Protein AF-A0A256ZDZ0-F1 (afdb_monomer_lite)

pLDDT: mean 80.39, std 24.45, range [26.22, 98.88]

Foldseek 3Di:
DDDPDDDPPDDDDDDDDDDDDDDDDDDDDDPDDPDDDDDDDDDDDDDDDDDDDPDDDDDDDDDDDDDDDDDDDDDDDDDDDDDDDPVQFPDDPPPDTDGPPDPPPPQLADPQFDDKDKKKWFADQQAKDFQFKDKDKWAPVHDDLVLADQQNQFKFKAFPSNYHTFEKEWLDGHSPRRITIMITTDRIHHGRHMTMMMMTHRRPPGGRDPRHDLPNRFDQFWFKDKDKAWLDKDKAFDPDQFPWWFFKFKAFAADPDQADWDKDWADTTRTITIIHIAGAQVDDDTGPITMMIMITGHAAWWQFQNWIKHKDKDKAKLDKDKDFDPDQAPWQFAKGKFFRHPPFDDGHNDNRIDKTKDWADTISTITIIHIAGLDSDTGDITIMMMMTIHFDDWDWDWFADPDPVRIWIKIKGKDWGAGSVGKTKIKIWIHTDDKDWFACPPRHGPDKGKDFDPDFAPFQWRKGKFFHHDPWPFAWTKHWHPRDRTIIIIGITTRPVDHGIGTDTTIMMMTIHGDGGTTGHDGPPDMDMD

Structure (mmCIF, N/CA/C/O backbone):
data_AF-A0A256ZDZ0-F1
#
_entry.id   AF-A0A256ZDZ0-F1
#
loop_
_atom_site.group_PDB
_atom_site.id
_atom_site.type_symbol
_atom_site.label_atom_id
_atom_site.label_alt_id
_atom_site.label_comp_id
_atom_site.label_asym_id
_atom_site.label_entity_id
_atom_site.label_seq_id
_atom_site.pdbx_PDB_ins_code
_atom_site.Cartn_x
_atom_site.Cartn_y
_atom_site.Cartn_z
_atom_site.occupancy
_atom_site.B_iso_or_equiv
_atom_site.auth_seq_id
_atom_site.auth_comp_id
_atom_site.auth_asym_id
_atom_site.auth_atom_id
_atom_site.pdbx_PDB_model_num
ATOM 1 N N . MET A 1 1 ? -61.177 18.363 66.239 1.00 33.72 1 MET A N 1
ATOM 2 C CA . MET A 1 1 ? -60.486 17.594 67.295 1.00 33.72 1 MET A CA 1
ATOM 3 C C . MET A 1 1 ? -59.042 18.055 67.309 1.00 33.72 1 MET A C 1
ATOM 5 O O . MET A 1 1 ? -58.428 18.070 66.254 1.00 33.72 1 MET A O 1
ATOM 9 N N . TYR A 1 2 ? -58.565 18.539 68.456 1.00 27.80 2 TYR A N 1
ATOM 10 C CA . TYR A 1 2 ? -57.202 19.036 68.649 1.00 27.80 2 TYR A CA 1
ATOM 11 C C . TYR A 1 2 ? -56.217 17.861 68.649 1.00 27.80 2 TYR A C 1
ATOM 13 O O . TYR A 1 2 ? -56.387 16.920 69.418 1.00 27.80 2 TYR A O 1
ATOM 21 N N . THR A 1 3 ? -55.202 17.909 67.791 1.00 33.44 3 THR A N 1
ATOM 22 C CA . THR A 1 3 ? -54.088 16.957 67.783 1.00 33.44 3 THR A CA 1
ATOM 23 C C . THR A 1 3 ? -52.999 17.465 68.728 1.00 33.44 3 THR A C 1
ATOM 25 O O . THR A 1 3 ? -52.329 18.456 68.437 1.00 33.44 3 THR A O 1
ATOM 28 N N . GLU A 1 4 ? -52.840 16.807 69.877 1.00 31.06 4 GLU A N 1
ATOM 29 C CA . GLU A 1 4 ? -51.793 17.065 70.872 1.00 31.06 4 GLU A CA 1
ATOM 30 C C . GLU A 1 4 ? -50.386 16.784 70.315 1.00 31.06 4 GLU A C 1
ATOM 32 O O . GLU A 1 4 ? -49.821 15.721 70.552 1.00 31.06 4 GLU A O 1
ATOM 37 N N . GLY A 1 5 ? -49.806 17.733 69.578 1.00 36.50 5 GLY A N 1
ATOM 38 C CA . GLY A 1 5 ? -48.353 17.952 69.531 1.00 36.50 5 GLY A CA 1
ATOM 39 C C . GLY A 1 5 ? -47.443 16.765 69.179 1.00 36.50 5 GLY A C 1
ATOM 40 O O . GLY A 1 5 ? -46.275 16.781 69.561 1.00 36.50 5 GLY A O 1
ATOM 41 N N . ARG A 1 6 ? -47.917 15.742 68.462 1.00 34.47 6 ARG A N 1
ATOM 42 C CA . ARG A 1 6 ? -47.074 14.627 68.009 1.00 34.47 6 ARG A CA 1
ATOM 43 C C . ARG A 1 6 ? -46.714 14.814 66.541 1.00 34.47 6 ARG A C 1
ATOM 45 O O . ARG A 1 6 ? -47.455 14.408 65.656 1.00 34.47 6 ARG A O 1
ATOM 52 N N . ASN A 1 7 ? -45.557 15.430 66.312 1.00 34.12 7 ASN A N 1
ATOM 53 C CA . ASN A 1 7 ? -44.858 15.372 65.031 1.00 34.12 7 ASN A CA 1
ATOM 54 C C . ASN A 1 7 ? -44.160 14.003 64.900 1.00 34.12 7 ASN A C 1
ATOM 56 O O . ASN A 1 7 ? -43.660 13.491 65.908 1.00 34.12 7 ASN A O 1
ATOM 60 N N . PRO A 1 8 ? -44.101 13.400 63.702 1.00 33.66 8 PRO A N 1
ATOM 61 C CA . PRO A 1 8 ? -43.422 12.123 63.498 1.00 33.66 8 PRO A CA 1
ATOM 62 C C . PRO A 1 8 ? -41.937 12.218 63.888 1.00 33.66 8 PRO A C 1
ATOM 64 O O . PRO A 1 8 ? -41.239 13.156 63.512 1.00 33.66 8 PRO A O 1
ATOM 67 N N . VAL A 1 9 ? -41.461 11.242 64.669 1.00 35.44 9 VAL A N 1
ATOM 68 C CA . VAL A 1 9 ? -40.102 11.215 65.256 1.00 35.44 9 VAL A CA 1
ATOM 69 C C . VAL A 1 9 ? -39.070 10.596 64.295 1.00 35.44 9 VAL A C 1
ATOM 71 O O . VAL A 1 9 ? -37.866 10.718 64.504 1.00 35.44 9 VAL A O 1
ATOM 74 N N . SER A 1 10 ? -39.523 9.986 63.199 1.00 33.28 10 SER A N 1
ATOM 75 C CA . SER A 1 10 ? -38.678 9.569 62.080 1.00 33.28 10 SER A CA 1
ATOM 76 C C . SER A 1 10 ? -39.507 9.422 60.810 1.00 33.28 10 SER A C 1
ATOM 78 O O . SER A 1 10 ? -40.597 8.854 60.857 1.00 33.28 10 SER A O 1
ATOM 80 N N . ILE A 1 11 ? -38.966 9.854 59.676 1.00 33.53 11 ILE A N 1
ATOM 81 C CA . ILE A 1 11 ? -39.444 9.442 58.356 1.00 33.53 11 ILE A CA 1
ATOM 82 C C . ILE A 1 11 ? -38.337 8.576 57.758 1.00 33.53 11 ILE A C 1
ATOM 84 O O . ILE A 1 11 ? -37.171 8.970 57.759 1.00 33.53 11 ILE A O 1
ATOM 88 N N . SER A 1 12 ? -38.689 7.385 57.288 1.00 31.42 12 SER A N 1
ATOM 89 C CA . SER A 1 12 ? -37.774 6.471 56.607 1.00 31.42 12 SER A CA 1
ATOM 90 C C . SER A 1 12 ? -38.325 6.214 55.215 1.00 31.42 12 SER A C 1
ATOM 92 O O . SER A 1 12 ? -39.434 5.709 55.079 1.00 31.42 12 SER A O 1
ATOM 94 N N . PHE A 1 13 ? -37.563 6.551 54.183 1.00 34.09 13 PHE A N 1
ATOM 95 C CA . PHE A 1 13 ? -37.840 6.133 52.813 1.00 34.09 13 PHE A CA 1
ATOM 96 C C . PHE A 1 13 ? -36.597 5.438 52.265 1.00 34.09 13 PHE A C 1
ATOM 98 O O . PHE A 1 13 ? -35.474 5.894 52.470 1.00 34.09 13 PHE A O 1
ATOM 105 N N . SER A 1 14 ? -36.805 4.311 51.592 1.00 29.67 14 SER A N 1
ATOM 106 C CA . SER A 1 14 ? -35.770 3.565 50.883 1.00 29.67 14 SER A CA 1
ATOM 107 C C . SER A 1 14 ? -36.034 3.673 49.389 1.00 29.67 14 SER A C 1
ATOM 109 O O . SER A 1 14 ? -37.121 3.313 48.940 1.00 29.67 14 SER A O 1
ATOM 111 N N . THR A 1 15 ? -35.048 4.114 48.612 1.00 35.41 15 THR A N 1
ATOM 112 C CA . THR A 1 15 ? -35.054 3.927 47.156 1.00 35.41 15 THR A CA 1
ATOM 113 C C . THR A 1 15 ? -33.863 3.043 46.800 1.00 35.41 15 THR A C 1
ATOM 115 O O . THR A 1 15 ? -32.778 3.188 47.365 1.00 35.41 15 THR A O 1
ATOM 118 N N . SER A 1 16 ? -34.082 2.055 45.934 1.00 27.31 16 SER A N 1
ATOM 119 C CA . SER A 1 16 ? -33.050 1.102 45.529 1.00 27.31 16 SER A CA 1
ATOM 120 C C . SER A 1 16 ? -32.457 1.498 44.182 1.00 27.31 16 SER A C 1
ATOM 122 O O . SER A 1 16 ? -33.183 1.618 43.196 1.00 27.31 16 SER A O 1
ATOM 124 N N . SER A 1 17 ? -31.133 1.588 44.102 1.00 31.70 17 SER A N 1
ATOM 125 C CA . SER A 1 17 ? -30.411 1.322 42.857 1.00 31.70 17 SER A CA 1
ATOM 126 C C . SER A 1 17 ? -29.157 0.507 43.170 1.00 31.70 17 SER A C 1
ATOM 128 O O . SER A 1 17 ? -28.712 0.455 44.317 1.00 31.70 17 SER A O 1
ATOM 130 N N . ALA A 1 18 ? -28.650 -0.195 42.160 1.00 38.88 18 ALA A N 1
ATOM 131 C CA . ALA A 1 18 ? -27.854 -1.415 42.283 1.00 38.88 18 ALA A CA 1
ATOM 132 C C . ALA A 1 18 ? -26.511 -1.324 43.042 1.00 38.88 18 ALA A C 1
ATOM 134 O O . ALA A 1 18 ? -25.860 -2.355 43.184 1.00 38.88 18 ALA A O 1
ATOM 135 N N . THR A 1 19 ? -26.055 -0.160 43.516 1.00 34.31 19 THR A N 1
ATOM 136 C CA . THR A 1 19 ? -24.639 -0.011 43.908 1.00 34.31 19 THR A CA 1
ATOM 137 C C . THR A 1 19 ? -24.316 0.826 45.152 1.00 34.31 19 THR A C 1
ATOM 139 O O . THR A 1 19 ? -23.134 1.015 45.416 1.00 34.31 19 THR A O 1
ATOM 142 N N . ALA A 1 20 ? -25.272 1.272 45.979 1.00 30.80 20 ALA A N 1
ATOM 143 C CA . ALA A 1 20 ? -24.936 1.801 47.316 1.00 30.80 20 ALA A CA 1
ATOM 144 C C . ALA A 1 20 ? -26.130 1.848 48.286 1.00 30.80 20 ALA A C 1
ATOM 146 O O . ALA A 1 20 ? -27.239 2.206 47.898 1.00 30.80 20 ALA A O 1
ATOM 147 N N . ILE A 1 21 ? -25.872 1.581 49.573 1.00 31.20 21 ILE A N 1
ATOM 148 C CA . ILE A 1 21 ? -26.734 1.996 50.689 1.00 31.20 21 ILE A CA 1
ATOM 149 C C . ILE A 1 21 ? -26.080 3.232 51.305 1.00 31.20 21 ILE A C 1
ATOM 151 O O . ILE A 1 21 ? -24.980 3.141 51.843 1.00 31.20 21 ILE A O 1
ATOM 155 N N . ALA A 1 22 ? -26.751 4.378 51.254 1.00 29.31 22 ALA A N 1
ATOM 156 C CA . ALA A 1 22 ? -26.392 5.524 52.079 1.00 29.31 22 ALA A CA 1
ATOM 157 C C . ALA A 1 22 ? -27.412 5.635 53.216 1.00 29.31 22 ALA A C 1
ATOM 159 O O . ALA A 1 22 ? -28.580 5.930 52.980 1.00 29.31 22 ALA A O 1
ATOM 160 N N . SER A 1 23 ? -26.975 5.403 54.453 1.00 30.11 23 SER A N 1
ATOM 161 C CA . SER A 1 23 ? -27.713 5.833 55.640 1.00 30.11 23 SER A CA 1
ATOM 162 C C . SER A 1 23 ? -27.103 7.139 56.131 1.00 30.11 23 SER A C 1
ATOM 164 O O . SER A 1 23 ? -25.908 7.174 56.423 1.00 30.11 23 SER A O 1
ATOM 166 N N . SER A 1 24 ? -27.898 8.194 56.279 1.00 29.89 24 SER A N 1
ATOM 167 C CA . SER A 1 24 ? -27.521 9.311 57.140 1.00 29.89 24 SER A CA 1
ATOM 168 C C . SER A 1 24 ? -28.488 9.367 58.315 1.00 29.89 24 SER A C 1
ATOM 170 O O . SER A 1 24 ? -29.706 9.322 58.156 1.00 29.89 24 SER A O 1
ATOM 172 N N . SER A 1 25 ? -27.933 9.423 59.521 1.00 30.39 25 SER A N 1
ATOM 173 C CA . SER A 1 25 ? -28.662 9.823 60.714 1.00 30.39 25 SER A CA 1
ATOM 174 C C . SER A 1 25 ? -28.200 11.232 61.066 1.00 30.39 25 SER A C 1
ATOM 176 O O . SER A 1 25 ? -27.017 11.485 61.278 1.00 30.39 25 SER A O 1
ATOM 178 N N . ALA A 1 26 ? -29.132 12.177 61.105 1.00 32.78 26 ALA A N 1
ATOM 179 C CA . ALA A 1 26 ? -28.895 13.456 61.752 1.00 32.78 26 ALA A CA 1
ATOM 180 C C . ALA A 1 26 ? -29.574 13.404 63.120 1.00 32.78 26 ALA A C 1
ATOM 182 O O . ALA A 1 26 ? -30.790 13.541 63.233 1.00 32.78 26 ALA A O 1
ATOM 183 N N . THR A 1 27 ? -28.796 13.174 64.175 1.00 36.28 27 THR A N 1
ATOM 184 C CA . THR A 1 27 ? -29.239 13.475 65.539 1.00 36.28 27 THR A CA 1
ATOM 185 C C . THR A 1 27 ? -29.078 14.966 65.802 1.00 36.28 27 THR A C 1
ATOM 187 O O . THR A 1 27 ? -28.046 15.552 65.477 1.00 36.28 27 THR A O 1
ATOM 190 N N . GLN A 1 28 ? -30.074 15.585 66.432 1.00 32.41 28 GLN A N 1
ATOM 191 C CA . GLN A 1 28 ? -29.960 16.952 66.933 1.00 32.41 28 GLN A CA 1
ATOM 192 C C . GLN A 1 28 ? -28.811 17.051 67.954 1.00 32.41 28 GLN A C 1
ATOM 194 O O . GLN A 1 28 ? -28.726 16.244 68.881 1.00 32.41 28 GLN A O 1
ATOM 199 N N . TYR A 1 29 ? -27.956 18.066 67.814 1.00 31.50 29 TYR A N 1
ATOM 200 C CA . TYR A 1 29 ? -26.968 18.443 68.826 1.00 31.50 29 TYR A CA 1
ATOM 201 C C . TYR A 1 29 ? -27.668 18.765 70.158 1.00 31.50 29 TYR A C 1
ATOM 203 O O . TYR A 1 29 ? -28.502 19.670 70.222 1.00 31.50 29 TYR A O 1
ATOM 211 N N . ARG A 1 30 ? -27.323 18.036 71.226 1.00 38.53 30 ARG A N 1
ATOM 212 C CA . ARG A 1 30 ? -27.688 18.376 72.609 1.00 38.53 30 ARG A CA 1
ATOM 213 C C . ARG A 1 30 ? -26.424 18.831 73.346 1.00 38.53 30 ARG A C 1
ATOM 215 O O . ARG A 1 30 ? -25.487 18.037 73.421 1.00 38.53 30 ARG A O 1
ATOM 222 N N . PRO A 1 31 ? -26.366 20.050 73.911 1.00 31.75 31 PRO A N 1
ATOM 223 C CA . PRO A 1 31 ? -25.284 20.414 74.819 1.00 31.75 31 PRO A CA 1
ATOM 224 C C . PRO A 1 31 ? -25.281 19.464 76.025 1.00 31.75 31 PRO A C 1
ATOM 226 O O . PRO A 1 31 ? -26.338 19.174 76.588 1.00 31.75 31 PRO A O 1
ATOM 229 N N . LEU A 1 32 ? -24.101 18.985 76.423 1.00 36.91 32 LEU A N 1
ATOM 230 C CA . LEU A 1 32 ? -23.914 18.219 77.656 1.00 36.91 32 LEU A CA 1
ATOM 231 C C . LEU A 1 32 ? -24.311 19.083 78.861 1.00 36.91 32 LEU A C 1
ATOM 233 O O . LEU A 1 32 ? -23.647 20.072 79.165 1.00 36.91 32 LEU A O 1
ATOM 237 N N . LEU A 1 33 ? -25.373 18.693 79.569 1.00 41.62 33 LEU A N 1
ATOM 238 C CA . LEU A 1 33 ? -25.590 19.138 80.943 1.00 41.62 33 LEU A CA 1
ATOM 239 C C . LEU A 1 33 ? -24.634 18.346 81.839 1.00 41.62 33 LEU A C 1
ATOM 241 O O . LEU A 1 33 ? -24.576 17.117 81.761 1.00 41.62 33 LEU A O 1
ATOM 245 N N . ALA A 1 34 ? -23.861 19.054 82.661 1.00 42.28 34 ALA A N 1
ATOM 246 C CA . ALA A 1 34 ? -22.958 18.439 83.621 1.00 42.28 34 ALA A CA 1
ATOM 247 C C . ALA A 1 34 ? -23.735 17.475 84.538 1.00 42.28 34 ALA A C 1
ATOM 249 O O . ALA A 1 34 ? -24.763 17.846 85.103 1.00 42.28 34 ALA A O 1
ATOM 250 N N . ASN A 1 35 ? -23.189 16.266 84.702 1.00 50.88 35 ASN A N 1
ATOM 251 C CA . ASN A 1 35 ? -23.567 15.236 85.681 1.00 50.88 35 ASN A CA 1
ATOM 252 C C . ASN A 1 35 ? -24.710 14.270 85.329 1.00 50.88 35 ASN A C 1
ATOM 254 O O . ASN A 1 35 ? -25.590 14.041 86.156 1.00 50.88 35 ASN A O 1
ATOM 258 N N . VAL A 1 36 ? -24.639 13.579 84.185 1.00 42.41 36 VAL A N 1
ATOM 259 C CA . VAL A 1 36 ? -25.331 12.282 84.051 1.00 42.41 36 VAL A CA 1
ATOM 260 C C . VAL A 1 36 ? -24.427 11.247 83.380 1.00 42.41 36 VAL A C 1
ATOM 262 O O . VAL A 1 36 ? -24.003 11.408 82.237 1.00 42.41 36 VAL A O 1
ATOM 265 N N . THR A 1 37 ? -24.138 10.172 84.108 1.00 51.16 37 THR A N 1
ATOM 266 C CA . THR A 1 37 ? -23.417 8.981 83.647 1.00 51.16 37 THR A CA 1
ATOM 267 C C . THR A 1 37 ? -24.286 8.212 82.643 1.00 51.16 37 THR A C 1
ATOM 269 O O . THR A 1 37 ? -25.415 7.843 82.962 1.00 51.16 37 THR A O 1
ATOM 272 N N . GLN A 1 38 ? -23.790 7.981 81.424 1.00 43.00 38 GLN A N 1
ATOM 273 C CA . GLN A 1 38 ? -24.536 7.272 80.373 1.00 43.00 38 GLN A CA 1
ATOM 274 C C . GLN A 1 38 ? -24.521 5.740 80.563 1.00 43.00 38 GLN A C 1
ATOM 276 O O . GLN A 1 38 ? -23.462 5.193 80.876 1.00 43.00 38 GLN A O 1
ATOM 281 N N . PRO A 1 39 ? -25.627 5.017 80.291 1.00 36.16 39 PRO A N 1
ATOM 282 C CA . PRO A 1 39 ? -25.589 3.580 80.047 1.00 36.16 39 PRO A CA 1
ATOM 283 C C . PRO A 1 39 ? -25.279 3.282 78.570 1.00 36.16 39 PRO A C 1
ATOM 285 O O . PRO A 1 39 ? -25.898 3.828 77.658 1.00 36.16 39 PRO A O 1
ATOM 288 N N . VAL A 1 40 ? -24.325 2.380 78.341 1.00 35.75 40 VAL A N 1
ATOM 289 C CA . VAL A 1 40 ? -23.960 1.865 77.014 1.00 35.75 40 VAL A CA 1
ATOM 290 C C . VAL A 1 40 ? -25.001 0.831 76.582 1.00 35.75 40 VAL A C 1
ATOM 292 O O . VAL A 1 40 ? -25.130 -0.211 77.225 1.00 35.75 40 VAL A O 1
ATOM 295 N N . VAL A 1 41 ? -25.733 1.088 75.495 1.00 34.59 41 VAL A N 1
ATOM 296 C CA . VAL A 1 41 ? -26.645 0.102 74.889 1.00 34.59 41 VAL A CA 1
ATOM 297 C C . VAL A 1 41 ? -26.053 -0.364 73.560 1.00 34.59 41 VAL A C 1
ATOM 299 O O . VAL A 1 41 ? -25.856 0.429 72.643 1.00 34.59 41 VAL A O 1
ATOM 302 N N . ASN A 1 42 ? -25.732 -1.657 73.487 1.00 28.56 42 ASN A N 1
ATOM 303 C CA . ASN A 1 42 ? -25.192 -2.328 72.304 1.00 28.56 42 ASN A CA 1
ATOM 304 C C . ASN A 1 42 ? -26.332 -2.714 71.344 1.00 28.56 42 ASN A C 1
ATOM 306 O O . ASN A 1 42 ? -27.325 -3.283 71.794 1.00 28.56 42 ASN A O 1
ATOM 310 N N . TYR A 1 43 ? -26.162 -2.488 70.038 1.00 31.78 43 TYR A N 1
ATOM 311 C CA . TYR A 1 43 ? -27.073 -2.971 68.989 1.00 31.78 43 TYR A CA 1
ATOM 312 C C . TYR A 1 43 ? -26.420 -4.103 68.177 1.00 31.78 43 TYR A C 1
ATOM 314 O O . TYR A 1 43 ? -25.201 -4.121 67.999 1.00 31.78 43 TYR A O 1
ATOM 322 N N . GLU A 1 44 ? -27.230 -5.045 67.686 1.00 33.34 44 GLU A N 1
ATOM 323 C CA . GLU A 1 44 ? -26.829 -6.187 66.850 1.00 33.34 44 GLU A CA 1
ATOM 324 C C . GLU A 1 44 ? -27.289 -5.962 65.397 1.00 33.34 44 GLU A C 1
ATOM 326 O O . GLU A 1 44 ? -28.432 -5.572 65.167 1.00 33.34 44 GLU A O 1
ATOM 331 N N . VAL A 1 45 ? -26.417 -6.226 64.416 1.00 35.06 45 VAL A N 1
ATOM 332 C CA . VAL A 1 45 ? -26.748 -6.237 62.977 1.00 35.06 45 VAL A CA 1
ATOM 333 C C . VAL A 1 45 ? -26.634 -7.670 62.469 1.00 35.06 45 VAL A C 1
ATOM 335 O O . VAL A 1 45 ? -25.619 -8.328 62.697 1.00 35.06 45 VAL A O 1
ATOM 338 N N . LYS A 1 46 ? -27.665 -8.154 61.770 1.00 28.89 46 LYS A N 1
ATOM 339 C CA . LYS A 1 46 ? -27.749 -9.526 61.258 1.00 28.89 46 LYS A CA 1
ATOM 340 C C . LYS A 1 46 ? -27.867 -9.515 59.733 1.00 28.89 46 LYS A C 1
ATOM 342 O O . LYS A 1 46 ? -28.786 -8.902 59.201 1.00 28.89 46 LYS A O 1
ATOM 347 N N . TYR A 1 47 ? -26.966 -10.212 59.042 1.00 33.84 47 TYR A N 1
ATOM 348 C CA . TYR A 1 47 ? -27.066 -10.460 57.600 1.00 33.84 47 TYR A CA 1
ATOM 349 C C . TYR A 1 47 ? -27.809 -11.778 57.346 1.00 33.84 47 TYR A C 1
ATOM 351 O O . TYR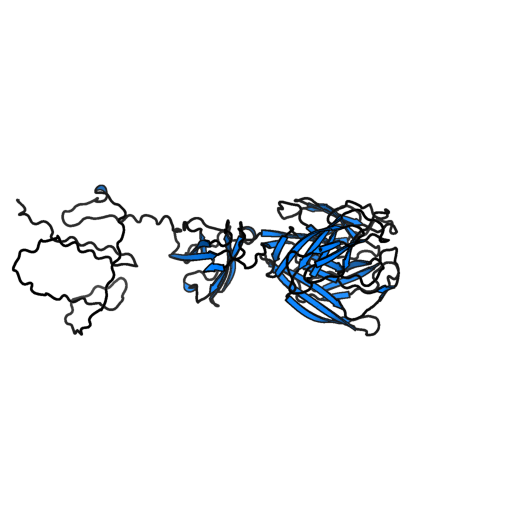 A 1 47 ? -27.580 -12.763 58.051 1.00 33.84 47 TYR A O 1
ATOM 359 N N . ILE A 1 48 ? -28.684 -11.799 56.341 1.00 30.33 48 ILE A N 1
ATOM 360 C CA . ILE A 1 48 ? -29.341 -13.017 55.842 1.00 30.33 48 ILE A CA 1
ATOM 361 C C . ILE A 1 48 ? -28.647 -13.417 54.529 1.00 30.33 48 ILE A C 1
ATOM 363 O O . ILE A 1 48 ? -28.357 -12.528 53.724 1.00 30.33 48 ILE A O 1
ATOM 367 N N . PRO A 1 49 ? -28.356 -14.714 54.305 1.00 33.38 49 PRO A N 1
ATOM 368 C CA . PRO A 1 49 ? -27.754 -15.177 53.066 1.00 33.38 49 PRO A CA 1
ATOM 369 C C . PRO A 1 49 ? -28.767 -15.152 51.912 1.00 33.38 49 PRO A C 1
ATOM 371 O O . PRO A 1 49 ? -29.959 -15.390 52.071 1.00 33.38 49 PRO A O 1
ATOM 374 N N . THR A 1 50 ? -28.209 -14.827 50.762 1.00 34.50 50 THR A N 1
ATOM 375 C CA . THR A 1 50 ? -28.715 -14.529 49.422 1.00 34.50 50 THR A CA 1
ATOM 376 C C . THR A 1 50 ? -29.954 -15.279 48.879 1.00 34.50 50 THR A C 1
ATOM 378 O O . THR A 1 50 ? -30.115 -16.478 49.079 1.00 34.50 50 THR A O 1
ATOM 381 N N . THR A 1 51 ? -30.690 -14.537 48.025 1.00 38.69 51 THR A N 1
ATOM 382 C CA . THR A 1 51 ? -31.479 -14.899 46.809 1.00 38.69 51 THR A CA 1
ATOM 383 C C . THR A 1 51 ? -32.641 -15.881 46.901 1.00 38.69 51 THR A C 1
ATOM 385 O O . THR A 1 51 ? -32.364 -17.055 47.079 1.00 38.69 51 THR A O 1
ATOM 388 N N . ILE A 1 52 ? -33.864 -15.438 46.537 1.00 32.25 52 ILE A N 1
ATOM 389 C CA . ILE A 1 52 ? -34.768 -16.093 45.549 1.00 32.25 52 ILE A CA 1
ATOM 390 C C . ILE A 1 52 ? -35.633 -15.002 44.846 1.00 32.25 52 ILE A C 1
ATOM 392 O O . ILE A 1 52 ? -35.977 -14.020 45.507 1.00 32.25 52 ILE A O 1
ATOM 396 N N . PRO A 1 53 ? -35.944 -15.121 43.531 1.00 41.28 53 PRO A N 1
ATOM 397 C CA . PRO A 1 53 ? -36.673 -14.130 42.732 1.00 41.28 53 PRO A CA 1
ATOM 398 C C . PRO A 1 53 ? -38.201 -14.206 42.926 1.00 41.28 53 PRO A C 1
ATOM 400 O O . PRO A 1 53 ? -38.703 -15.008 43.709 1.00 41.28 53 PRO A O 1
ATOM 403 N N . GLU A 1 54 ? -38.913 -13.325 42.218 1.00 35.69 54 GLU A N 1
ATOM 404 C CA . GLU A 1 54 ? -40.370 -13.125 42.203 1.00 35.69 54 GLU A CA 1
ATOM 405 C C . GLU A 1 54 ? -41.226 -14.375 42.487 1.00 35.69 54 GLU A C 1
ATOM 407 O O . GLU A 1 54 ? -41.127 -15.390 41.799 1.00 35.69 54 GLU A O 1
ATOM 412 N N . GLY A 1 55 ? -42.145 -14.246 43.459 1.00 44.31 55 GLY A N 1
ATOM 413 C CA . GLY A 1 55 ? -43.304 -15.139 43.599 1.00 44.31 55 GLY A CA 1
ATOM 414 C C . GLY A 1 55 ? -43.468 -15.939 44.900 1.00 44.31 55 GLY A C 1
ATOM 415 O O . GLY A 1 55 ? -44.276 -16.864 44.906 1.00 44.31 55 GLY A O 1
ATOM 416 N N . ALA A 1 56 ? -42.778 -15.632 46.005 1.00 27.27 56 ALA A N 1
ATOM 417 C CA . ALA A 1 56 ? -42.933 -16.387 47.259 1.00 27.27 56 ALA A CA 1
ATOM 418 C C . ALA A 1 56 ? -43.736 -15.634 48.343 1.00 27.27 56 ALA A C 1
ATOM 420 O O . ALA A 1 56 ? -43.350 -14.558 48.791 1.00 27.27 56 ALA A O 1
ATOM 421 N N . VAL A 1 57 ? -44.830 -16.246 48.810 1.00 39.38 57 VAL A N 1
ATOM 422 C CA . VAL A 1 57 ? -45.519 -15.919 50.073 1.00 39.38 57 VAL A CA 1
ATOM 423 C C . VAL A 1 57 ? -44.929 -16.813 51.167 1.00 39.38 57 VAL A C 1
ATOM 425 O O . VAL A 1 57 ? -44.876 -18.027 50.975 1.00 39.38 57 VAL A O 1
ATOM 428 N N . THR A 1 58 ? -44.509 -16.264 52.315 1.00 30.59 58 THR A N 1
ATOM 429 C CA . THR A 1 58 ? -43.999 -17.080 53.439 1.00 30.59 58 THR A CA 1
ATOM 430 C C . THR A 1 58 ? -44.495 -16.623 54.813 1.00 30.59 58 THR A C 1
ATOM 432 O O . THR A 1 58 ? -44.606 -15.431 55.093 1.00 30.59 58 THR A O 1
ATOM 435 N N . THR A 1 59 ? -44.753 -17.618 55.663 1.00 30.61 59 THR A N 1
ATOM 436 C CA . THR A 1 59 ? -45.326 -17.594 57.021 1.00 30.61 59 THR A CA 1
ATOM 437 C C . THR A 1 59 ? -44.248 -17.478 58.125 1.00 30.61 59 THR A C 1
ATOM 439 O O . THR A 1 59 ? -43.063 -17.663 57.860 1.00 30.61 59 THR A O 1
ATOM 442 N N . LEU A 1 60 ? -44.657 -17.197 59.374 1.00 30.91 60 LEU A N 1
ATOM 443 C CA . LEU A 1 60 ? -43.809 -17.034 60.577 1.00 30.91 60 LEU A CA 1
ATOM 444 C C . LEU A 1 60 ? -42.916 -18.249 60.932 1.00 30.91 60 LEU A C 1
ATOM 446 O O . LEU A 1 60 ? -43.395 -19.380 60.971 1.00 30.91 60 LEU A O 1
ATOM 450 N N . GLY A 1 61 ? -41.667 -17.986 61.351 1.00 27.19 61 GLY A N 1
ATOM 451 C CA . GLY A 1 61 ? -40.755 -18.951 61.991 1.00 27.19 61 GLY A CA 1
ATOM 452 C C . GLY A 1 61 ? -39.749 -18.286 62.956 1.00 27.19 61 GLY A C 1
ATOM 453 O O . GLY A 1 61 ? -39.336 -17.151 62.729 1.00 27.19 61 GLY A O 1
ATOM 454 N N . TYR A 1 62 ? -39.379 -18.979 64.047 1.00 28.94 62 TYR A N 1
ATOM 455 C CA . TYR A 1 62 ? -38.617 -18.477 65.214 1.00 28.94 62 TYR A CA 1
ATOM 456 C C . TYR A 1 62 ? -37.187 -19.066 65.369 1.00 28.94 62 TYR A C 1
ATOM 458 O O . TYR A 1 62 ? -36.952 -20.222 65.034 1.00 28.94 62 TYR A O 1
ATOM 466 N N . SER A 1 63 ? -36.331 -18.294 66.074 1.00 30.53 63 SER A N 1
ATOM 467 C CA . SER A 1 63 ? -35.116 -18.641 66.868 1.00 30.53 63 SER A CA 1
ATOM 468 C C . SER A 1 63 ? -33.726 -18.760 66.198 1.00 30.53 63 SER A C 1
ATOM 470 O O . SER A 1 63 ? -33.583 -19.130 65.039 1.00 30.53 63 SER A O 1
ATOM 472 N N . THR A 1 64 ? -32.686 -18.373 66.958 1.00 31.53 64 THR A N 1
ATOM 473 C CA . THR A 1 64 ? -31.336 -17.926 66.546 1.00 31.53 64 THR A CA 1
ATOM 474 C C . THR A 1 64 ? -30.184 -18.622 67.302 1.00 31.53 64 THR A C 1
ATOM 476 O O . THR A 1 64 ? -30.368 -19.124 68.406 1.00 31.53 64 THR A O 1
ATOM 479 N N . TYR A 1 65 ? -28.964 -18.568 66.739 1.00 27.94 65 TYR A N 1
ATOM 480 C CA . TYR A 1 65 ? -27.676 -18.755 67.440 1.00 27.94 65 TYR A CA 1
ATOM 481 C C . TYR A 1 65 ? -26.650 -17.720 66.909 1.00 27.94 65 TYR A C 1
ATOM 483 O O . TYR A 1 65 ? -26.709 -17.395 65.721 1.00 27.94 65 TYR A O 1
ATOM 491 N N . SER A 1 66 ? -25.745 -17.168 67.740 1.00 37.47 66 SER A N 1
ATOM 492 C CA . SER A 1 66 ? -24.790 -16.092 67.356 1.00 37.47 66 SER A CA 1
ATOM 493 C C . SER A 1 66 ? -23.359 -16.264 67.920 1.00 37.47 66 SER A C 1
ATOM 495 O O . SER A 1 66 ? -23.157 -16.933 68.934 1.00 37.47 66 SER A O 1
ATOM 497 N N . ARG A 1 67 ? -22.350 -15.650 67.260 1.00 28.78 67 ARG A N 1
ATOM 498 C CA . ARG A 1 67 ? -20.929 -15.534 67.690 1.00 28.78 67 ARG A CA 1
ATOM 499 C C . ARG A 1 67 ? -20.364 -14.140 67.318 1.00 28.78 67 ARG A C 1
ATOM 501 O O . ARG A 1 67 ? -20.710 -13.620 66.265 1.00 28.78 67 ARG A O 1
ATOM 508 N N . LYS A 1 68 ? -19.516 -13.536 68.172 1.00 32.16 68 LYS A N 1
ATOM 509 C CA . LYS A 1 68 ? -19.004 -12.136 68.090 1.00 32.16 68 LYS A CA 1
ATOM 510 C C . LYS A 1 68 ? -17.637 -11.977 67.386 1.00 32.16 68 LYS A C 1
ATOM 512 O O . LYS A 1 68 ? -16.772 -12.831 67.560 1.00 32.16 68 LYS A O 1
ATOM 517 N N . GLY A 1 69 ? -17.418 -10.822 66.734 1.00 32.59 69 GLY A N 1
ATOM 518 C CA . GLY A 1 69 ? -16.120 -10.273 66.283 1.00 32.59 69 GLY A CA 1
ATOM 519 C C . GLY A 1 69 ? -16.180 -8.740 66.073 1.00 32.59 69 GLY A C 1
ATOM 520 O O . GLY A 1 69 ? -17.267 -8.219 65.833 1.00 32.59 69 GLY A O 1
ATOM 521 N N . THR A 1 70 ? -15.052 -8.021 66.195 1.00 32.91 70 THR A N 1
ATOM 522 C CA . THR A 1 70 ? -14.973 -6.535 66.236 1.00 32.91 70 THR A CA 1
ATOM 523 C C . THR A 1 70 ? -14.165 -5.970 65.047 1.00 32.91 70 THR A C 1
ATOM 525 O O . THR A 1 70 ? -13.007 -6.362 64.904 1.00 32.91 70 THR A O 1
ATOM 528 N N . PRO A 1 71 ? -14.703 -5.060 64.206 1.00 39.12 71 PRO A N 1
ATOM 529 C CA . PRO A 1 71 ? -13.943 -4.393 63.133 1.00 39.12 71 PRO A CA 1
ATOM 530 C C . PRO A 1 71 ? -13.058 -3.239 63.643 1.00 39.12 71 PRO A C 1
ATOM 532 O O . PRO A 1 71 ? -13.388 -2.609 64.645 1.00 39.12 71 PRO A O 1
ATOM 535 N N . VAL A 1 72 ? -11.950 -2.955 62.940 1.00 34.28 72 VAL A N 1
ATOM 536 C CA . VAL A 1 72 ? -10.834 -2.113 63.433 1.00 34.28 72 VAL A CA 1
ATOM 537 C C . VAL A 1 72 ? -10.764 -0.704 62.795 1.00 34.28 72 VAL A C 1
ATOM 539 O O . VAL A 1 72 ? -10.090 0.151 63.355 1.00 34.28 72 VAL A O 1
ATOM 542 N N . THR A 1 73 ? -11.492 -0.390 61.709 1.00 29.03 73 THR A N 1
ATOM 543 C CA . THR A 1 73 ? -11.505 0.963 61.083 1.00 29.03 73 THR A CA 1
ATOM 544 C C . THR A 1 73 ? -12.772 1.250 60.249 1.00 29.03 73 THR A C 1
ATOM 546 O O . THR A 1 73 ? -13.359 0.331 59.681 1.00 29.03 73 THR A O 1
ATOM 549 N N . VAL A 1 74 ? -13.188 2.529 60.162 1.00 33.03 74 VAL A N 1
ATOM 550 C CA . VAL A 1 74 ? -14.273 3.050 59.290 1.00 33.03 74 VAL A CA 1
ATOM 551 C C . VAL A 1 74 ? -13.838 4.395 58.684 1.00 33.03 74 VAL A C 1
ATOM 553 O O . VAL A 1 74 ? -13.398 5.270 59.426 1.00 33.03 74 VAL A O 1
ATOM 556 N N . GLU A 1 75 ? -14.005 4.581 57.370 1.00 27.28 75 GLU A N 1
ATOM 557 C CA . GLU A 1 75 ? -13.799 5.854 56.650 1.00 27.28 75 GLU A CA 1
ATOM 558 C C . GLU A 1 75 ? -15.112 6.361 56.020 1.00 27.28 75 GLU A C 1
ATOM 560 O O . GLU A 1 75 ? -15.970 5.570 55.627 1.00 27.28 75 GLU A O 1
ATOM 565 N N . THR A 1 76 ? -15.281 7.685 55.919 1.00 26.70 76 THR A N 1
ATOM 566 C CA . THR A 1 76 ? -16.511 8.353 55.437 1.00 26.70 76 THR A CA 1
ATOM 567 C C . THR A 1 76 ? -16.258 9.269 54.239 1.00 26.70 76 THR A C 1
ATOM 569 O O . THR A 1 76 ? -15.355 10.102 54.292 1.00 26.70 76 THR A O 1
ATOM 572 N N . PHE A 1 77 ? -17.134 9.213 53.226 1.00 26.22 77 PHE A N 1
ATOM 573 C CA . PHE A 1 77 ? -17.153 10.125 52.069 1.00 26.22 77 PHE A CA 1
ATOM 574 C C . PHE A 1 77 ? -18.415 11.005 52.049 1.00 26.22 77 PHE A C 1
ATOM 576 O O . PHE A 1 77 ? -19.484 10.591 52.499 1.00 26.22 77 PHE A O 1
ATOM 583 N N . LYS A 1 78 ? -18.298 12.227 51.511 1.00 26.42 78 LYS A N 1
ATOM 584 C CA . LYS A 1 78 ? -19.361 13.248 51.464 1.00 26.42 78 LYS A CA 1
ATOM 585 C C . LYS A 1 78 ? -19.939 13.345 50.043 1.00 26.42 78 LYS A C 1
ATOM 587 O O . LYS A 1 78 ? -19.194 13.629 49.113 1.00 26.42 78 LYS A O 1
ATOM 592 N N . GLY A 1 79 ? -21.243 13.114 49.873 1.00 27.03 79 GLY A N 1
ATOM 593 C CA . GLY A 1 79 ? -21.948 13.278 48.590 1.00 27.03 79 GLY A CA 1
ATOM 594 C C . GLY A 1 79 ? -22.556 14.677 48.405 1.00 27.03 79 GLY A C 1
ATOM 595 O O . GLY A 1 79 ? -22.863 15.349 49.391 1.00 27.03 79 GLY A O 1
ATOM 596 N N . SER A 1 80 ? -22.753 15.095 47.148 1.00 26.98 80 SER A N 1
ATOM 597 C CA . SER A 1 80 ? -23.387 16.368 46.756 1.00 26.98 80 SER A CA 1
ATOM 598 C C . SER A 1 80 ? -24.853 16.167 46.338 1.00 26.98 80 SER A C 1
ATOM 600 O O . SER A 1 80 ? -25.173 15.222 45.623 1.00 26.98 80 SER A O 1
ATOM 602 N N . TYR A 1 81 ? -25.737 17.061 46.792 1.00 31.62 81 TYR A N 1
ATOM 603 C CA . TYR A 1 81 ? -27.191 17.047 46.570 1.00 31.62 81 TYR A CA 1
ATOM 604 C C . TYR A 1 81 ? -27.557 17.526 45.153 1.00 31.62 81 TYR A C 1
ATOM 606 O O . TYR A 1 81 ? -27.095 18.586 44.735 1.00 31.62 81 TYR A O 1
ATOM 614 N N . ILE A 1 82 ? -28.409 16.783 44.436 1.00 33.94 82 ILE A N 1
ATOM 615 C CA . ILE A 1 82 ? -28.918 17.153 43.103 1.00 33.94 82 ILE A CA 1
ATOM 616 C C . ILE A 1 82 ? -30.451 17.274 43.177 1.00 33.94 82 ILE A C 1
ATOM 618 O O . ILE A 1 82 ? -31.149 16.304 42.927 1.00 33.94 82 ILE A O 1
ATOM 622 N N . GLY A 1 83 ? -30.928 18.462 43.572 1.00 37.03 83 GLY A N 1
ATOM 623 C CA . GLY A 1 83 ? -32.208 19.098 43.194 1.00 37.03 83 GLY A CA 1
ATOM 624 C C . GLY A 1 83 ? -33.575 18.428 43.465 1.00 37.03 83 GLY A C 1
ATOM 625 O O . GLY A 1 83 ? -33.806 17.267 43.157 1.00 37.03 83 GLY A O 1
ATOM 626 N N . GLY A 1 84 ? -34.525 19.254 43.925 1.00 40.00 84 GLY A N 1
ATOM 627 C CA . GLY A 1 84 ? -35.982 19.049 43.960 1.00 40.00 84 GLY A CA 1
ATOM 628 C C . GLY A 1 84 ? -36.651 20.214 44.711 1.00 40.00 84 GLY A C 1
ATOM 629 O O . GLY A 1 84 ? -36.097 20.673 45.710 1.00 40.00 84 GLY A O 1
ATOM 630 N N . ASP A 1 85 ? -37.788 20.732 44.238 1.00 41.41 85 ASP A N 1
ATOM 631 C CA . ASP A 1 85 ? -38.604 21.732 44.946 1.00 41.41 85 ASP A CA 1
ATOM 632 C C . ASP A 1 85 ? -39.939 21.133 45.437 1.00 41.41 85 ASP A C 1
ATOM 634 O O . ASP A 1 85 ? -40.308 20.003 45.105 1.00 41.41 85 ASP A O 1
ATOM 638 N N . LEU A 1 86 ? -40.646 21.872 46.300 1.00 44.09 86 LEU A N 1
ATOM 639 C CA . LEU A 1 86 ? -41.884 21.437 46.972 1.00 44.09 86 LEU A CA 1
ATOM 640 C C . LEU A 1 86 ? -43.024 21.053 46.005 1.00 44.09 86 LEU A C 1
ATOM 642 O O . LEU A 1 86 ? -43.940 20.342 46.412 1.00 44.09 86 LEU A O 1
ATOM 646 N N . GLU A 1 87 ? -42.953 21.470 44.739 1.00 42.59 87 GLU A N 1
ATOM 647 C CA . GLU A 1 87 ? -43.929 21.163 43.681 1.00 42.59 87 GLU A CA 1
ATOM 648 C C . GLU A 1 87 ? -43.878 19.688 43.228 1.00 42.59 87 GLU A C 1
ATOM 650 O O . GLU A 1 87 ? -44.836 19.170 42.653 1.00 42.59 87 GLU A O 1
ATOM 655 N N . SER A 1 88 ? -42.788 18.968 43.521 1.00 40.97 88 SER A N 1
ATOM 656 C CA . SER A 1 88 ? -42.620 17.543 43.180 1.00 40.97 88 SER A CA 1
ATOM 657 C C . SER A 1 88 ? -43.458 16.573 44.039 1.00 40.97 88 SER A C 1
ATOM 659 O O . SER A 1 88 ? -43.516 15.373 43.760 1.00 40.97 88 SER A O 1
ATOM 661 N N . ILE A 1 89 ? -44.160 17.084 45.056 1.00 44.03 89 ILE A N 1
ATOM 662 C CA . ILE A 1 89 ? -45.032 16.322 45.957 1.00 44.03 89 ILE A CA 1
ATOM 663 C C . ILE A 1 89 ? -46.479 16.413 45.450 1.00 44.03 89 ILE A C 1
ATOM 665 O O . ILE A 1 89 ? -47.209 17.348 45.772 1.00 44.03 89 ILE A O 1
ATOM 669 N N . LYS A 1 90 ? -46.929 15.430 44.662 1.00 41.72 90 LYS A N 1
ATOM 670 C CA . LYS A 1 90 ? -48.272 15.473 44.042 1.00 41.72 90 LYS A CA 1
ATOM 671 C C . LYS A 1 90 ? -49.415 14.936 44.903 1.00 41.72 90 LYS A C 1
ATOM 673 O O . LYS A 1 90 ? -50.579 15.146 44.563 1.00 41.72 90 LYS A O 1
ATOM 678 N N . LYS A 1 91 ? -49.133 14.242 46.008 1.00 42.53 91 LYS A N 1
ATOM 679 C CA . LYS A 1 91 ? -50.182 13.740 46.903 1.00 42.53 91 LYS A CA 1
ATOM 680 C C . LYS A 1 91 ? -49.670 13.638 48.334 1.00 42.53 91 LYS A C 1
ATOM 682 O O . LYS A 1 91 ? -48.685 12.956 48.594 1.00 42.53 91 LYS A O 1
ATOM 687 N N . ASN A 1 92 ? -50.361 14.327 49.233 1.00 43.41 92 ASN A N 1
ATOM 688 C CA . ASN A 1 92 ? -50.193 14.234 50.675 1.00 43.41 92 ASN A CA 1
ATOM 689 C C . ASN A 1 92 ? -51.495 13.641 51.221 1.00 43.41 92 ASN A C 1
ATOM 691 O O . ASN A 1 92 ? -52.516 14.328 51.223 1.00 43.41 92 ASN A O 1
ATOM 695 N N . ASP A 1 93 ? -51.490 12.360 51.589 1.00 37.56 93 ASP A N 1
ATOM 696 C CA . ASP A 1 93 ? -52.645 11.706 52.220 1.00 37.56 93 ASP A CA 1
ATOM 697 C C . ASP A 1 93 ? -52.513 11.595 53.744 1.00 37.56 93 ASP A C 1
ATOM 699 O O . ASP A 1 93 ? -53.308 10.916 54.388 1.00 37.56 93 ASP A O 1
ATOM 703 N N . SER A 1 94 ? -51.609 12.379 54.337 1.00 41.75 94 SER A N 1
ATOM 704 C CA . SER A 1 94 ? -51.316 12.448 55.776 1.00 41.75 94 SER A CA 1
ATOM 705 C C . SER A 1 94 ? -50.470 11.301 56.339 1.00 41.75 94 SER A C 1
ATOM 707 O O . SER A 1 94 ? -49.983 11.461 57.457 1.00 41.75 94 SER A O 1
ATOM 709 N N . ASP A 1 95 ? -50.217 10.225 55.581 1.00 35.50 95 ASP A N 1
ATOM 710 C CA . ASP A 1 95 ? -49.386 9.099 56.039 1.00 35.50 95 ASP A CA 1
ATOM 711 C C . ASP A 1 95 ? -48.055 8.970 55.268 1.00 35.50 95 ASP A C 1
ATOM 713 O O . ASP A 1 95 ? -47.042 8.601 55.870 1.00 35.50 95 ASP A O 1
ATOM 717 N N . TYR A 1 96 ? -47.993 9.336 53.976 1.00 32.03 96 TYR A N 1
ATOM 718 C CA . TYR A 1 96 ? -46.751 9.273 53.180 1.00 32.03 96 TYR A CA 1
ATOM 719 C C . TYR A 1 96 ? -46.619 10.400 52.138 1.00 32.03 96 TYR A C 1
ATOM 721 O O . TYR A 1 96 ? -47.605 10.940 51.637 1.00 32.03 96 TYR A O 1
ATOM 729 N N . TYR A 1 97 ? -45.373 10.716 51.755 1.00 36.50 97 TYR A N 1
ATOM 730 C CA . TYR A 1 97 ? -45.062 11.495 50.551 1.00 36.50 97 TYR A CA 1
ATOM 731 C C . TYR A 1 97 ? -44.798 10.537 49.383 1.00 36.50 97 TYR A C 1
ATOM 733 O O . TYR A 1 97 ? -43.897 9.702 49.466 1.00 36.50 97 TYR A O 1
ATOM 741 N N . VAL A 1 98 ? -45.539 10.673 48.281 1.00 36.50 98 VAL A N 1
ATOM 742 C CA . VAL A 1 98 ? -45.184 10.024 47.009 1.00 36.50 98 VAL A CA 1
ATOM 743 C C . VAL A 1 98 ? -44.275 10.975 46.238 1.00 36.50 98 VAL A C 1
ATOM 745 O O . VAL A 1 98 ? -44.731 12.010 45.754 1.00 36.50 98 VAL A O 1
ATOM 748 N N . VAL A 1 99 ? -42.990 10.631 46.146 1.00 37.50 99 VAL A N 1
ATOM 749 C CA . VAL A 1 99 ? -42.029 11.318 45.276 1.00 37.50 99 VAL A CA 1
ATOM 750 C C . VAL A 1 99 ? -41.936 10.506 43.989 1.00 37.50 99 VAL A C 1
ATOM 752 O O . VAL A 1 99 ? -41.467 9.368 44.012 1.00 37.50 99 VAL A O 1
ATOM 755 N N . GLU A 1 100 ? -42.394 11.057 42.865 1.00 35.12 100 GLU A N 1
ATOM 756 C CA . GLU A 1 100 ? -42.076 10.466 41.564 1.00 35.12 100 GLU A CA 1
ATOM 757 C C . GLU A 1 100 ? -40.574 10.662 41.327 1.00 35.12 100 GLU A C 1
ATOM 759 O O . GLU A 1 100 ? -40.116 11.773 41.065 1.00 35.12 100 GLU A O 1
ATOM 764 N N . SER A 1 101 ? -39.781 9.592 41.432 1.00 36.62 101 SER A N 1
ATOM 765 C CA . SER A 1 101 ? -38.414 9.623 40.920 1.00 36.62 101 SER A CA 1
ATOM 766 C C . SER A 1 101 ? -38.503 9.685 39.398 1.00 36.62 101 SER A C 1
ATOM 768 O O . SER A 1 101 ? -38.678 8.659 38.733 1.00 36.62 101 SER A O 1
ATOM 770 N N . SER A 1 102 ? -38.419 10.883 38.828 1.00 38.81 102 SER A N 1
ATOM 771 C CA . SER A 1 102 ? -38.168 11.008 37.403 1.00 38.81 102 SER A CA 1
ATOM 772 C C . SER A 1 102 ? -36.767 10.454 37.148 1.00 38.81 102 SER A C 1
ATOM 774 O O . SER A 1 102 ? -35.777 10.874 37.749 1.00 38.81 102 SER A O 1
ATOM 776 N N . LYS A 1 103 ? -36.676 9.436 36.289 1.00 41.31 103 LYS A N 1
ATOM 777 C CA . LYS A 1 103 ? -35.394 8.973 35.765 1.00 41.31 103 LYS A CA 1
ATOM 778 C C . LYS A 1 103 ? -34.838 10.133 34.947 1.00 41.31 103 LYS A C 1
ATOM 780 O O . LYS A 1 103 ? -35.208 10.275 33.787 1.00 41.31 103 LYS A O 1
ATOM 785 N N . ILE A 1 104 ? -34.013 10.988 35.551 1.00 45.31 104 ILE A N 1
ATOM 786 C CA . ILE A 1 104 ? -33.260 11.978 34.784 1.00 45.31 104 ILE A CA 1
ATOM 787 C C . ILE A 1 104 ? -32.396 11.153 33.825 1.00 45.31 104 ILE A C 1
ATOM 789 O O . ILE A 1 104 ? -31.606 10.325 34.298 1.00 45.31 104 ILE A O 1
ATOM 793 N N . PRO A 1 105 ? -32.593 11.271 32.499 1.00 54.44 105 PRO A N 1
ATOM 794 C CA . PRO A 1 105 ? -31.768 10.552 31.549 1.00 54.44 105 PRO A CA 1
ATOM 795 C C . PRO A 1 105 ? -30.322 10.932 31.825 1.00 54.44 105 PRO A C 1
ATOM 797 O O . PRO A 1 105 ? -29.990 12.112 31.925 1.00 54.44 105 PRO A O 1
ATOM 800 N N . ARG A 1 106 ? -29.468 9.927 31.994 1.00 63.34 106 ARG A N 1
ATOM 801 C CA . ARG A 1 106 ? -28.039 10.156 32.121 1.00 63.34 106 ARG A CA 1
ATOM 802 C C . ARG A 1 106 ? -27.560 10.763 30.800 1.00 63.34 106 ARG A C 1
ATOM 804 O O . ARG A 1 106 ? -27.546 10.071 29.789 1.00 63.34 106 ARG A O 1
ATOM 811 N N . THR A 1 107 ? -27.242 12.055 30.799 1.00 74.69 107 THR A N 1
ATOM 812 C CA . THR A 1 107 ? -26.909 12.800 29.575 1.00 74.69 107 THR A CA 1
ATOM 813 C C . THR A 1 107 ? -25.517 12.475 29.039 1.00 74.69 107 THR A C 1
ATOM 815 O O . THR A 1 107 ? -25.244 12.785 27.891 1.00 74.69 107 THR A O 1
ATOM 818 N N . ASP A 1 108 ? -24.658 11.839 29.843 1.00 83.06 108 ASP A N 1
ATOM 819 C CA . ASP A 1 108 ? -23.325 11.352 29.463 1.00 83.06 108 ASP A CA 1
ATOM 820 C C . ASP A 1 108 ? -23.328 9.8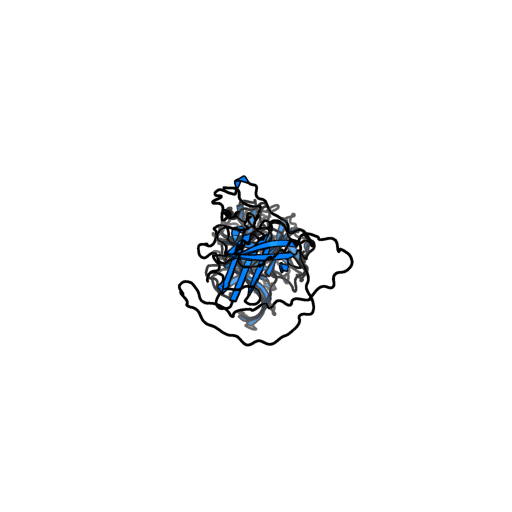54 29.106 1.00 83.06 108 ASP A C 1
ATOM 822 O O . ASP A 1 108 ? -22.323 9.179 29.309 1.00 83.06 108 ASP A O 1
ATOM 826 N N . TRP A 1 109 ? -24.460 9.276 28.680 1.00 85.94 109 TRP A N 1
ATOM 827 C CA . TRP A 1 109 ? -24.582 7.834 28.433 1.00 85.94 109 TRP A CA 1
ATOM 828 C C . TRP A 1 109 ? -25.433 7.504 27.208 1.00 85.94 109 TRP A C 1
ATOM 830 O O . TRP A 1 109 ? -26.566 7.969 27.081 1.00 85.94 109 TRP A O 1
ATOM 840 N N . LEU A 1 110 ? -24.927 6.622 26.341 1.00 88.00 110 LEU A N 1
ATOM 841 C CA . LEU A 1 110 ? -25.678 6.153 25.178 1.00 88.00 110 LEU A CA 1
ATOM 842 C C . LEU A 1 110 ? -26.915 5.345 25.596 1.00 88.00 110 LEU A C 1
ATOM 844 O O . LEU A 1 110 ? -26.838 4.332 26.296 1.00 88.00 110 LEU A O 1
ATOM 848 N N . THR A 1 111 ? -28.086 5.767 25.125 1.00 87.25 111 THR A N 1
ATOM 849 C CA . THR A 1 111 ? -29.357 5.106 25.452 1.00 87.25 111 THR A CA 1
ATOM 850 C C . THR A 1 111 ? -29.375 3.659 24.948 1.00 87.25 111 THR A C 1
ATOM 852 O O . THR A 1 111 ? -29.017 3.383 23.808 1.00 87.25 111 THR A O 1
ATOM 855 N N . GLY A 1 112 ? -29.809 2.724 25.799 1.00 85.75 112 GLY A N 1
ATOM 856 C CA . GLY A 1 112 ? -29.926 1.295 25.461 1.00 85.75 112 GLY A CA 1
ATOM 857 C C . GLY A 1 112 ? -28.670 0.455 25.716 1.00 85.75 112 GLY A C 1
ATOM 858 O O . GLY A 1 112 ? -28.719 -0.762 25.568 1.00 85.75 112 GLY A O 1
ATOM 859 N N . TRP A 1 113 ? -27.567 1.074 26.141 1.00 90.69 113 TRP A N 1
ATOM 860 C CA . TRP A 1 113 ? -26.312 0.380 26.427 1.00 90.69 113 TRP A CA 1
ATOM 861 C C . TRP A 1 113 ? -26.194 0.010 27.904 1.00 90.69 113 TRP A C 1
ATOM 863 O O . TRP A 1 113 ? -26.370 0.864 28.774 1.00 90.69 113 TRP A O 1
ATOM 873 N N . ASN A 1 114 ? -25.892 -1.258 28.191 1.00 87.12 114 ASN A N 1
ATOM 874 C CA . ASN A 1 114 ? -25.831 -1.773 29.562 1.00 87.12 114 ASN A CA 1
ATOM 875 C C . ASN A 1 114 ? -24.476 -1.531 30.231 1.00 87.12 114 ASN A C 1
ATOM 877 O O . ASN A 1 114 ? -24.410 -1.352 31.448 1.00 87.12 114 ASN A O 1
ATOM 881 N N . TYR A 1 115 ? -23.400 -1.511 29.445 1.00 89.69 115 TYR A N 1
ATOM 882 C CA . TYR A 1 115 ? -22.042 -1.415 29.958 1.00 89.69 115 TYR A CA 1
ATOM 883 C C . TYR A 1 115 ? -21.228 -0.390 29.174 1.00 89.69 115 TYR A C 1
ATOM 885 O O . TYR A 1 115 ? -21.427 -0.196 27.975 1.00 89.69 115 TYR A O 1
ATOM 893 N N . ARG A 1 116 ? -20.265 0.230 29.863 1.00 92.50 116 ARG A N 1
ATOM 894 C CA . ARG A 1 116 ? -19.171 0.974 29.242 1.00 92.50 116 ARG A CA 1
ATOM 895 C C . ARG A 1 116 ? -17.880 0.757 30.010 1.00 92.50 116 ARG A C 1
ATOM 897 O O . ARG A 1 116 ? -17.915 0.542 31.222 1.00 92.50 116 ARG A O 1
ATOM 904 N N . ARG A 1 117 ? -16.749 0.892 29.332 1.00 90.94 117 ARG A N 1
ATOM 905 C CA . ARG A 1 117 ? -15.425 0.981 29.957 1.00 90.94 117 ARG A CA 1
ATOM 906 C C . ARG A 1 117 ? -14.683 2.214 29.439 1.00 90.94 117 ARG A C 1
ATOM 908 O O . ARG A 1 117 ? -14.815 2.514 28.253 1.00 90.94 117 ARG A O 1
ATOM 915 N N . PRO A 1 118 ? -13.947 2.946 30.289 1.00 95.06 118 PRO A N 1
ATOM 916 C CA . PRO A 1 118 ? -13.008 3.943 29.800 1.00 95.06 118 PRO A CA 1
ATOM 917 C C . PRO A 1 118 ? -11.825 3.247 29.119 1.00 95.06 118 PRO A C 1
ATOM 919 O O . PRO A 1 118 ? -11.452 2.139 29.509 1.00 95.06 118 PRO A O 1
ATOM 922 N N . ILE A 1 119 ? -11.261 3.910 28.117 1.00 96.75 119 ILE A N 1
ATOM 923 C CA . ILE A 1 119 ? -9.978 3.574 27.503 1.00 96.75 119 ILE A CA 1
ATOM 924 C C . ILE A 1 119 ? -9.194 4.879 27.422 1.00 96.75 119 ILE A C 1
ATOM 926 O O . ILE A 1 119 ? -9.702 5.871 26.893 1.00 96.75 119 ILE A O 1
ATOM 930 N N . VAL A 1 120 ? -7.990 4.896 27.987 1.00 97.19 120 VAL A N 1
ATOM 931 C CA . VAL A 1 120 ? -7.109 6.068 27.944 1.00 97.19 120 VAL A CA 1
ATOM 932 C C . VAL A 1 120 ? -6.016 5.803 26.929 1.00 97.19 120 VAL A C 1
ATOM 934 O O . VAL A 1 120 ? -5.178 4.930 27.138 1.00 97.19 120 VAL A O 1
ATOM 937 N N . ILE A 1 121 ? -6.042 6.549 25.831 1.00 97.88 121 ILE A N 1
ATOM 938 C CA . ILE A 1 121 ? -5.066 6.479 24.749 1.00 97.88 121 ILE A CA 1
ATOM 939 C C . ILE A 1 121 ? -4.000 7.532 25.003 1.00 97.88 121 ILE A C 1
ATOM 941 O O . ILE A 1 121 ? -4.331 8.683 25.268 1.00 97.88 121 ILE A O 1
ATOM 945 N N . ARG A 1 122 ? -2.734 7.149 24.882 1.00 97.69 122 ARG A N 1
ATOM 946 C CA . ARG A 1 122 ? -1.577 8.010 25.085 1.00 97.69 122 ARG A CA 1
ATOM 947 C C . ARG A 1 122 ? -0.693 8.038 23.851 1.00 97.69 122 ARG A C 1
ATOM 949 O O . ARG A 1 122 ? -0.261 6.983 23.385 1.00 97.69 122 ARG A O 1
ATOM 956 N N . GLU A 1 123 ? -0.398 9.243 23.391 1.00 97.50 123 GLU A N 1
ATOM 957 C CA . GLU A 1 123 ? 0.615 9.532 22.378 1.00 97.50 123 GLU A CA 1
ATOM 958 C C . GLU A 1 123 ? 2.020 9.351 22.979 1.00 97.50 123 GLU A C 1
ATOM 960 O O . GLU A 1 123 ? 2.232 9.635 24.162 1.00 97.50 123 GLU A O 1
ATOM 965 N N . ARG A 1 124 ? 2.962 8.806 22.206 1.00 96.19 124 ARG A N 1
ATOM 966 C CA . ARG A 1 124 ? 4.297 8.416 22.684 1.00 96.19 124 ARG A CA 1
ATOM 967 C C . ARG A 1 124 ? 5.452 8.941 21.838 1.00 96.19 124 ARG A C 1
ATOM 969 O O . ARG A 1 124 ? 6.584 8.856 22.308 1.00 96.19 124 ARG A O 1
ATOM 976 N N . SER A 1 125 ? 5.201 9.427 20.627 1.00 94.62 125 SER A N 1
ATOM 977 C CA . SER A 1 125 ? 6.236 9.917 19.718 1.00 94.62 125 SER A CA 1
ATOM 978 C C . SER A 1 125 ? 6.553 11.402 19.917 1.00 94.62 125 SER A C 1
ATOM 980 O O . SER A 1 125 ? 7.498 11.904 19.316 1.00 94.62 125 SER A O 1
ATOM 982 N N . GLY A 1 126 ? 5.741 12.127 20.691 1.00 95.75 126 GLY A N 1
ATOM 983 C CA . GLY A 1 126 ? 5.815 13.579 20.856 1.00 95.75 126 GLY A CA 1
ATOM 984 C C . GLY A 1 126 ? 5.136 14.368 19.729 1.00 95.75 126 GLY A C 1
ATOM 985 O O . GLY A 1 126 ? 5.110 15.600 19.772 1.00 95.75 126 GLY A O 1
ATOM 986 N N . ASN A 1 127 ? 4.551 13.694 18.731 1.00 94.81 127 ASN A N 1
ATOM 987 C CA . ASN A 1 127 ? 3.892 14.340 17.595 1.00 94.81 127 ASN A CA 1
ATOM 988 C C . ASN A 1 127 ? 2.385 14.417 17.828 1.00 94.81 127 ASN A C 1
ATOM 990 O O . ASN A 1 127 ? 1.758 13.459 18.265 1.00 94.81 127 ASN A O 1
ATOM 994 N N . SER A 1 128 ? 1.777 15.559 17.503 1.00 96.62 128 SER A N 1
ATOM 995 C CA . SER A 1 128 ? 0.314 15.643 17.506 1.00 96.62 128 SER A CA 1
ATOM 996 C C . SER A 1 128 ? -0.241 14.926 16.283 1.00 96.62 128 SER A C 1
ATOM 998 O O . SER A 1 128 ? 0.113 15.277 15.162 1.00 96.62 128 SER A O 1
ATOM 1000 N N . LEU A 1 129 ? -1.125 13.958 16.509 1.00 96.69 129 LEU A N 1
ATOM 1001 C CA . LEU A 1 129 ? -1.739 13.151 15.459 1.00 96.69 129 LEU A CA 1
ATOM 1002 C C . LEU A 1 129 ? -3.186 13.591 15.236 1.00 96.69 129 LEU A C 1
ATOM 1004 O O . LEU A 1 129 ? -3.929 13.838 16.193 1.00 96.69 129 LEU A O 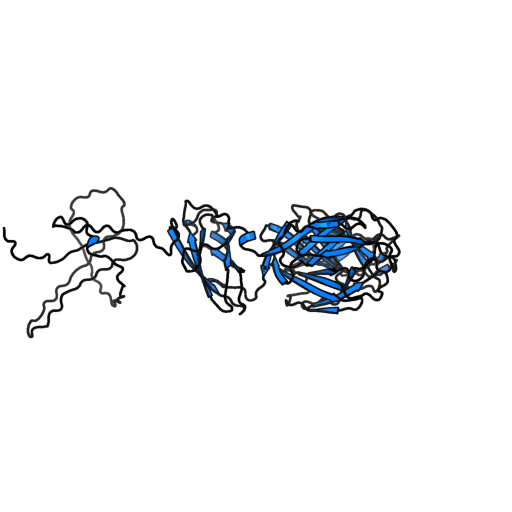1
ATOM 1008 N N . GLU A 1 130 ? -3.605 13.654 13.977 1.00 96.44 130 GLU A N 1
ATOM 1009 C CA . GLU A 1 130 ? -4.975 13.984 13.586 1.00 96.44 130 GLU A CA 1
ATOM 1010 C C . GLU A 1 130 ? -5.609 12.825 12.824 1.00 96.44 130 GLU A C 1
ATOM 1012 O O . GLU A 1 130 ? -4.962 12.178 12.006 1.00 96.44 130 GLU A O 1
ATOM 1017 N N . ASN A 1 131 ? -6.897 12.569 13.073 1.00 96.50 131 ASN A N 1
ATOM 1018 C CA . ASN A 1 131 ? -7.666 11.518 12.399 1.00 96.50 131 ASN A CA 1
ATOM 1019 C C . ASN A 1 131 ? -6.985 10.133 12.427 1.00 96.50 131 ASN A C 1
ATOM 1021 O O . ASN A 1 131 ? -7.119 9.355 11.481 1.00 96.50 131 ASN A O 1
ATOM 1025 N N . TYR A 1 132 ? -6.271 9.828 13.512 1.00 97.88 132 TYR A N 1
ATOM 1026 C CA . TYR A 1 132 ? -5.360 8.694 13.600 1.00 97.88 132 TYR A CA 1
ATOM 1027 C C . TYR A 1 132 ? -6.070 7.435 14.125 1.00 97.88 132 TYR A C 1
ATOM 1029 O O . TYR A 1 132 ? -6.724 7.496 15.174 1.00 97.88 132 TYR A O 1
ATOM 1037 N N . PRO A 1 133 ? -5.959 6.285 13.441 1.00 98.00 133 PRO A N 1
ATOM 1038 C CA . PRO A 1 133 ? -6.544 5.038 13.907 1.00 98.00 133 PRO A CA 1
ATOM 1039 C C . PRO A 1 133 ? -5.676 4.387 14.989 1.00 98.00 133 PRO A C 1
ATOM 1041 O O . PRO A 1 133 ? -4.491 4.122 14.803 1.00 98.00 133 PRO A O 1
ATOM 1044 N N . VAL A 1 134 ? -6.288 4.080 16.129 1.00 98.06 134 VAL A N 1
ATOM 1045 C CA . VAL A 1 134 ? -5.639 3.422 17.267 1.00 98.06 134 VAL A CA 1
ATOM 1046 C C . VAL A 1 134 ? -6.153 1.996 17.388 1.00 98.06 134 VAL A C 1
ATOM 1048 O O . VAL A 1 134 ? -7.361 1.758 17.420 1.00 98.06 134 VAL A O 1
ATOM 1051 N N . ARG A 1 135 ? -5.223 1.043 17.466 1.00 97.31 135 ARG A N 1
ATOM 1052 C CA . ARG A 1 135 ? -5.516 -0.383 17.603 1.00 97.31 135 ARG A CA 1
ATOM 1053 C C . ARG A 1 135 ? -5.811 -0.740 19.057 1.00 97.31 135 ARG A C 1
ATOM 1055 O O . ARG A 1 135 ? -4.976 -0.514 19.926 1.00 97.31 135 ARG A O 1
ATOM 1062 N N . ILE A 1 136 ? -6.967 -1.345 19.302 1.00 97.88 136 ILE A N 1
ATOM 1063 C CA . ILE A 1 136 ? -7.425 -1.819 20.608 1.00 97.88 136 ILE A CA 1
ATOM 1064 C C . ILE A 1 136 ? -7.594 -3.337 20.535 1.00 97.88 136 ILE A C 1
ATOM 1066 O O . ILE A 1 136 ? -8.469 -3.848 19.836 1.00 97.88 136 ILE A O 1
ATOM 1070 N N . GLU A 1 137 ? -6.764 -4.064 21.277 1.00 97.75 137 GLU A N 1
ATOM 1071 C CA . GLU A 1 137 ? -6.926 -5.501 21.485 1.00 97.75 137 GLU A CA 1
ATOM 1072 C C . GLU A 1 137 ? -7.761 -5.787 22.732 1.00 97.75 137 GLU A C 1
ATOM 1074 O O . GLU A 1 137 ? -7.451 -5.336 23.846 1.00 97.75 137 GLU A O 1
ATOM 1079 N N . LEU A 1 138 ? -8.791 -6.604 22.546 1.00 97.38 138 LEU A N 1
ATOM 1080 C CA . LEU A 1 138 ? -9.619 -7.131 23.617 1.00 97.38 138 LEU A CA 1
ATOM 1081 C C . LEU A 1 138 ? -9.315 -8.612 23.812 1.00 97.38 138 LEU A C 1
ATOM 1083 O O . LEU A 1 138 ? -9.185 -9.363 22.845 1.00 97.38 138 LEU A O 1
ATOM 1087 N N . ASN A 1 139 ? -9.221 -9.026 25.070 1.00 97.25 139 ASN A N 1
ATOM 1088 C CA . ASN A 1 139 ? -9.077 -10.425 25.444 1.00 97.25 139 ASN A CA 1
ATOM 1089 C C . ASN A 1 139 ? -9.719 -10.708 26.807 1.00 97.25 139 ASN A C 1
ATOM 1091 O O . ASN A 1 139 ? -10.128 -9.782 27.506 1.00 97.25 139 ASN A O 1
ATOM 1095 N N . SER A 1 140 ? -9.777 -11.975 27.207 1.00 95.69 140 SER A N 1
ATOM 1096 C CA . SER A 1 140 ? -10.414 -12.414 28.458 1.00 95.69 140 SER A CA 1
ATOM 1097 C C . SER A 1 140 ? -9.886 -11.744 29.736 1.00 95.69 140 SER A C 1
ATOM 1099 O O . SER A 1 140 ? -10.600 -11.669 30.735 1.00 95.69 140 SER A O 1
ATOM 1101 N N . SER A 1 141 ? -8.661 -11.202 29.723 1.00 94.94 141 SER A N 1
ATOM 1102 C CA . SER A 1 141 ? -8.108 -10.460 30.866 1.00 94.94 141 SER A CA 1
ATOM 1103 C C . SER A 1 141 ? -8.658 -9.039 30.993 1.00 94.94 141 SER A C 1
ATOM 1105 O O . SER A 1 141 ? -8.633 -8.466 32.083 1.00 94.94 141 SER A O 1
ATOM 1107 N N . ASN A 1 142 ? -9.144 -8.457 29.892 1.00 92.12 142 ASN A N 1
ATOM 1108 C CA . ASN A 1 142 ? -9.551 -7.059 29.842 1.00 92.12 142 ASN A CA 1
ATOM 1109 C C . ASN A 1 142 ? -11.009 -6.853 29.400 1.00 92.12 142 ASN A C 1
ATOM 1111 O O . ASN A 1 142 ? -11.532 -5.760 29.605 1.00 92.12 142 ASN A O 1
ATOM 1115 N N . PHE A 1 143 ? -11.676 -7.851 28.822 1.00 95.50 143 PHE A N 1
ATOM 1116 C CA . PHE A 1 143 ? -13.030 -7.746 28.288 1.00 95.50 143 PHE A CA 1
ATOM 1117 C C . PHE A 1 143 ? -13.826 -9.037 28.503 1.00 95.50 143 PHE A C 1
ATOM 1119 O O . PHE A 1 143 ? -13.335 -10.139 28.286 1.00 95.50 143 PHE A O 1
ATOM 1126 N N . ASP A 1 144 ? -15.084 -8.882 28.914 1.00 94.44 144 ASP A N 1
ATOM 1127 C CA . ASP A 1 144 ? -16.014 -9.986 29.145 1.00 94.44 144 ASP A CA 1
ATOM 1128 C C . ASP A 1 144 ? -16.877 -10.212 27.895 1.00 94.44 144 ASP A C 1
ATOM 1130 O O . ASP A 1 144 ? -17.904 -9.555 27.698 1.00 94.44 144 ASP A O 1
ATOM 1134 N N . PHE A 1 145 ? -16.464 -11.160 27.052 1.00 96.75 145 PHE A N 1
ATOM 1135 C CA . PHE A 1 145 ? -17.134 -11.482 25.789 1.00 96.75 145 PHE A CA 1
ATOM 1136 C C . PHE A 1 145 ? -18.548 -12.059 25.973 1.00 96.75 145 PHE A C 1
ATOM 1138 O O . PHE A 1 145 ? -19.335 -12.093 25.020 1.00 96.75 145 PHE A O 1
ATOM 1145 N N . SER A 1 146 ? -18.927 -12.477 27.188 1.00 95.31 146 SER A N 1
ATOM 1146 C CA . SER A 1 146 ? -20.302 -12.906 27.474 1.00 95.31 146 SER A CA 1
ATOM 1147 C C . SER A 1 146 ? -21.301 -11.744 27.416 1.00 95.31 146 SER A C 1
ATOM 1149 O O . SER A 1 146 ? -22.482 -11.967 27.149 1.00 95.31 146 SER A O 1
ATOM 1151 N N . LYS A 1 147 ? -20.819 -10.505 27.585 1.00 94.31 147 LYS A N 1
ATOM 1152 C CA . LYS A 1 147 ? -21.623 -9.274 27.601 1.00 94.31 147 LYS A CA 1
ATOM 1153 C C . LYS A 1 147 ? -21.790 -8.608 26.236 1.00 94.31 147 LYS A C 1
ATOM 1155 O O . LYS A 1 147 ? -22.381 -7.536 26.183 1.00 94.31 147 LYS A O 1
ATOM 1160 N N . ALA A 1 148 ? -21.283 -9.209 25.164 1.00 95.88 148 ALA A N 1
ATOM 1161 C CA . ALA A 1 148 ? -21.430 -8.721 23.796 1.00 95.88 148 ALA A CA 1
ATOM 1162 C C . ALA A 1 148 ? -21.924 -9.834 22.860 1.00 95.88 148 ALA A C 1
ATOM 1164 O O . ALA A 1 148 ? -21.858 -11.036 23.173 1.00 95.88 148 ALA A O 1
ATOM 1165 N N . LYS A 1 149 ? -22.435 -9.436 21.697 1.00 96.81 149 LYS A N 1
ATOM 1166 C CA . LYS A 1 149 ? -22.834 -10.340 20.619 1.00 96.81 149 LYS A CA 1
ATOM 1167 C C . LYS A 1 149 ? -21.640 -11.129 20.089 1.00 96.81 149 LYS A C 1
ATOM 1169 O O . LYS A 1 149 ? -20.477 -10.768 20.260 1.00 96.81 149 LYS A O 1
ATOM 1174 N N . SER A 1 150 ? -21.940 -12.260 19.455 1.00 96.25 150 SER A N 1
ATOM 1175 C CA . SER A 1 150 ? -20.924 -13.153 18.891 1.00 96.25 150 SER A CA 1
ATOM 1176 C C . SER A 1 150 ? -20.138 -12.547 17.734 1.00 96.25 150 SER A C 1
ATOM 1178 O O . SER A 1 150 ? -19.051 -13.033 17.464 1.00 96.25 150 SER A O 1
ATOM 1180 N N . ASP A 1 151 ? -20.673 -11.517 17.083 1.00 96.19 151 ASP A N 1
ATOM 1181 C CA . ASP A 1 151 ? -20.065 -10.779 15.972 1.00 96.19 151 ASP A CA 1
ATOM 1182 C C . ASP A 1 151 ? -19.528 -9.393 16.384 1.00 96.19 151 ASP A C 1
ATOM 1184 O O . ASP A 1 151 ? -19.015 -8.659 15.545 1.00 96.19 151 ASP A O 1
ATOM 1188 N N . GLY A 1 152 ? -19.678 -9.007 17.659 1.00 97.12 152 GLY A N 1
ATOM 1189 C CA . GLY A 1 152 ? -19.268 -7.695 18.162 1.00 97.12 152 GLY A CA 1
ATOM 1190 C C . GLY A 1 152 ? -20.091 -6.520 17.627 1.00 97.12 152 GLY A C 1
ATOM 1191 O O . GLY A 1 152 ? -19.718 -5.372 17.854 1.00 97.12 152 GLY A O 1
ATOM 1192 N N . SER A 1 153 ? -21.220 -6.757 16.943 1.00 97.88 153 SER A N 1
ATOM 1193 C CA . SER A 1 153 ? -22.006 -5.684 16.312 1.00 97.88 153 SER A CA 1
ATOM 1194 C C . SER A 1 153 ? -22.616 -4.699 17.323 1.00 97.88 153 SER A C 1
ATOM 1196 O O . SER A 1 153 ? -23.080 -3.616 16.958 1.00 97.88 153 SER A O 1
ATOM 1198 N N . ASP A 1 154 ? -22.656 -5.081 18.599 1.00 98.00 154 ASP A N 1
ATOM 1199 C CA . ASP A 1 154 ? -23.125 -4.287 19.726 1.00 98.00 154 ASP A CA 1
ATOM 1200 C C . ASP A 1 154 ? -21.968 -3.681 20.531 1.00 98.00 154 ASP A C 1
ATOM 1202 O O . ASP A 1 154 ? -21.982 -3.739 21.759 1.00 98.00 154 ASP A O 1
ATOM 1206 N N . ILE A 1 155 ? -20.995 -3.063 19.854 1.00 98.38 155 ILE A N 1
ATOM 1207 C CA . ILE A 1 155 ? -20.025 -2.142 20.470 1.00 98.38 155 ILE A CA 1
ATOM 1208 C C . ILE A 1 155 ? -20.169 -0.722 19.913 1.00 98.38 155 ILE A C 1
ATOM 1210 O O . ILE A 1 155 ? -20.571 -0.541 18.762 1.00 98.38 155 ILE A O 1
ATOM 1214 N N . ARG A 1 156 ? -19.838 0.294 20.715 1.00 98.38 156 ARG A N 1
ATOM 1215 C CA . ARG A 1 156 ? -19.670 1.693 20.269 1.00 98.38 156 ARG A CA 1
ATOM 1216 C C . ARG A 1 156 ? -18.489 2.329 20.961 1.00 98.38 156 ARG A C 1
ATOM 1218 O O . ARG A 1 156 ? -18.168 1.958 22.086 1.00 98.38 156 ARG A O 1
ATOM 1225 N N . PHE A 1 157 ? -17.912 3.334 20.322 1.00 98.56 157 PHE A N 1
ATOM 1226 C CA . PHE A 1 157 ? -16.901 4.181 20.931 1.00 98.56 157 PHE A CA 1
ATOM 1227 C C . PHE A 1 157 ? -17.405 5.612 20.967 1.00 98.56 157 PHE A C 1
ATOM 1229 O O . PHE A 1 157 ? -18.002 6.070 19.996 1.00 98.56 157 PHE A O 1
ATOM 1236 N N . THR A 1 158 ? -17.172 6.311 22.073 1.00 98.25 158 THR A N 1
ATOM 1237 C CA . THR A 1 158 ? -17.472 7.739 22.198 1.00 98.25 158 THR A CA 1
ATOM 1238 C C . THR A 1 158 ? -16.278 8.506 22.737 1.00 98.25 158 THR A C 1
ATOM 1240 O O . THR A 1 158 ? -15.416 7.935 23.406 1.00 98.25 158 THR A O 1
ATOM 1243 N N . LEU A 1 159 ? -16.283 9.821 22.538 1.00 96.56 159 LEU A N 1
ATOM 1244 C CA . LEU A 1 159 ? -15.419 10.744 23.273 1.00 96.56 159 LEU A CA 1
ATOM 1245 C C . LEU A 1 159 ? -15.737 10.741 24.785 1.00 96.56 159 LEU A C 1
ATOM 1247 O O . LEU A 1 159 ? -16.648 10.049 25.257 1.00 96.56 159 LEU A O 1
ATOM 1251 N N . ASP A 1 160 ? -14.974 11.525 25.552 1.00 94.25 160 ASP A N 1
ATOM 1252 C CA . ASP A 1 160 ? -15.084 11.616 27.016 1.00 94.25 160 ASP A CA 1
ATOM 1253 C C . ASP A 1 160 ? -16.438 12.162 27.512 1.00 94.25 160 ASP A C 1
ATOM 1255 O O . ASP A 1 160 ? -16.823 11.924 28.655 1.00 94.25 160 ASP A O 1
ATOM 1259 N N . ASP A 1 161 ? -17.205 12.833 26.645 1.00 91.81 161 ASP A N 1
ATOM 1260 C CA . ASP A 1 161 ? -18.581 13.250 26.945 1.00 91.81 161 ASP A CA 1
ATOM 1261 C C . ASP A 1 161 ? -19.563 12.069 27.083 1.00 91.81 161 ASP A C 1
ATOM 1263 O O . ASP A 1 161 ? -20.677 12.235 27.578 1.00 91.81 161 ASP A O 1
ATOM 1267 N N . GLY A 1 162 ? -19.147 10.866 26.670 1.00 91.75 162 GLY A N 1
ATOM 1268 C CA . GLY A 1 162 ? -19.915 9.634 26.778 1.00 91.75 162 GLY A CA 1
ATOM 1269 C C . GLY A 1 162 ? -21.039 9.479 25.752 1.00 91.75 162 GLY A C 1
ATOM 1270 O O . GLY A 1 162 ? -21.773 8.492 25.849 1.00 91.75 162 GLY A O 1
ATOM 1271 N N . VAL A 1 163 ? -21.195 10.406 24.802 1.00 94.38 163 VAL A N 1
ATOM 1272 C CA . VAL A 1 163 ? -22.311 10.414 23.836 1.00 94.38 163 VAL A CA 1
ATOM 1273 C C . VAL A 1 163 ? -21.904 10.742 22.402 1.00 94.38 163 VAL A C 1
ATOM 1275 O O . VAL A 1 163 ? -22.601 10.321 21.483 1.00 94.38 163 VAL A O 1
ATOM 1278 N N . SER A 1 164 ? -20.787 11.437 22.182 1.00 95.88 164 SER A N 1
ATOM 1279 C CA . SER A 1 164 ? -20.281 11.716 20.836 1.00 95.88 164 SER A CA 1
ATOM 1280 C C . SER A 1 164 ? -19.594 10.480 20.268 1.00 95.88 164 SER A C 1
ATOM 1282 O O . SER A 1 164 ? -18.440 10.205 20.601 1.00 95.88 164 SER A O 1
ATOM 1284 N N . GLU A 1 165 ? -20.317 9.720 19.443 1.00 97.62 165 GLU A N 1
ATOM 1285 C CA . GLU A 1 165 ? -19.818 8.511 18.778 1.00 97.62 165 GLU A CA 1
ATOM 1286 C C . GLU A 1 165 ? -18.652 8.818 17.821 1.00 97.62 165 GLU A C 1
ATOM 1288 O O . GLU A 1 165 ? -18.639 9.850 17.147 1.00 97.62 165 GLU A O 1
ATOM 1293 N N . ILE A 1 166 ? -17.670 7.913 17.758 1.00 98.19 166 ILE A N 1
ATOM 1294 C CA . ILE A 1 166 ? -16.494 8.016 16.880 1.00 98.19 166 ILE A CA 1
ATOM 1295 C C . ILE A 1 166 ? -16.344 6.771 15.991 1.00 98.19 166 ILE A C 1
ATOM 1297 O O . ILE A 1 166 ? -16.727 5.674 16.416 1.00 98.19 166 ILE A O 1
ATOM 1301 N N . PRO A 1 167 ? -15.786 6.906 14.768 1.00 98.56 167 PRO A N 1
ATOM 1302 C CA . PRO A 1 167 ? -15.621 5.779 13.857 1.00 98.56 167 PRO A CA 1
ATOM 1303 C C . PRO A 1 167 ? -14.723 4.676 14.413 1.00 98.56 167 PRO A C 1
ATOM 1305 O O . PRO A 1 167 ? -13.702 4.941 15.054 1.00 98.56 167 PRO A O 1
ATOM 1308 N N . PHE A 1 168 ? -15.080 3.430 14.111 1.00 98.75 168 PHE A N 1
ATOM 1309 C CA . PHE A 1 168 ? -14.301 2.251 14.472 1.00 98.75 168 PHE A CA 1
ATOM 1310 C C . PHE A 1 168 ? -14.405 1.164 13.400 1.00 98.75 168 PHE A C 1
ATOM 1312 O O . PHE A 1 168 ? -15.287 1.204 12.557 1.00 98.75 168 PHE A O 1
ATOM 1319 N N . TYR A 1 169 ? -13.506 0.190 13.413 1.00 98.50 169 TYR A N 1
ATOM 1320 C CA . TYR A 1 169 ? -13.518 -0.942 12.494 1.00 98.50 169 TYR A CA 1
ATOM 1321 C C . TYR A 1 169 ? -13.171 -2.209 13.263 1.00 98.50 169 TYR A C 1
ATOM 1323 O O . TYR A 1 169 ? -12.166 -2.257 13.974 1.00 98.50 169 TYR A O 1
ATOM 1331 N N . ILE A 1 170 ? -14.015 -3.229 13.134 1.00 98.19 170 ILE A N 1
ATOM 1332 C CA . ILE A 1 170 ? -13.766 -4.548 13.711 1.00 98.19 170 ILE A CA 1
ATOM 1333 C C . ILE A 1 170 ? -12.926 -5.324 12.698 1.00 98.19 170 ILE A C 1
ATOM 1335 O O . ILE A 1 170 ? -13.443 -5.800 11.693 1.00 98.19 170 ILE A O 1
ATOM 1339 N N . GLU A 1 171 ? -11.624 -5.425 12.953 1.00 97.06 171 GLU A N 1
ATOM 1340 C CA . GLU A 1 171 ? -10.711 -6.201 12.107 1.00 97.06 171 GLU A CA 1
ATOM 1341 C C . GLU A 1 171 ? -10.828 -7.699 12.399 1.00 97.06 171 GLU A C 1
ATOM 1343 O O . GLU A 1 171 ? -10.758 -8.522 11.487 1.00 97.06 171 GLU A O 1
ATOM 1348 N N . GLU A 1 172 ? -11.035 -8.045 13.669 1.00 96.94 172 GLU A N 1
ATOM 1349 C CA . GLU A 1 172 ? -11.207 -9.417 14.129 1.00 96.94 172 GLU A CA 1
ATOM 1350 C C . GLU A 1 172 ? -12.137 -9.444 15.343 1.00 96.94 172 GLU A C 1
ATOM 1352 O O . GLU A 1 172 ? -11.996 -8.629 16.258 1.00 96.94 172 GLU A O 1
ATOM 1357 N N . TRP A 1 173 ? -13.058 -10.406 15.380 1.00 98.06 173 TRP A N 1
ATOM 1358 C CA . TRP A 1 173 ? -13.867 -10.698 16.558 1.00 98.06 173 TRP A CA 1
ATOM 1359 C C . TRP A 1 173 ? -14.100 -12.202 16.679 1.00 98.06 173 TRP A C 1
ATOM 1361 O O . TRP A 1 173 ? -14.912 -12.781 15.959 1.00 98.06 173 TRP A O 1
ATOM 1371 N N . ASP A 1 174 ? -13.395 -12.835 17.610 1.00 97.75 174 ASP A N 1
ATOM 1372 C CA . ASP A 1 174 ? -13.551 -14.240 17.956 1.00 97.75 174 ASP A CA 1
ATOM 1373 C C . ASP A 1 174 ? -14.002 -14.361 19.415 1.00 97.75 174 ASP A C 1
ATOM 1375 O O . ASP A 1 174 ? -13.215 -14.318 20.365 1.00 97.75 174 ASP A O 1
ATOM 1379 N N . LYS A 1 175 ? -15.314 -14.540 19.592 1.00 96.25 175 LYS A N 1
ATOM 1380 C CA . LYS A 1 175 ? -15.922 -14.756 20.908 1.00 96.25 175 LYS A CA 1
ATOM 1381 C C . LYS A 1 175 ? -15.505 -16.085 21.549 1.00 96.25 175 LYS A C 1
ATOM 1383 O O . LYS A 1 175 ? -15.539 -16.182 22.770 1.00 96.25 175 LYS A O 1
ATOM 1388 N N . VAL A 1 176 ? -15.154 -17.105 20.763 1.00 96.62 176 VAL A N 1
ATOM 1389 C CA . VAL A 1 176 ? -14.798 -18.437 21.281 1.00 96.62 176 VAL A CA 1
ATOM 1390 C C . VAL A 1 176 ? -13.387 -18.421 21.848 1.00 96.62 176 VAL A C 1
ATOM 1392 O O . VAL A 1 176 ? -13.170 -18.905 22.956 1.00 96.62 176 VAL A O 1
ATOM 1395 N N . SER A 1 177 ? -12.448 -17.828 21.112 1.00 97.25 177 SER A N 1
ATOM 1396 C CA . SER A 1 177 ? -11.067 -17.641 21.570 1.00 97.25 177 SER A CA 1
ATOM 1397 C C . SER A 1 177 ? -10.906 -16.443 22.515 1.00 97.25 177 SER A C 1
ATOM 1399 O O . SER A 1 177 ? -9.796 -16.183 22.973 1.00 97.25 177 SER A O 1
ATOM 1401 N N . GLU A 1 178 ? -11.995 -15.713 22.788 1.00 97.69 178 GLU A N 1
ATOM 1402 C CA . GLU A 1 178 ? -12.030 -14.478 23.578 1.00 97.69 178 GLU A CA 1
ATOM 1403 C C . GLU A 1 178 ? -10.943 -13.490 23.134 1.00 97.69 178 GLU A C 1
ATOM 1405 O O . GLU A 1 178 ? -10.137 -13.023 23.940 1.00 97.69 178 GLU A O 1
ATOM 1410 N N . ARG A 1 179 ? -10.914 -13.192 21.829 1.00 97.94 179 ARG A N 1
ATOM 1411 C CA . ARG A 1 179 ? -9.963 -12.280 21.184 1.00 97.94 179 ARG A CA 1
ATOM 1412 C C . ARG A 1 179 ? -10.692 -11.367 20.205 1.00 97.94 179 ARG A C 1
ATOM 1414 O O . ARG A 1 179 ? -11.495 -11.824 19.400 1.00 97.94 179 ARG A O 1
ATOM 1421 N N . ALA A 1 180 ? -10.383 -10.076 20.235 1.00 98.25 180 ALA A N 1
ATOM 1422 C CA . ALA A 1 180 ? -10.826 -9.145 19.204 1.00 98.25 180 ALA A CA 1
ATOM 1423 C C . ALA A 1 180 ? -9.785 -8.056 18.943 1.00 98.25 180 ALA A C 1
ATOM 1425 O O . ALA A 1 180 ? -9.064 -7.640 19.853 1.00 98.25 180 ALA A O 1
ATOM 1426 N N . ILE A 1 181 ? -9.747 -7.579 17.701 1.00 97.94 181 ILE A N 1
ATOM 1427 C CA . ILE A 1 181 ? -8.963 -6.423 17.275 1.00 97.94 181 ILE A CA 1
ATOM 1428 C C . ILE A 1 181 ? -9.936 -5.395 16.716 1.00 97.94 181 ILE A C 1
ATOM 1430 O O . ILE A 1 181 ? -10.612 -5.632 15.712 1.00 97.94 181 ILE A O 1
ATOM 1434 N N . VAL A 1 182 ? -9.990 -4.240 17.371 1.00 98.44 182 VAL A N 1
ATOM 1435 C CA . VAL A 1 182 ? -10.834 -3.120 16.966 1.00 98.44 182 VAL A CA 1
ATOM 1436 C C . VAL A 1 182 ? -9.962 -1.893 16.772 1.00 98.44 182 VAL A C 1
ATOM 1438 O O . VAL A 1 182 ? -9.148 -1.556 17.625 1.00 98.44 182 VAL A O 1
ATOM 1441 N N . TRP A 1 183 ? -10.134 -1.209 15.653 1.00 98.50 183 TRP A N 1
ATOM 1442 C CA . TRP A 1 183 ? -9.463 0.051 15.361 1.00 98.50 183 TRP A CA 1
ATOM 1443 C C . TRP A 1 183 ? -10.422 1.200 15.610 1.00 98.50 183 TRP A C 1
ATOM 1445 O O . TRP A 1 183 ? -11.571 1.122 15.194 1.00 98.50 183 TRP A O 1
ATOM 1455 N N . VAL A 1 184 ? -9.972 2.259 16.275 1.00 98.56 184 VAL A N 1
ATOM 1456 C CA . VAL A 1 184 ? -10.808 3.421 16.606 1.00 98.56 184 VAL A CA 1
ATOM 1457 C C . VAL A 1 184 ? -10.133 4.685 16.107 1.00 98.56 184 VAL A C 1
ATOM 1459 O O . VAL A 1 184 ? -8.965 4.919 16.407 1.00 98.56 184 VAL A O 1
ATOM 1462 N N . LYS A 1 185 ? -10.858 5.507 15.349 1.00 98.50 185 LYS A N 1
ATOM 1463 C CA . LYS A 1 185 ? -10.320 6.753 14.803 1.00 98.50 185 LYS A CA 1
ATOM 1464 C C . LYS A 1 185 ? -10.395 7.873 15.829 1.00 98.50 185 LYS A C 1
ATOM 1466 O O . LYS A 1 185 ? -11.477 8.246 16.281 1.00 98.50 185 LYS A O 1
ATOM 1471 N N . ILE A 1 186 ? -9.238 8.431 16.165 1.00 97.88 186 ILE A N 1
ATOM 1472 C CA . ILE A 1 186 ? -9.101 9.540 17.103 1.00 97.88 186 ILE A CA 1
ATOM 1473 C C . ILE A 1 186 ? -8.848 10.822 16.314 1.00 97.88 186 ILE A C 1
ATOM 1475 O O . ILE A 1 186 ? -7.808 10.982 15.684 1.00 97.88 186 ILE A O 1
ATOM 1479 N N . ASN A 1 187 ? -9.803 11.755 16.358 1.00 95.88 187 ASN A N 1
ATOM 1480 C CA . ASN A 1 187 ? -9.729 12.996 15.578 1.00 95.88 187 ASN A CA 1
ATOM 1481 C C . ASN A 1 187 ? -8.497 13.838 15.915 1.00 95.88 187 ASN A C 1
ATOM 1483 O O . ASN A 1 187 ? -7.917 14.443 15.021 1.00 95.88 187 ASN A O 1
ATOM 1487 N N . LYS A 1 188 ? -8.112 13.891 17.193 1.00 96.50 188 LYS A N 1
ATOM 1488 C CA . LYS A 1 188 ? -6.926 14.609 17.650 1.00 96.50 188 LYS A CA 1
ATOM 1489 C C . LYS A 1 188 ? -6.333 13.927 18.870 1.00 96.50 188 LYS A C 1
ATOM 1491 O O . LYS A 1 188 ? -7.013 13.804 19.886 1.00 96.50 188 LYS A O 1
ATOM 1496 N N . LEU A 1 189 ? -5.068 13.544 18.775 1.00 96.62 189 LEU A N 1
ATOM 1497 C CA . LEU A 1 189 ? -4.266 13.002 19.860 1.00 96.62 189 LEU A CA 1
ATOM 1498 C C . LEU A 1 189 ? -3.035 13.910 20.033 1.00 96.62 189 LEU A C 1
ATOM 1500 O O . LEU A 1 189 ? -2.142 13.883 19.190 1.00 96.62 189 LEU A O 1
ATOM 1504 N N . PRO A 1 190 ? -3.009 14.786 21.056 1.00 97.06 190 PRO A N 1
ATOM 1505 C CA . PRO A 1 190 ? -1.891 15.706 21.264 1.00 97.06 190 PRO A CA 1
ATOM 1506 C C . PRO A 1 190 ? -0.582 14.956 21.533 1.00 97.06 190 PRO A C 1
ATOM 1508 O O . PRO A 1 190 ? -0.606 13.952 22.241 1.00 97.06 190 PRO A O 1
ATOM 1511 N N . GLY A 1 191 ? 0.539 15.483 21.031 1.00 96.50 191 GLY A N 1
ATOM 1512 C CA . GLY A 1 191 ? 1.873 14.918 21.268 1.00 96.50 191 GLY A CA 1
ATOM 1513 C C . GLY A 1 191 ? 2.189 14.793 22.759 1.00 96.50 191 GLY A C 1
ATOM 1514 O O . GLY A 1 191 ? 1.908 15.722 23.521 1.00 96.50 191 GLY A O 1
ATOM 1515 N N . ASP A 1 192 ? 2.693 13.628 23.177 1.00 94.94 192 ASP A N 1
ATOM 1516 C CA . ASP A 1 192 ? 2.878 13.219 24.585 1.00 94.94 192 ASP A CA 1
ATOM 1517 C C . ASP A 1 192 ? 1.617 13.308 25.480 1.00 94.94 192 ASP A C 1
ATOM 1519 O O . ASP A 1 19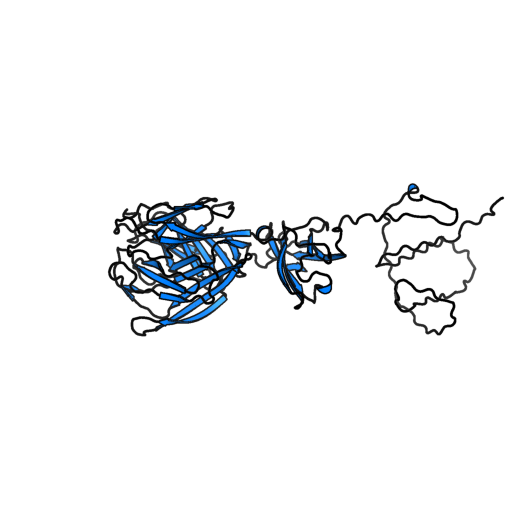2 ? 1.683 13.149 26.706 1.00 94.94 192 ASP A O 1
ATOM 1523 N N . GLY A 1 193 ? 0.454 13.569 24.881 1.00 95.44 193 GLY A N 1
ATOM 1524 C CA . GLY A 1 193 ? -0.822 13.768 25.546 1.00 95.44 193 GLY A CA 1
ATOM 1525 C C . GLY A 1 193 ? -1.651 12.494 25.650 1.00 95.44 193 GLY A C 1
ATOM 1526 O O . GLY A 1 193 ? -1.289 11.421 25.163 1.00 95.44 193 GLY A O 1
ATOM 1527 N N . GLU A 1 194 ? -2.810 12.628 26.292 1.00 96.62 194 GLU A N 1
ATOM 1528 C CA . GLU A 1 194 ? -3.758 11.535 26.480 1.00 96.62 194 GLU A CA 1
ATOM 1529 C C . GLU A 1 194 ? -5.168 11.952 26.049 1.00 96.62 194 GLU A C 1
ATOM 1531 O O . GLU A 1 194 ? -5.587 13.095 26.240 1.00 96.62 194 GLU A O 1
ATOM 1536 N N . VAL A 1 195 ? -5.912 11.005 25.482 1.00 96.88 195 VAL A N 1
ATOM 1537 C CA . VAL A 1 195 ? -7.328 11.135 25.137 1.00 96.88 195 VAL A CA 1
ATOM 1538 C C . VAL A 1 195 ? -8.084 9.997 25.799 1.00 96.88 195 VAL A C 1
ATOM 1540 O O . VAL A 1 195 ? -7.738 8.826 25.649 1.00 96.88 195 VAL A O 1
ATOM 1543 N N . LYS A 1 196 ? -9.149 10.341 26.519 1.00 96.56 196 LYS A N 1
ATOM 1544 C CA . LYS A 1 196 ? -10.064 9.365 27.099 1.00 96.56 196 LYS A CA 1
ATOM 1545 C C . LYS A 1 196 ? -11.264 9.164 26.184 1.00 96.56 196 LYS A C 1
ATOM 1547 O O . LYS A 1 196 ? -11.925 10.123 25.790 1.00 96.56 196 LYS A O 1
ATOM 1552 N N . ILE A 1 197 ? -11.546 7.904 25.884 1.00 98.12 197 ILE A N 1
ATOM 1553 C CA . ILE A 1 197 ? -12.742 7.467 25.166 1.00 98.12 197 ILE A CA 1
ATOM 1554 C C . ILE A 1 197 ? -13.515 6.465 26.023 1.00 98.12 197 ILE A C 1
ATOM 1556 O O . ILE A 1 197 ? -12.991 5.908 26.994 1.00 98.12 197 ILE A O 1
ATOM 1560 N N . TYR A 1 198 ? -14.764 6.208 25.656 1.00 97.31 198 TYR A N 1
ATOM 1561 C CA . TYR A 1 198 ? -15.559 5.131 26.236 1.00 97.31 198 TYR A CA 1
ATOM 1562 C C . TYR A 1 198 ? -15.893 4.086 25.185 1.00 97.31 198 TYR A C 1
ATOM 1564 O O . TYR A 1 198 ? -16.384 4.428 24.118 1.00 97.31 198 TYR A O 1
ATOM 1572 N N . MET A 1 199 ? -15.695 2.812 25.521 1.00 98.06 199 MET A N 1
ATOM 1573 C CA . MET A 1 199 ? -16.234 1.689 24.758 1.00 98.06 199 MET A CA 1
ATOM 1574 C C . MET A 1 199 ? -17.514 1.196 25.429 1.00 98.06 199 MET A C 1
ATOM 1576 O O . MET A 1 199 ? -17.472 0.712 26.563 1.00 98.06 199 MET A O 1
ATOM 1580 N N . TYR A 1 200 ? -18.640 1.307 24.736 1.00 97.94 200 TYR A N 1
ATOM 1581 C CA . TYR A 1 200 ? -19.936 0.769 25.133 1.00 97.94 200 TYR A CA 1
ATOM 1582 C C . TYR A 1 200 ? -20.145 -0.631 24.559 1.00 97.94 200 TYR A C 1
ATOM 1584 O O . TYR A 1 200 ? -19.680 -0.920 23.459 1.00 97.94 200 TYR A O 1
ATOM 1592 N N . TYR A 1 201 ? -20.846 -1.488 25.304 1.00 97.44 201 TYR A N 1
ATOM 1593 C CA . TYR A 1 201 ? -21.196 -2.851 24.891 1.00 97.44 201 TYR A CA 1
ATOM 1594 C C . TYR A 1 201 ? -22.456 -3.373 25.600 1.00 97.44 201 TYR A C 1
ATOM 1596 O O . TYR A 1 201 ? -22.949 -2.774 26.567 1.00 97.44 201 TYR A O 1
ATOM 1604 N N . GLY A 1 202 ? -22.992 -4.493 25.109 1.00 94.44 202 GLY A N 1
ATOM 1605 C CA . GLY A 1 202 ? -24.132 -5.182 25.708 1.00 94.44 202 GLY A CA 1
ATOM 1606 C C . GLY A 1 202 ? -25.464 -4.524 25.403 1.00 94.44 202 GLY A C 1
ATOM 1607 O O . GLY A 1 202 ? -26.303 -4.406 26.294 1.00 94.44 202 GLY A O 1
ATOM 1608 N N . ASN A 1 203 ? -25.658 -4.094 24.157 1.00 95.19 203 ASN A N 1
ATOM 1609 C CA . ASN A 1 203 ? -26.954 -3.674 23.635 1.00 95.19 203 ASN A CA 1
ATOM 1610 C C . ASN A 1 203 ? -27.463 -4.732 22.635 1.00 95.19 203 ASN A C 1
ATOM 1612 O O . ASN A 1 203 ? -27.137 -4.669 21.449 1.00 95.19 203 ASN A O 1
ATOM 1616 N N . PRO A 1 204 ? -28.303 -5.694 23.064 1.00 92.50 204 PRO A N 1
ATOM 1617 C CA . PRO A 1 204 ? -28.772 -6.774 22.193 1.00 92.50 204 PRO A CA 1
ATOM 1618 C C . PRO A 1 204 ? -29.550 -6.298 20.958 1.00 92.50 204 PRO A C 1
ATOM 1620 O O . PRO A 1 204 ? -29.627 -7.025 19.967 1.00 92.50 204 PRO A O 1
ATOM 1623 N N . ALA A 1 205 ? -30.108 -5.085 20.987 1.00 94.75 205 ALA A N 1
ATOM 1624 C CA . ALA A 1 205 ? -30.832 -4.501 19.862 1.00 94.75 205 ALA A CA 1
ATOM 1625 C C . ALA A 1 205 ? -29.917 -3.785 18.848 1.00 94.75 205 ALA A C 1
ATOM 1627 O O . ALA A 1 205 ? -30.371 -3.475 17.751 1.00 94.75 205 ALA A O 1
ATOM 1628 N N . ALA A 1 206 ? -28.644 -3.528 19.175 1.00 96.44 206 ALA A N 1
ATOM 1629 C CA . ALA A 1 206 ? -27.733 -2.784 18.304 1.00 96.44 206 ALA A CA 1
ATOM 1630 C C . ALA A 1 206 ? -27.224 -3.629 17.125 1.00 96.44 206 ALA A C 1
ATOM 1632 O O . ALA A 1 206 ? -26.772 -4.760 17.307 1.00 96.44 206 ALA A O 1
ATOM 1633 N N . SER A 1 207 ? -27.252 -3.068 15.919 1.00 96.81 207 SER A N 1
ATOM 1634 C CA . SER A 1 207 ? -26.494 -3.553 14.759 1.00 96.81 207 SER A CA 1
ATOM 1635 C C . SER A 1 207 ? -25.158 -2.817 14.648 1.00 96.81 207 SER A C 1
ATOM 1637 O O . SER A 1 207 ? -24.954 -1.791 15.306 1.00 96.81 207 SER A O 1
ATOM 1639 N N . LEU A 1 208 ? -24.259 -3.309 13.795 1.00 97.25 208 LEU A N 1
ATOM 1640 C CA . LEU A 1 208 ? -23.068 -2.552 13.418 1.00 97.25 208 LEU A CA 1
ATOM 1641 C C . LEU A 1 208 ? -23.517 -1.256 12.706 1.00 97.25 208 LEU A C 1
ATOM 1643 O O . LEU A 1 208 ? -24.439 -1.325 11.890 1.00 97.25 208 LEU A O 1
ATOM 1647 N N . PRO A 1 209 ? -22.970 -0.078 13.053 1.00 96.94 209 PRO A N 1
ATOM 1648 C CA . PRO A 1 209 ? -23.372 1.178 12.432 1.00 96.94 209 PRO A CA 1
ATOM 1649 C C . PRO A 1 209 ? -22.661 1.384 11.086 1.00 96.94 209 PRO A C 1
ATOM 1651 O O . PRO A 1 209 ? -21.526 0.949 10.916 1.00 96.94 209 PRO A O 1
ATOM 1654 N N . ASP A 1 210 ? -23.285 2.121 10.163 1.00 97.50 210 ASP A N 1
ATOM 1655 C CA . ASP A 1 210 ? -22.770 2.331 8.795 1.00 97.50 210 ASP A CA 1
ATOM 1656 C C . ASP A 1 210 ? -21.438 3.096 8.734 1.00 97.50 210 ASP A C 1
ATOM 1658 O O . ASP A 1 210 ? -20.738 3.049 7.728 1.00 97.50 210 ASP A O 1
ATOM 1662 N N . TYR A 1 211 ? -21.069 3.808 9.803 1.00 97.12 211 TYR A N 1
ATOM 1663 C CA . TYR A 1 211 ? -19.781 4.496 9.895 1.00 97.12 211 TYR A CA 1
ATOM 1664 C C . TYR A 1 211 ? -18.644 3.573 10.373 1.00 97.12 211 TYR A C 1
ATOM 1666 O O . TYR A 1 211 ? -17.490 4.004 10.423 1.00 97.12 211 TYR A O 1
ATOM 1674 N N . ALA A 1 212 ? -18.943 2.327 10.767 1.00 97.94 212 ALA A N 1
ATOM 1675 C CA . ALA A 1 212 ? -17.950 1.388 11.276 1.00 97.94 212 ALA A CA 1
ATOM 1676 C C . ALA A 1 212 ? -17.236 0.624 10.147 1.00 97.94 212 ALA A C 1
ATOM 1678 O O . ALA A 1 212 ? -17.345 -0.599 10.030 1.00 97.94 212 ALA A O 1
ATOM 1679 N N . THR A 1 213 ? -16.542 1.362 9.279 1.00 97.75 213 THR A N 1
ATOM 1680 C CA . THR A 1 213 ? -15.944 0.838 8.042 1.00 97.75 213 THR A CA 1
ATOM 1681 C C . THR A 1 213 ? -14.466 1.197 7.915 1.00 97.75 213 THR A C 1
ATOM 1683 O O . THR A 1 213 ? -13.965 2.093 8.599 1.00 97.75 213 THR A O 1
ATOM 1686 N N . VAL A 1 214 ? -13.759 0.507 7.014 1.00 97.62 214 VAL A N 1
ATOM 1687 C CA . VAL A 1 214 ? -12.336 0.762 6.743 1.00 97.62 214 VAL A CA 1
ATOM 1688 C C . VAL A 1 214 ? -12.122 2.204 6.282 1.00 97.62 214 VAL A C 1
ATOM 1690 O O . VAL A 1 214 ? -11.224 2.877 6.777 1.00 97.62 214 VAL A O 1
ATOM 1693 N N . GLU A 1 215 ? -12.979 2.703 5.396 1.00 96.94 215 GLU A N 1
ATOM 1694 C CA . GLU A 1 215 ? -12.862 4.020 4.761 1.00 96.94 215 GLU A CA 1
ATOM 1695 C C . GLU A 1 215 ? -13.052 5.166 5.756 1.00 96.94 215 GLU A C 1
ATOM 1697 O O . GLU A 1 215 ? -12.465 6.237 5.607 1.00 96.94 215 GLU A O 1
ATOM 1702 N N . ASN A 1 216 ? -13.862 4.943 6.792 1.00 97.50 216 ASN A N 1
ATOM 1703 C CA . ASN A 1 216 ? -14.089 5.937 7.832 1.00 97.50 216 ASN A CA 1
ATOM 1704 C C . ASN A 1 216 ? -12.972 5.956 8.878 1.00 97.50 216 ASN A C 1
ATOM 1706 O O . ASN A 1 216 ? -12.774 6.994 9.514 1.00 97.50 216 ASN A O 1
ATOM 1710 N N . VAL A 1 217 ? -12.235 4.852 9.048 1.00 98.44 217 VAL A N 1
ATOM 1711 C CA . VAL A 1 217 ? -11.201 4.690 10.084 1.00 98.44 217 VAL A CA 1
ATOM 1712 C C . VAL A 1 217 ? -9.791 4.945 9.561 1.00 98.44 217 VAL A C 1
ATOM 1714 O O . VAL A 1 217 ? -9.020 5.640 10.219 1.00 98.44 217 VAL A O 1
ATOM 1717 N N . PHE A 1 218 ? -9.459 4.414 8.389 1.00 98.31 218 PHE A N 1
ATOM 1718 C CA . PHE A 1 218 ? -8.114 4.434 7.820 1.00 98.31 218 PHE A CA 1
ATOM 1719 C C . PHE A 1 218 ? -7.964 5.495 6.733 1.00 98.31 218 PHE A C 1
ATOM 1721 O O . PHE A 1 218 ? -8.937 5.962 6.140 1.00 98.31 218 PHE A O 1
ATOM 1728 N N . ALA A 1 219 ? -6.720 5.881 6.461 1.00 97.25 219 ALA A N 1
ATOM 1729 C CA . ALA A 1 219 ? -6.406 6.780 5.366 1.00 97.25 219 ALA A CA 1
ATOM 1730 C C . ALA A 1 219 ? -6.451 6.016 4.039 1.00 97.25 219 ALA A C 1
ATOM 1732 O O . ALA A 1 219 ? -5.903 4.918 3.928 1.00 97.25 219 ALA A O 1
ATOM 1733 N N . LEU A 1 220 ? -7.062 6.624 3.020 1.00 98.06 220 LEU A N 1
ATOM 1734 C CA . LEU A 1 220 ? -6.821 6.235 1.635 1.00 98.06 220 LEU A CA 1
ATOM 1735 C C . LEU A 1 220 ? -5.384 6.639 1.282 1.00 98.06 220 LEU A C 1
ATOM 1737 O O . LEU A 1 220 ? -5.079 7.833 1.204 1.00 98.06 220 LEU A O 1
ATOM 1741 N N . VAL A 1 221 ? -4.514 5.646 1.114 1.00 98.25 221 VAL A N 1
ATOM 1742 C CA . VAL A 1 221 ? -3.086 5.839 0.828 1.00 98.25 221 VAL A CA 1
ATOM 1743 C C . VAL A 1 221 ? -2.807 5.778 -0.667 1.00 98.25 221 VAL A C 1
ATOM 1745 O O . VAL A 1 221 ? -1.899 6.450 -1.141 1.00 98.25 221 VAL A O 1
ATOM 1748 N N . GLY A 1 222 ? -3.591 5.022 -1.426 1.00 98.50 222 GLY A N 1
ATOM 1749 C CA . GLY A 1 222 ? -3.381 4.897 -2.859 1.00 98.50 222 GLY A CA 1
ATOM 1750 C C . GLY A 1 222 ? -4.381 3.982 -3.531 1.00 98.50 222 GLY A C 1
ATOM 1751 O O . GLY A 1 222 ? -5.404 3.635 -2.944 1.00 98.50 222 GLY A O 1
ATOM 1752 N N . GLU A 1 223 ? -4.067 3.557 -4.745 1.00 98.75 223 GLU A N 1
ATOM 1753 C CA . GLU A 1 223 ? -4.842 2.575 -5.494 1.00 98.75 223 GLU A CA 1
ATOM 1754 C C . GLU A 1 223 ? -3.969 1.858 -6.530 1.00 98.75 223 GLU A C 1
ATOM 1756 O O . GLU A 1 223 ? -2.928 2.371 -6.944 1.00 98.75 223 GLU A O 1
ATOM 1761 N N . ALA A 1 224 ? -4.385 0.662 -6.936 1.00 98.75 224 ALA A N 1
ATOM 1762 C CA . ALA A 1 224 ? -3.715 -0.124 -7.964 1.00 98.75 224 ALA A CA 1
ATOM 1763 C C . ALA A 1 224 ? -4.717 -0.601 -9.014 1.00 98.75 224 ALA A C 1
ATOM 1765 O O . ALA A 1 224 ? -5.819 -1.039 -8.673 1.00 98.75 224 ALA A O 1
ATOM 1766 N N . ASN A 1 225 ? -4.341 -0.541 -10.290 1.00 98.62 225 ASN A N 1
ATOM 1767 C CA . ASN A 1 225 ? -5.138 -1.107 -11.375 1.00 98.62 225 ASN A CA 1
ATOM 1768 C C . ASN A 1 225 ? -4.290 -1.339 -12.635 1.00 98.62 225 ASN A C 1
ATOM 1770 O O . ASN A 1 225 ? -3.065 -1.230 -12.622 1.00 98.62 225 ASN A O 1
ATOM 1774 N N . THR A 1 226 ? -4.957 -1.669 -13.736 1.00 98.56 226 THR A N 1
ATOM 1775 C CA . THR A 1 226 ? -4.350 -1.824 -15.055 1.00 98.56 226 THR A CA 1
ATOM 1776 C C . THR A 1 226 ? -4.966 -0.866 -16.063 1.00 98.56 226 THR A C 1
ATOM 1778 O O . THR A 1 226 ? -6.133 -0.494 -15.939 1.00 98.56 226 THR A O 1
ATOM 1781 N N . VAL A 1 227 ? -4.213 -0.522 -17.100 1.00 98.56 227 VAL A N 1
ATOM 1782 C CA . VAL A 1 227 ? -4.707 0.185 -18.284 1.00 98.56 227 VAL A CA 1
ATOM 1783 C C . VAL A 1 227 ? -4.085 -0.432 -19.530 1.00 98.56 227 VAL A C 1
ATOM 1785 O O . VAL A 1 227 ? -2.931 -0.844 -19.499 1.00 98.56 227 VAL A O 1
ATOM 1788 N N . ASN A 1 228 ? -4.847 -0.518 -20.616 1.00 98.25 228 ASN A N 1
ATOM 1789 C CA . ASN A 1 228 ? -4.308 -0.921 -21.910 1.00 98.25 228 ASN A CA 1
ATOM 1790 C C . ASN A 1 228 ? -3.922 0.327 -22.694 1.00 98.25 228 ASN A C 1
ATOM 1792 O O . ASN A 1 228 ? -4.739 1.244 -22.801 1.00 98.25 228 ASN A O 1
ATOM 1796 N N . THR A 1 229 ? -2.707 0.357 -23.226 1.00 97.12 229 THR A N 1
ATOM 1797 C CA . THR A 1 229 ? -2.219 1.477 -24.031 1.00 97.12 229 THR A CA 1
ATOM 1798 C C . THR A 1 229 ? -1.119 1.021 -24.980 1.00 97.12 229 THR A C 1
ATOM 1800 O O . THR A 1 229 ? -0.535 -0.044 -24.796 1.00 97.12 229 THR A O 1
ATOM 1803 N N . ASP A 1 230 ? -0.875 1.830 -25.995 1.00 94.50 230 ASP A N 1
ATOM 1804 C CA . ASP A 1 230 ? 0.200 1.719 -26.976 1.00 94.50 230 ASP A CA 1
ATOM 1805 C C . ASP A 1 230 ? 0.977 3.053 -26.990 1.00 94.50 230 ASP A C 1
ATOM 1807 O O . ASP A 1 230 ? 1.084 3.713 -25.948 1.00 94.50 230 ASP A O 1
ATOM 1811 N N . GLU A 1 231 ? 1.510 3.481 -28.137 1.00 90.75 231 GLU A N 1
ATOM 1812 C CA . GLU A 1 231 ? 2.158 4.785 -28.294 1.00 90.75 231 GLU A CA 1
ATOM 1813 C C . GLU A 1 231 ? 1.223 5.983 -28.054 1.00 90.75 231 GLU A C 1
ATOM 1815 O O . GLU A 1 231 ? 1.695 7.109 -27.861 1.00 90.75 231 GLU A O 1
ATOM 1820 N N . ASN A 1 232 ? -0.094 5.767 -28.063 1.00 92.56 232 ASN A N 1
ATOM 1821 C CA . ASN A 1 232 ? -1.085 6.787 -27.762 1.00 92.56 232 ASN A CA 1
ATOM 1822 C C . ASN A 1 232 ? -1.239 6.983 -26.249 1.00 92.56 232 ASN A C 1
ATOM 1824 O O . ASN A 1 232 ? -0.973 6.102 -25.434 1.00 92.56 232 ASN A O 1
ATOM 1828 N N . ILE A 1 233 ? -1.711 8.168 -25.861 1.00 94.38 233 ILE A N 1
ATOM 1829 C CA . ILE A 1 233 ? -1.951 8.499 -24.456 1.00 94.38 233 ILE A CA 1
ATOM 1830 C C . ILE A 1 233 ? -3.234 7.822 -23.964 1.00 94.38 233 ILE A C 1
ATOM 1832 O O . ILE A 1 233 ? -4.327 8.086 -24.473 1.00 94.38 233 ILE A O 1
ATOM 1836 N N . ALA A 1 234 ? -3.113 7.038 -22.896 1.00 97.81 234 ALA A N 1
ATOM 1837 C CA . ALA A 1 234 ? -4.231 6.577 -22.091 1.00 97.81 234 ALA A CA 1
ATOM 1838 C C . ALA A 1 234 ? -4.399 7.449 -20.840 1.00 97.81 234 ALA A C 1
ATOM 1840 O O . ALA A 1 234 ? -3.510 7.557 -19.994 1.00 97.81 234 ALA A O 1
ATOM 1841 N N . LYS A 1 235 ? -5.590 8.039 -20.694 1.00 98.44 235 LYS A N 1
ATOM 1842 C CA . LYS A 1 235 ? -5.992 8.781 -19.494 1.00 98.44 235 LYS A CA 1
ATOM 1843 C C . LYS A 1 235 ? -6.636 7.843 -18.478 1.00 98.44 235 LYS A C 1
ATOM 1845 O O . LYS A 1 235 ? -7.665 7.229 -18.764 1.00 98.44 235 LYS A O 1
ATOM 1850 N N . VAL A 1 236 ? -6.074 7.784 -17.276 1.00 98.62 236 VAL A N 1
ATOM 1851 C CA . VAL A 1 236 ? -6.548 6.943 -16.174 1.00 98.62 236 VAL A CA 1
ATOM 1852 C C . VAL A 1 236 ? -7.118 7.819 -15.069 1.00 98.62 236 VAL A C 1
ATOM 1854 O O . VAL A 1 236 ? -6.398 8.596 -14.446 1.00 98.62 236 VAL A O 1
ATOM 1857 N N . LEU A 1 237 ? -8.422 7.693 -14.822 1.00 98.62 237 LEU A N 1
ATOM 1858 C CA . LEU A 1 237 ? -9.091 8.382 -13.720 1.00 98.62 237 LEU A CA 1
ATOM 1859 C C . LEU A 1 237 ? -8.867 7.622 -12.414 1.00 98.62 237 LEU A C 1
ATOM 1861 O O . LEU A 1 237 ? -9.075 6.409 -12.359 1.00 98.62 237 LEU A O 1
ATOM 1865 N N . PHE A 1 238 ? -8.506 8.350 -11.364 1.00 98.56 238 PHE A N 1
ATOM 1866 C CA . PHE A 1 238 ? -8.438 7.799 -10.021 1.00 98.56 238 PHE A CA 1
ATOM 1867 C C . PHE A 1 238 ? -9.839 7.498 -9.483 1.00 98.56 238 PHE A C 1
ATOM 1869 O O . PHE A 1 238 ? -10.769 8.293 -9.638 1.00 98.56 238 PHE A O 1
ATOM 1876 N N . GLN A 1 239 ? -9.987 6.345 -8.834 1.00 98.12 239 GLN A N 1
ATOM 1877 C CA . GLN A 1 239 ? -11.175 6.010 -8.049 1.00 98.12 239 GLN A CA 1
ATOM 1878 C C . GLN A 1 239 ? -11.128 6.692 -6.677 1.00 98.12 239 GLN A C 1
ATOM 1880 O O . GLN A 1 239 ? -12.167 6.987 -6.083 1.00 98.12 239 GLN A O 1
ATOM 1885 N N . GLY A 1 240 ? -9.914 6.918 -6.171 1.00 96.69 240 GLY A N 1
ATOM 1886 C CA . GLY A 1 240 ? -9.647 7.609 -4.926 1.00 96.69 240 GLY A CA 1
ATOM 1887 C C . GLY A 1 240 ? -9.805 9.127 -5.020 1.00 96.69 240 GLY A C 1
ATOM 1888 O O . GLY A 1 240 ? -9.590 9.734 -6.064 1.00 96.69 240 GLY A O 1
ATOM 1889 N N . ASN A 1 241 ? -10.121 9.760 -3.887 1.00 96.38 241 ASN A N 1
ATOM 1890 C CA . ASN A 1 241 ? -10.077 11.216 -3.758 1.00 96.38 241 ASN A CA 1
ATOM 1891 C C . ASN A 1 241 ? -8.747 11.632 -3.127 1.00 96.38 241 ASN A C 1
ATOM 1893 O O . ASN A 1 241 ? -8.533 11.412 -1.930 1.00 96.38 241 ASN A O 1
ATOM 1897 N N . TYR A 1 242 ? -7.875 12.268 -3.908 1.00 97.12 242 TYR A N 1
ATOM 1898 C CA . TYR A 1 242 ? -6.588 12.760 -3.424 1.00 97.12 242 TYR A CA 1
ATOM 1899 C C . TYR A 1 242 ? -6.585 14.282 -3.276 1.00 97.12 242 TYR A C 1
ATOM 1901 O O . TYR A 1 242 ? -7.142 15.018 -4.088 1.00 97.12 242 TYR A O 1
ATOM 1909 N N . SER A 1 243 ? -5.947 14.766 -2.210 1.00 95.12 243 SER A N 1
ATOM 1910 C CA . SER A 1 243 ? -5.722 16.201 -1.995 1.00 95.12 243 SER A CA 1
ATOM 1911 C C . SER A 1 243 ? -4.604 16.740 -2.883 1.00 95.12 243 SER A C 1
ATOM 1913 O O . SER A 1 243 ? -4.677 17.874 -3.330 1.00 95.12 243 SER A O 1
ATOM 1915 N N . GLU A 1 244 ? -3.612 15.898 -3.161 1.00 96.00 244 GLU A N 1
ATOM 1916 C CA . GLU A 1 244 ? -2.462 16.175 -4.012 1.00 96.00 244 GLU A CA 1
ATOM 1917 C C . GLU A 1 244 ? -2.300 15.028 -5.009 1.00 96.00 244 GLU A C 1
ATOM 1919 O O . GLU A 1 244 ? -2.736 13.910 -4.714 1.00 96.00 244 GLU A O 1
ATOM 1924 N N . PRO A 1 245 ? -1.667 15.258 -6.164 1.00 97.44 245 PRO A N 1
ATOM 1925 C CA . PRO A 1 245 ? -1.354 14.183 -7.090 1.00 97.44 245 PRO A CA 1
ATOM 1926 C C . PRO A 1 245 ? -0.597 13.025 -6.379 1.00 97.44 245 PRO A C 1
ATOM 1928 O O . PRO A 1 245 ? 0.426 13.291 -5.733 1.00 97.44 245 PRO A O 1
ATOM 1931 N N . PRO A 1 246 ? -1.008 11.744 -6.514 1.00 98.25 246 PRO A N 1
ATOM 1932 C CA . PRO A 1 246 ? -0.295 10.576 -5.963 1.00 98.25 246 PRO A CA 1
ATOM 1933 C C . PRO A 1 246 ? 0.851 10.103 -6.874 1.00 98.25 246 PRO A C 1
ATOM 1935 O O . PRO A 1 246 ? 0.743 10.215 -8.089 1.00 98.25 246 PRO A O 1
ATOM 1938 N N . ILE A 1 247 ? 1.948 9.589 -6.321 1.00 98.56 247 ILE A N 1
ATOM 1939 C CA . ILE A 1 247 ? 3.120 9.089 -7.063 1.00 98.56 247 ILE A CA 1
ATOM 1940 C C . ILE A 1 247 ? 2.777 7.773 -7.754 1.00 98.56 247 ILE A C 1
ATOM 1942 O O . ILE A 1 247 ? 2.309 6.846 -7.100 1.00 98.56 247 ILE A O 1
ATOM 1946 N N . VAL A 1 248 ? 3.012 7.696 -9.060 1.00 98.69 248 VAL A N 1
ATOM 1947 C CA . VAL A 1 248 ? 2.697 6.543 -9.904 1.00 98.69 248 VAL A CA 1
ATOM 1948 C C . VAL A 1 248 ? 3.945 5.690 -10.110 1.00 98.69 248 VAL A C 1
ATOM 1950 O O . VAL A 1 248 ? 5.025 6.198 -10.411 1.00 98.69 248 VAL A O 1
ATOM 1953 N N . PHE A 1 249 ? 3.770 4.381 -9.989 1.00 98.69 249 PHE A N 1
ATOM 1954 C CA . PHE A 1 249 ? 4.735 3.355 -10.359 1.00 98.69 249 PHE A CA 1
ATOM 1955 C C . PHE A 1 249 ? 4.062 2.427 -11.360 1.00 98.69 249 PHE A C 1
ATOM 1957 O O . PHE A 1 249 ? 2.956 1.956 -11.088 1.00 98.69 249 PHE A O 1
ATOM 1964 N N . ALA A 1 250 ? 4.696 2.164 -12.499 1.00 98.19 250 ALA A N 1
ATOM 1965 C CA . ALA A 1 250 ? 4.095 1.340 -13.538 1.00 98.19 250 ALA A CA 1
ATOM 1966 C C . ALA A 1 250 ? 5.088 0.354 -14.155 1.00 98.19 250 ALA A C 1
ATOM 1968 O O . ALA A 1 250 ? 6.298 0.578 -14.173 1.00 98.19 250 ALA A O 1
ATOM 1969 N N . SER A 1 251 ? 4.554 -0.752 -14.662 1.00 97.81 251 SER A N 1
ATOM 1970 C CA . SER A 1 251 ? 5.281 -1.691 -15.511 1.00 97.81 251 SER A CA 1
ATOM 1971 C C . SER A 1 251 ? 4.351 -2.253 -16.578 1.00 97.81 251 SER A C 1
ATOM 1973 O O . SER A 1 251 ? 3.167 -2.498 -16.339 1.00 97.81 251 SER A O 1
ATOM 1975 N N . ILE A 1 252 ? 4.906 -2.496 -17.758 1.00 97.62 252 ILE A N 1
ATOM 1976 C CA . ILE A 1 252 ? 4.222 -3.190 -18.846 1.00 97.62 252 ILE A CA 1
ATOM 1977 C C . ILE A 1 252 ? 4.167 -4.676 -18.469 1.00 97.62 252 ILE A C 1
ATOM 1979 O O . ILE A 1 252 ? 5.209 -5.309 -18.323 1.00 97.62 252 ILE A O 1
ATOM 1983 N N . MET A 1 253 ? 2.968 -5.211 -18.228 1.00 97.81 253 MET A N 1
ATOM 1984 C CA . MET A 1 253 ? 2.734 -6.570 -17.711 1.00 97.81 253 MET A CA 1
ATOM 1985 C C . MET A 1 253 ? 2.597 -7.635 -18.806 1.00 97.81 253 MET A C 1
ATOM 1987 O O . MET A 1 253 ? 2.548 -8.836 -18.510 1.00 97.81 253 MET A O 1
ATOM 1991 N N . THR A 1 254 ? 2.499 -7.203 -20.057 1.00 96.75 254 THR A N 1
ATOM 1992 C CA . THR A 1 254 ? 2.392 -8.061 -21.234 1.00 96.75 254 THR A CA 1
ATOM 1993 C C . THR A 1 254 ? 3.565 -7.824 -22.186 1.00 96.75 254 THR A C 1
ATOM 1995 O O . THR A 1 254 ? 4.343 -6.884 -22.034 1.00 96.75 254 THR A O 1
ATOM 1998 N N . PHE A 1 255 ? 3.722 -8.765 -23.112 1.00 93.00 255 PHE A N 1
ATOM 1999 C CA . PHE A 1 255 ? 4.723 -8.735 -24.169 1.00 93.00 255 PHE A CA 1
ATOM 2000 C C . PHE A 1 255 ? 4.022 -9.235 -25.428 1.00 93.00 255 PHE A C 1
ATOM 2002 O O . PHE A 1 255 ? 3.998 -10.437 -25.712 1.00 93.00 255 PHE A O 1
ATOM 2009 N N . ASN A 1 256 ? 3.321 -8.322 -26.080 1.00 92.94 256 ASN A N 1
ATOM 2010 C CA . ASN A 1 256 ? 2.519 -8.564 -27.266 1.00 92.94 256 ASN A CA 1
ATOM 2011 C C . ASN A 1 256 ? 3.343 -8.370 -28.543 1.00 92.94 256 ASN A C 1
ATOM 2013 O O . ASN A 1 256 ? 3.006 -8.982 -29.557 1.00 92.94 256 ASN A O 1
ATOM 2017 N N . GLU A 1 257 ? 4.453 -7.626 -28.473 1.00 86.19 257 GLU A N 1
ATOM 2018 C CA . GLU A 1 257 ? 5.471 -7.582 -29.523 1.00 86.19 257 GLU A CA 1
ATOM 2019 C C . GLU A 1 257 ? 6.902 -7.353 -29.006 1.00 86.19 257 GLU A C 1
ATOM 2021 O O . GLU A 1 257 ? 7.136 -7.075 -27.826 1.00 86.19 257 GLU A O 1
ATOM 2026 N N . GLY A 1 258 ? 7.864 -7.537 -29.916 1.00 80.81 258 GLY A N 1
ATOM 2027 C CA . GLY A 1 258 ? 9.294 -7.587 -29.615 1.00 80.81 258 GLY A CA 1
ATOM 2028 C C . GLY A 1 258 ? 9.986 -6.234 -29.468 1.00 80.81 258 GLY A C 1
ATOM 2029 O O . GLY A 1 258 ? 11.070 -6.186 -28.879 1.00 80.81 258 GLY A O 1
ATOM 2030 N N . ASP A 1 259 ? 9.378 -5.153 -29.966 1.00 83.38 259 ASP A N 1
ATOM 2031 C CA . ASP A 1 259 ? 9.992 -3.829 -29.951 1.00 83.38 259 ASP A CA 1
ATOM 2032 C C . ASP A 1 259 ? 10.259 -3.343 -28.516 1.00 83.38 259 ASP A C 1
ATOM 2034 O O . ASP A 1 259 ? 9.546 -3.665 -27.554 1.00 83.38 259 ASP A O 1
ATOM 2038 N N . THR A 1 260 ? 11.381 -2.645 -28.338 1.00 83.25 260 THR A N 1
ATOM 2039 C CA . THR A 1 260 ? 11.810 -2.139 -27.029 1.00 83.25 260 THR A CA 1
ATOM 2040 C C . THR A 1 260 ? 10.961 -0.942 -26.650 1.00 83.25 260 THR A C 1
ATOM 2042 O O . THR A 1 260 ? 10.879 0.019 -27.415 1.00 83.25 260 THR A O 1
ATOM 2045 N N . VAL A 1 261 ? 10.387 -0.968 -25.451 1.00 90.12 261 VAL A N 1
ATOM 2046 C CA . VAL A 1 261 ? 9.412 0.038 -25.054 1.00 90.12 261 VAL A CA 1
ATOM 2047 C C . VAL A 1 261 ? 9.434 0.267 -23.548 1.00 90.12 261 VAL A C 1
ATOM 2049 O O . VAL A 1 261 ? 9.618 -0.665 -22.762 1.00 90.12 261 VAL A O 1
ATOM 2052 N N . VAL A 1 262 ? 9.216 1.511 -23.136 1.00 92.44 262 VAL A N 1
ATOM 2053 C CA . VAL A 1 262 ? 9.042 1.893 -21.732 1.00 92.44 262 VAL A CA 1
ATOM 2054 C C . VAL A 1 262 ? 7.685 2.555 -21.535 1.00 92.44 262 VAL A C 1
ATOM 2056 O O . VAL A 1 262 ? 7.165 3.226 -22.423 1.00 92.44 262 VAL A O 1
ATOM 2059 N N . SER A 1 263 ? 7.091 2.384 -20.356 1.00 94.50 263 SER A N 1
ATOM 2060 C CA . SER A 1 263 ? 5.921 3.174 -19.976 1.00 94.50 263 SER A CA 1
ATOM 2061 C C . SER A 1 263 ? 6.369 4.538 -19.452 1.00 94.50 263 SER A C 1
ATOM 2063 O O . SER A 1 263 ? 7.334 4.626 -18.691 1.00 94.50 263 SER A O 1
ATOM 2065 N N . ARG A 1 264 ? 5.647 5.604 -19.806 1.00 94.38 264 ARG A N 1
ATOM 2066 C CA . ARG A 1 264 ? 5.932 6.973 -19.347 1.00 94.38 264 ARG A CA 1
ATOM 2067 C C . ARG A 1 264 ? 4.673 7.647 -18.842 1.00 94.38 264 ARG A C 1
ATOM 2069 O O . ARG A 1 264 ? 3.645 7.628 -19.516 1.00 94.38 264 ARG A O 1
ATOM 2076 N N . VAL A 1 265 ? 4.755 8.230 -17.646 1.00 95.31 265 VAL A N 1
ATOM 2077 C CA . VAL A 1 265 ? 3.710 9.120 -17.127 1.00 95.31 265 VAL A CA 1
ATOM 2078 C C . VAL A 1 265 ? 3.928 10.497 -17.742 1.00 95.31 265 VAL A C 1
ATOM 2080 O O . VAL A 1 265 ? 4.982 11.095 -17.554 1.00 95.31 265 VAL A O 1
ATOM 2083 N N . VAL A 1 266 ? 2.935 10.970 -18.490 1.00 93.44 266 VAL A N 1
ATOM 2084 C CA . VAL A 1 266 ? 2.992 12.232 -19.245 1.00 93.44 266 VAL A CA 1
ATOM 2085 C C . VAL A 1 266 ? 2.426 13.381 -18.418 1.00 93.44 266 VAL A C 1
ATOM 2087 O O . VAL A 1 266 ? 3.002 14.463 -18.349 1.00 93.44 266 VAL A O 1
ATOM 2090 N N . GLU A 1 267 ? 1.302 13.136 -17.748 1.00 95.38 267 GLU A N 1
ATOM 2091 C CA . GLU A 1 267 ? 0.637 14.112 -16.892 1.00 95.38 267 GLU A CA 1
ATOM 2092 C C . GLU A 1 267 ? 0.106 13.430 -15.635 1.00 95.38 267 GLU A C 1
ATOM 2094 O O . GLU A 1 267 ? -0.262 12.253 -15.642 1.00 95.38 267 GLU A O 1
ATOM 2099 N N . ARG A 1 268 ? 0.043 14.180 -14.536 1.00 96.06 268 ARG A N 1
ATOM 2100 C CA . ARG A 1 268 ? -0.457 13.695 -13.256 1.00 96.06 268 ARG A CA 1
ATOM 2101 C C . ARG A 1 268 ? -1.136 14.825 -12.497 1.00 96.06 268 ARG A C 1
ATOM 2103 O O . ARG A 1 268 ? -0.547 15.874 -12.253 1.00 96.06 268 ARG A O 1
ATOM 2110 N N . THR A 1 269 ? -2.373 14.588 -12.092 1.00 97.69 269 THR A N 1
ATOM 2111 C CA . THR A 1 269 ? -3.170 15.490 -11.256 1.00 97.69 269 THR A CA 1
ATOM 2112 C C . THR A 1 269 ? -3.645 14.742 -10.012 1.00 97.69 269 THR A C 1
ATOM 2114 O O . THR A 1 269 ? -3.264 13.600 -9.774 1.00 97.69 269 THR A O 1
ATOM 2117 N N . ASN A 1 270 ? -4.479 15.368 -9.187 1.00 97.56 270 ASN A N 1
ATOM 2118 C CA . ASN A 1 270 ? -5.111 14.708 -8.044 1.00 97.56 270 ASN A CA 1
ATOM 2119 C C . ASN A 1 270 ? -6.342 13.859 -8.422 1.00 97.56 270 ASN A C 1
ATOM 2121 O O . ASN A 1 270 ? -6.907 13.198 -7.555 1.00 97.56 270 ASN A O 1
ATOM 2125 N N . THR A 1 271 ? -6.763 13.868 -9.694 1.00 98.31 271 THR A N 1
ATOM 2126 C CA . THR A 1 271 ? -7.951 13.134 -10.182 1.00 98.31 271 THR A CA 1
ATOM 2127 C C . THR A 1 271 ? -7.652 12.155 -11.315 1.00 98.31 271 THR A C 1
ATOM 2129 O O . THR A 1 271 ? -8.452 11.257 -11.568 1.00 98.31 271 THR A O 1
ATOM 2132 N N . TYR A 1 272 ? -6.514 12.296 -11.993 1.00 98.56 272 TYR A N 1
ATOM 2133 C CA . TYR A 1 272 ? -6.086 11.384 -13.049 1.00 98.56 272 TYR A CA 1
ATOM 2134 C C . TYR A 1 272 ? -4.573 11.409 -13.246 1.00 98.56 272 TYR A C 1
ATOM 2136 O O . TYR A 1 272 ? -3.896 12.347 -12.823 1.00 98.56 272 TYR A O 1
ATOM 2144 N N . PHE A 1 273 ? -4.072 10.426 -13.982 1.00 98.62 273 PHE A N 1
ATOM 2145 C CA . PHE A 1 273 ? -2.781 10.500 -14.655 1.00 98.62 273 PHE A CA 1
ATOM 2146 C C . PHE A 1 273 ? -2.918 10.052 -16.112 1.00 98.62 273 PHE A C 1
ATOM 2148 O O . PHE A 1 273 ? -3.910 9.433 -16.500 1.00 98.62 273 PHE A O 1
ATOM 2155 N N . GLU A 1 274 ? -1.937 10.405 -16.925 1.00 98.25 274 GLU A N 1
ATOM 2156 C CA . GLU A 1 274 ? -1.838 10.018 -18.326 1.00 98.25 274 GLU A CA 1
ATOM 2157 C C . GLU A 1 274 ? -0.566 9.203 -18.523 1.00 98.25 274 GLU A C 1
ATOM 2159 O O . GLU A 1 274 ? 0.500 9.577 -18.033 1.00 98.25 274 GLU A O 1
ATOM 2164 N N . VAL A 1 275 ? -0.691 8.066 -19.203 1.00 96.88 275 VAL A N 1
ATOM 2165 C CA . VAL A 1 275 ? 0.409 7.138 -19.472 1.00 96.88 275 VAL A CA 1
ATOM 2166 C C . VAL A 1 275 ? 0.385 6.721 -20.933 1.00 96.88 275 VAL A C 1
ATOM 2168 O O . VAL A 1 275 ? -0.682 6.591 -21.528 1.00 96.88 275 VAL A O 1
ATOM 2171 N N . ARG A 1 276 ? 1.562 6.505 -21.506 1.00 93.94 276 ARG A N 1
ATOM 2172 C CA . ARG A 1 276 ? 1.743 5.952 -22.850 1.00 93.94 276 ARG A CA 1
ATOM 2173 C C . ARG A 1 276 ? 2.933 5.008 -22.871 1.00 93.94 276 ARG A C 1
ATOM 2175 O O . ARG A 1 276 ? 3.726 4.984 -21.924 1.00 93.94 276 ARG A O 1
ATOM 2182 N N . LEU A 1 277 ? 3.060 4.282 -23.967 1.00 94.00 277 LEU A N 1
ATOM 2183 C CA . LEU A 1 277 ? 4.267 3.558 -24.309 1.00 94.00 277 LEU A CA 1
ATOM 2184 C C . LEU A 1 277 ? 5.174 4.427 -25.191 1.00 94.00 277 LEU A C 1
ATOM 2186 O O . LEU A 1 277 ? 4.697 5.202 -26.025 1.00 94.00 277 LEU A O 1
ATOM 2190 N N . GLU A 1 278 ? 6.479 4.329 -24.970 1.00 90.69 278 GLU A N 1
ATOM 2191 C CA . GLU A 1 278 ? 7.500 5.017 -25.757 1.00 90.69 278 GLU A CA 1
ATOM 2192 C C . GLU A 1 278 ? 8.589 4.050 -26.176 1.00 90.69 278 GLU A C 1
ATOM 2194 O O . GLU A 1 278 ? 9.246 3.430 -25.336 1.00 90.69 278 GLU A O 1
ATOM 2199 N N . GLU A 1 279 ? 8.779 3.953 -27.484 1.00 87.44 279 GLU A N 1
ATOM 2200 C CA . GLU A 1 279 ? 9.918 3.262 -28.066 1.00 87.44 279 GLU A CA 1
ATOM 2201 C C . GLU A 1 279 ? 11.117 4.210 -28.145 1.00 87.44 279 GLU A C 1
ATOM 2203 O O . GLU A 1 279 ? 10.962 5.421 -28.333 1.00 87.44 279 GLU A O 1
ATOM 2208 N N . TYR A 1 280 ? 12.318 3.655 -28.015 1.00 83.38 280 TYR A N 1
ATOM 2209 C CA . TYR A 1 280 ? 13.565 4.408 -28.141 1.00 83.38 280 TYR A CA 1
ATOM 2210 C C . TYR A 1 280 ? 13.784 4.937 -29.575 1.00 83.38 280 TYR A C 1
ATOM 2212 O O . TYR A 1 280 ? 13.227 4.375 -30.516 1.00 83.38 280 TYR A O 1
ATOM 2220 N N . PRO A 1 281 ? 14.620 5.977 -29.777 1.00 78.31 281 PRO A N 1
ATOM 2221 C CA . PRO A 1 281 ? 14.847 6.618 -31.076 1.00 78.31 281 PRO A CA 1
ATOM 2222 C C . PRO A 1 281 ? 15.146 5.681 -32.260 1.00 78.31 281 PRO A C 1
ATOM 2224 O O . PRO A 1 281 ? 14.834 6.019 -33.402 1.00 78.31 281 PRO A O 1
ATOM 2227 N N . ARG A 1 282 ? 15.781 4.523 -32.025 1.00 73.00 282 ARG A N 1
ATOM 2228 C CA . ARG A 1 282 ? 16.101 3.531 -33.073 1.00 73.00 282 ARG A CA 1
ATOM 2229 C C . ARG A 1 282 ? 14.954 2.589 -33.455 1.00 73.00 282 ARG A C 1
ATOM 2231 O O . ARG A 1 282 ? 15.123 1.823 -34.403 1.00 73.00 282 ARG A O 1
ATOM 2238 N N . ASN A 1 283 ? 13.825 2.652 -32.760 1.00 71.06 283 ASN A N 1
ATOM 2239 C CA . ASN A 1 283 ? 12.599 1.935 -33.085 1.00 71.06 283 ASN A CA 1
ATOM 2240 C C . ASN A 1 283 ? 11.584 2.966 -33.602 1.00 71.06 283 ASN A C 1
ATOM 2242 O O . ASN A 1 283 ? 11.241 3.919 -32.902 1.00 71.06 283 ASN A O 1
ATOM 2246 N N . ASP A 1 284 ? 11.171 2.830 -34.864 1.00 65.00 284 ASP A N 1
ATOM 2247 C CA . ASP A 1 284 ? 10.215 3.728 -35.506 1.00 65.00 284 ASP A CA 1
ATOM 2248 C C . ASP A 1 284 ? 8.920 2.990 -35.866 1.00 65.00 284 ASP A C 1
ATOM 2250 O O . ASP A 1 284 ? 8.758 2.461 -36.965 1.00 65.00 284 ASP A O 1
ATOM 2254 N N . GLY A 1 285 ? 7.943 2.981 -34.957 1.00 70.12 285 GLY A N 1
ATOM 2255 C CA . GLY A 1 285 ? 6.662 2.372 -35.287 1.00 70.12 285 GLY A CA 1
ATOM 2256 C C . GLY A 1 285 ? 5.484 2.709 -34.375 1.00 70.12 285 GLY A C 1
ATOM 2257 O O . GLY A 1 285 ? 5.629 3.339 -33.328 1.00 70.12 285 GLY A O 1
ATOM 2258 N N . PRO A 1 286 ? 4.270 2.326 -34.810 1.00 80.06 286 PRO A N 1
ATOM 2259 C CA . PRO A 1 286 ? 3.177 2.003 -33.901 1.00 80.06 286 PRO A CA 1
ATOM 2260 C C . PRO A 1 286 ? 3.581 0.808 -33.037 1.00 80.06 286 PRO A C 1
ATOM 2262 O O . PRO A 1 286 ? 4.100 -0.162 -33.590 1.00 80.06 286 PRO A O 1
ATOM 2265 N N . HIS A 1 287 ? 3.276 0.857 -31.742 1.00 88.94 287 HIS A N 1
ATOM 2266 C CA . HIS A 1 287 ? 3.524 -0.251 -30.830 1.00 88.94 287 HIS A CA 1
ATOM 2267 C C . HIS A 1 287 ? 2.241 -1.070 -30.635 1.00 88.94 287 HIS A C 1
ATOM 2269 O O . HIS A 1 287 ? 1.125 -0.541 -30.657 1.00 88.94 287 HIS A O 1
ATOM 2275 N N . ALA A 1 288 ? 2.350 -2.375 -30.415 1.00 92.81 288 ALA A N 1
ATOM 2276 C CA . ALA A 1 288 ? 1.189 -3.175 -30.039 1.00 92.81 288 ALA A CA 1
ATOM 2277 C C . ALA A 1 288 ? 0.608 -2.690 -28.700 1.00 92.81 288 ALA A C 1
ATOM 2279 O O . ALA A 1 288 ? 1.328 -2.362 -27.763 1.00 92.81 288 ALA A O 1
ATOM 2280 N N . VAL A 1 289 ? -0.722 -2.704 -28.565 1.00 96.31 289 VAL A N 1
ATOM 2281 C CA . VAL A 1 289 ? -1.363 -2.420 -27.272 1.00 96.31 289 VAL A CA 1
ATOM 2282 C C . VAL A 1 289 ? -0.872 -3.418 -26.229 1.00 96.31 289 VAL A C 1
ATOM 2284 O O . VAL A 1 289 ? -1.055 -4.623 -26.397 1.00 96.31 289 VAL A O 1
ATOM 2287 N N . GLU A 1 290 ? -0.338 -2.918 -25.119 1.00 97.62 290 GLU A N 1
ATOM 2288 C CA . GLU A 1 290 ? 0.068 -3.702 -23.954 1.00 97.62 290 GLU A CA 1
ATOM 2289 C C . GLU A 1 290 ? -0.811 -3.362 -22.741 1.00 97.62 290 GLU A C 1
ATOM 2291 O O . GLU A 1 290 ? -1.403 -2.285 -22.640 1.00 97.62 290 GLU A O 1
ATOM 2296 N N . THR A 1 291 ? -0.881 -4.277 -21.776 1.00 98.25 291 THR A N 1
ATOM 2297 C CA . THR A 1 291 ? -1.462 -4.018 -20.459 1.00 98.25 291 THR A CA 1
ATOM 2298 C C . THR A 1 291 ? -0.389 -3.471 -19.526 1.00 98.25 291 THR A C 1
ATOM 2300 O O . THR A 1 291 ? 0.539 -4.177 -19.137 1.00 98.25 291 THR A O 1
ATOM 2303 N N . VAL A 1 292 ? -0.551 -2.225 -19.096 1.00 98.62 292 VAL A N 1
ATOM 2304 C CA . VAL A 1 292 ? 0.277 -1.573 -18.079 1.00 98.62 292 VAL A CA 1
ATOM 2305 C C . VAL A 1 292 ? -0.372 -1.759 -16.712 1.00 98.62 292 VAL A C 1
ATOM 2307 O O . VAL A 1 292 ? -1.509 -1.340 -16.488 1.00 98.62 292 VAL A O 1
ATOM 2310 N N . GLY A 1 293 ? 0.352 -2.385 -15.789 1.00 98.62 293 GLY A N 1
ATOM 2311 C CA . GLY A 1 293 ? 0.001 -2.423 -14.375 1.00 98.62 293 GLY A CA 1
ATOM 2312 C C . GLY A 1 293 ? 0.554 -1.193 -13.665 1.00 98.62 293 GLY A C 1
ATOM 2313 O O . GLY A 1 293 ? 1.709 -0.832 -13.884 1.00 98.62 293 GLY A O 1
ATOM 2314 N N . TRP A 1 294 ? -0.251 -0.550 -12.822 1.00 98.81 294 TRP A N 1
ATOM 2315 C CA . TRP A 1 294 ? 0.152 0.659 -12.112 1.00 98.81 294 TRP A CA 1
ATOM 2316 C C . TRP A 1 294 ? -0.320 0.679 -10.657 1.00 98.81 294 TRP A C 1
ATOM 2318 O O . TRP A 1 294 ? -1.395 0.184 -10.313 1.00 98.81 294 TRP A O 1
ATOM 2328 N N . VAL A 1 295 ? 0.497 1.293 -9.804 1.00 98.88 295 VAL A N 1
ATOM 2329 C CA . VAL A 1 295 ? 0.206 1.576 -8.396 1.00 98.88 295 VAL A CA 1
ATOM 2330 C C . VAL A 1 295 ? 0.438 3.066 -8.166 1.00 98.88 295 VAL A C 1
ATOM 2332 O O . VAL A 1 295 ? 1.524 3.568 -8.447 1.00 98.88 295 VAL A O 1
ATOM 2335 N N . ALA A 1 296 ? -0.570 3.774 -7.665 1.00 98.81 296 ALA A N 1
ATOM 2336 C CA . ALA A 1 296 ? -0.486 5.186 -7.313 1.00 98.81 296 ALA A CA 1
ATOM 2337 C C . ALA A 1 296 ? -0.561 5.347 -5.790 1.00 98.81 296 ALA A C 1
ATOM 2339 O O . ALA A 1 296 ? -1.483 4.825 -5.169 1.00 98.81 296 ALA A O 1
ATOM 2340 N N . LEU A 1 297 ? 0.392 6.053 -5.179 1.00 98.75 297 LEU A N 1
ATOM 2341 C CA . LEU A 1 297 ? 0.516 6.180 -3.723 1.00 98.75 297 LEU A CA 1
ATOM 2342 C C . LEU A 1 297 ? 0.749 7.629 -3.296 1.00 98.75 297 LEU A C 1
ATOM 2344 O O . LEU A 1 297 ? 1.516 8.369 -3.909 1.00 98.75 297 LEU A O 1
ATOM 2348 N N . LYS A 1 298 ? 0.129 8.042 -2.194 1.00 98.12 298 LYS A N 1
ATOM 2349 C CA . LYS A 1 298 ? 0.411 9.328 -1.553 1.00 98.12 298 LYS A CA 1
ATOM 2350 C C . LYS A 1 298 ? 1.833 9.313 -0.971 1.00 98.12 298 LY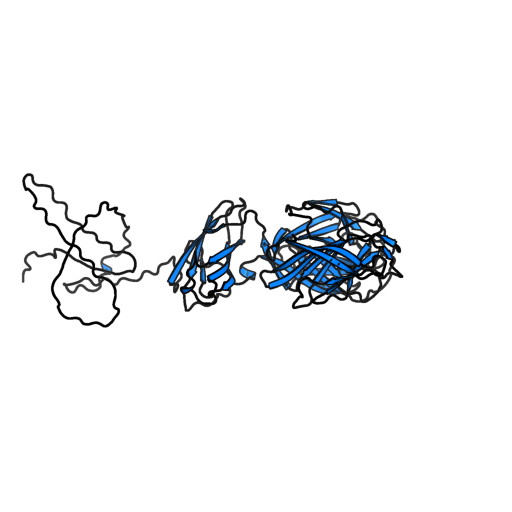S A C 1
ATOM 2352 O O . LYS A 1 298 ? 2.181 8.337 -0.302 1.00 98.12 298 LYS A O 1
ATOM 2357 N N . PRO A 1 299 ? 2.624 10.387 -1.152 1.00 97.81 299 PRO A N 1
ATOM 2358 C CA . PRO A 1 299 ? 3.882 10.549 -0.431 1.00 97.81 299 PRO A CA 1
ATOM 2359 C C . PRO A 1 299 ? 3.688 10.430 1.085 1.00 97.81 299 PRO A C 1
ATOM 2361 O O . PRO A 1 299 ? 2.646 10.834 1.609 1.00 97.81 299 PRO A O 1
ATOM 2364 N N . GLY A 1 300 ? 4.686 9.889 1.778 1.00 97.44 300 GLY A N 1
ATOM 2365 C CA . GLY A 1 300 ? 4.694 9.724 3.230 1.00 97.44 300 GLY A CA 1
ATOM 2366 C C . GLY A 1 300 ? 5.144 8.336 3.681 1.00 97.44 300 GLY A C 1
ATOM 2367 O O . GLY A 1 300 ? 5.435 7.456 2.868 1.00 97.44 300 GLY A O 1
ATOM 2368 N N . MET A 1 301 ? 5.180 8.147 5.001 1.00 97.38 301 MET A N 1
ATOM 2369 C CA . MET A 1 301 ? 5.436 6.856 5.635 1.00 97.38 301 MET A CA 1
ATOM 2370 C C . MET A 1 301 ? 4.123 6.249 6.118 1.00 97.38 301 MET A C 1
ATOM 2372 O O . MET A 1 301 ? 3.423 6.817 6.959 1.00 97.38 301 MET A O 1
ATOM 2376 N N . TRP A 1 302 ? 3.807 5.068 5.609 1.00 97.94 302 TRP A N 1
ATOM 2377 C CA . TRP A 1 302 ? 2.534 4.403 5.836 1.00 97.94 302 TRP A CA 1
ATOM 2378 C C . TRP A 1 302 ? 2.747 2.999 6.384 1.00 97.94 302 TRP A C 1
ATOM 2380 O O . TRP A 1 302 ? 3.672 2.293 5.989 1.00 97.94 302 TRP A O 1
ATOM 2390 N N . VAL A 1 303 ? 1.843 2.560 7.253 1.00 97.81 303 VAL A N 1
ATOM 2391 C CA . VAL A 1 303 ? 1.695 1.154 7.614 1.00 97.81 303 VAL A CA 1
ATOM 2392 C C . VAL A 1 303 ? 0.580 0.547 6.770 1.00 97.81 303 VAL A C 1
ATOM 2394 O O . VAL A 1 303 ? -0.592 0.920 6.889 1.00 97.81 303 VAL A O 1
ATOM 2397 N N . ILE A 1 304 ? 0.952 -0.402 5.912 1.00 98.06 304 ILE A N 1
ATOM 2398 C CA . ILE A 1 304 ? 0.059 -1.104 4.985 1.00 98.06 304 ILE A CA 1
ATOM 2399 C C . ILE A 1 304 ? 0.326 -2.602 5.123 1.00 98.06 304 ILE A C 1
ATOM 2401 O O . ILE A 1 304 ? 1.450 -3.058 4.932 1.00 98.06 304 ILE A O 1
ATOM 2405 N N . GLY A 1 305 ? -0.703 -3.367 5.497 1.00 95.25 305 GLY A N 1
ATOM 2406 C CA . GLY A 1 305 ? -0.573 -4.796 5.811 1.00 95.25 305 GLY A CA 1
ATOM 2407 C C . GLY A 1 305 ? 0.496 -5.098 6.852 1.00 95.25 305 GLY A C 1
ATOM 2408 O O . GLY A 1 305 ? 1.317 -5.991 6.657 1.00 95.25 305 GLY A O 1
ATOM 2409 N N . ASP A 1 306 ? 0.491 -4.307 7.927 1.00 93.12 306 ASP A N 1
ATOM 2410 C CA . ASP A 1 306 ? 1.390 -4.421 9.077 1.00 93.12 306 ASP A CA 1
ATOM 2411 C C . ASP A 1 306 ? 2.891 -4.338 8.719 1.00 93.12 306 ASP A C 1
ATOM 2413 O O . ASP A 1 306 ? 3.748 -4.800 9.472 1.00 93.12 306 ASP A O 1
ATOM 2417 N N . THR A 1 307 ? 3.224 -3.722 7.578 1.00 96.06 307 THR A N 1
ATOM 2418 C CA . THR A 1 307 ? 4.597 -3.377 7.191 1.00 96.06 307 THR A CA 1
ATOM 2419 C C . THR A 1 307 ? 4.708 -1.911 6.767 1.00 96.06 307 THR A C 1
ATOM 2421 O O . THR A 1 307 ? 3.711 -1.276 6.422 1.00 96.06 307 THR A O 1
ATOM 2424 N N . ILE A 1 308 ? 5.927 -1.374 6.814 1.00 97.25 308 ILE A N 1
ATOM 2425 C CA . ILE A 1 308 ? 6.237 0.033 6.539 1.00 97.25 308 ILE A CA 1
ATOM 2426 C C . ILE A 1 308 ? 6.495 0.221 5.046 1.00 97.25 308 ILE A C 1
ATOM 2428 O O . ILE A 1 308 ? 7.299 -0.504 4.451 1.00 97.25 308 ILE A O 1
ATOM 2432 N N . TRP A 1 309 ? 5.792 1.191 4.469 1.00 98.44 309 TRP A N 1
ATOM 2433 C CA . TRP A 1 309 ? 5.934 1.663 3.099 1.00 98.44 309 TRP A CA 1
ATOM 2434 C C . TRP A 1 309 ? 6.314 3.139 3.156 1.00 98.44 309 TRP A C 1
ATOM 2436 O O . TRP A 1 309 ? 5.543 3.958 3.654 1.00 98.44 309 TRP A O 1
ATOM 2446 N N . GLU A 1 310 ? 7.489 3.476 2.649 1.00 98.69 310 GLU A N 1
ATOM 2447 C CA . GLU A 1 310 ? 7.928 4.859 2.486 1.00 98.69 310 GLU A CA 1
ATOM 2448 C C . GLU A 1 310 ? 7.810 5.248 1.015 1.00 98.69 310 GLU A C 1
ATOM 2450 O O . GLU A 1 310 ? 8.337 4.558 0.140 1.00 98.69 310 GLU A O 1
ATOM 2455 N N . VAL A 1 311 ? 7.088 6.334 0.745 1.00 98.75 311 VAL A N 1
ATOM 2456 C CA . VAL A 1 311 ? 6.850 6.857 -0.601 1.00 98.75 311 VAL A CA 1
ATOM 2457 C C . VAL A 1 311 ? 7.365 8.283 -0.663 1.00 98.75 311 VAL A C 1
ATOM 2459 O O . VAL A 1 311 ? 6.896 9.145 0.083 1.00 98.75 311 VAL A O 1
ATOM 2462 N N . GLY A 1 312 ? 8.282 8.552 -1.584 1.00 98.31 312 GLY A N 1
ATOM 2463 C CA . GLY A 1 312 ? 8.862 9.879 -1.743 1.00 98.31 312 GLY A CA 1
ATOM 2464 C C . GLY A 1 312 ? 9.212 10.209 -3.185 1.00 98.31 312 GLY A C 1
ATOM 2465 O O . GLY A 1 312 ? 8.943 9.442 -4.110 1.00 98.31 312 GLY A O 1
ATOM 2466 N N . VAL A 1 313 ? 9.791 11.394 -3.366 1.00 97.88 313 VAL A N 1
ATOM 2467 C CA . VAL A 1 313 ? 10.223 11.923 -4.662 1.00 97.88 313 VAL A CA 1
ATOM 2468 C C . VAL A 1 313 ? 11.605 12.542 -4.509 1.00 97.88 313 VAL A C 1
ATOM 2470 O O . VAL A 1 313 ? 11.891 13.193 -3.505 1.00 97.88 313 VAL A O 1
ATOM 2473 N N . VAL A 1 314 ? 12.451 12.361 -5.518 1.00 98.00 314 VAL A N 1
ATOM 2474 C CA . VAL A 1 314 ? 13.735 13.051 -5.666 1.00 98.00 314 VAL A CA 1
ATOM 2475 C C . VAL A 1 314 ? 13.839 13.620 -7.076 1.00 98.00 314 VAL A C 1
ATOM 2477 O O . VAL A 1 314 ? 13.348 13.006 -8.017 1.00 98.00 314 VAL A O 1
ATOM 2480 N N . GLN A 1 315 ? 14.493 14.767 -7.242 1.00 97.19 315 GLN A N 1
ATOM 2481 C CA . GLN A 1 315 ? 14.819 15.274 -8.574 1.00 97.19 315 GLN A CA 1
ATOM 2482 C C . GLN A 1 315 ? 16.159 14.712 -9.032 1.00 97.19 315 GLN A C 1
ATOM 2484 O O . GLN A 1 315 ? 17.144 14.805 -8.298 1.00 97.19 315 GLN A O 1
ATOM 2489 N N . ALA A 1 316 ? 16.210 14.155 -10.237 1.00 95.94 316 ALA A N 1
ATOM 2490 C CA . ALA A 1 316 ? 17.436 13.615 -10.809 1.00 95.94 316 ALA A CA 1
ATOM 2491 C C . ALA A 1 316 ? 17.523 13.886 -12.315 1.00 95.94 316 ALA A C 1
ATOM 2493 O O . ALA A 1 316 ? 16.532 14.186 -12.969 1.00 95.94 316 ALA A O 1
ATOM 2494 N N . THR A 1 317 ? 18.737 13.777 -12.841 1.00 94.44 317 THR A N 1
ATOM 2495 C CA . THR A 1 317 ? 19.068 13.857 -14.272 1.00 94.44 317 THR A CA 1
ATOM 2496 C C . THR A 1 317 ? 19.741 12.539 -14.678 1.00 94.44 317 THR A C 1
ATOM 2498 O O . THR A 1 317 ? 19.629 11.548 -13.954 1.00 94.44 317 THR A O 1
ATOM 2501 N N . HIS A 1 318 ? 20.538 12.540 -15.748 1.00 92.19 318 HIS A N 1
ATOM 2502 C CA . HIS A 1 318 ? 21.520 11.493 -16.068 1.00 92.19 318 HIS A CA 1
ATOM 2503 C C . HIS A 1 318 ? 22.628 11.306 -15.005 1.00 92.19 318 HIS A C 1
ATOM 2505 O O . HIS A 1 318 ? 23.418 10.366 -15.063 1.00 92.19 318 HIS A O 1
ATOM 2511 N N . VAL A 1 319 ? 22.720 12.192 -14.007 1.00 94.06 319 VAL A N 1
ATOM 2512 C CA . VAL A 1 319 ? 23.687 12.085 -12.907 1.00 94.06 319 VAL A CA 1
ATOM 2513 C C . VAL A 1 319 ? 23.053 11.421 -11.685 1.00 94.06 319 VAL A C 1
ATOM 2515 O O . VAL A 1 319 ? 22.009 11.856 -11.194 1.00 94.06 319 VAL A O 1
ATOM 2518 N N . TYR A 1 320 ? 23.742 10.412 -11.140 1.00 95.88 320 TYR A N 1
ATOM 2519 C CA . TYR A 1 320 ? 23.341 9.739 -9.903 1.00 95.88 320 TYR A CA 1
ATOM 2520 C C . TYR A 1 320 ? 23.125 10.721 -8.753 1.00 95.88 320 TYR A C 1
ATOM 2522 O O . TYR A 1 320 ? 24.035 11.437 -8.334 1.00 95.88 320 TYR A O 1
ATOM 2530 N N . THR A 1 321 ? 21.918 10.677 -8.204 1.00 97.75 321 THR A N 1
ATOM 2531 C CA . THR A 1 321 ? 21.478 11.458 -7.055 1.00 97.75 321 THR A CA 1
ATOM 2532 C C . THR A 1 321 ? 21.185 10.519 -5.892 1.00 97.75 321 THR A C 1
ATOM 2534 O O . THR A 1 321 ? 20.571 9.467 -6.066 1.00 97.75 321 THR A O 1
ATOM 2537 N N . THR A 1 322 ? 21.648 10.880 -4.696 1.00 98.25 322 THR A N 1
ATOM 2538 C CA . THR A 1 322 ? 21.405 10.099 -3.478 1.00 98.25 322 THR A CA 1
ATOM 2539 C C . THR A 1 322 ? 20.004 10.371 -2.937 1.00 98.25 322 THR A C 1
ATOM 2541 O O . THR A 1 322 ? 19.645 11.521 -2.694 1.00 98.25 322 THR A O 1
ATOM 2544 N N . VAL A 1 323 ? 19.258 9.302 -2.674 1.00 98.50 323 VAL A N 1
ATOM 2545 C CA . VAL A 1 323 ? 18.025 9.300 -1.885 1.00 98.50 323 VAL A CA 1
ATOM 2546 C C . VAL A 1 323 ? 18.360 8.810 -0.484 1.00 98.50 323 VAL A C 1
ATOM 2548 O O . VAL A 1 323 ? 18.951 7.741 -0.332 1.00 98.50 323 VAL A O 1
ATOM 2551 N N . ASN A 1 324 ? 17.979 9.584 0.529 1.00 98.19 324 ASN A N 1
ATOM 2552 C CA . ASN A 1 324 ? 18.025 9.151 1.923 1.00 98.19 324 ASN A CA 1
ATOM 2553 C C . ASN A 1 324 ? 16.606 8.801 2.354 1.00 98.19 324 ASN A C 1
ATOM 2555 O O . ASN A 1 324 ? 15.695 9.581 2.084 1.00 98.19 324 ASN A O 1
ATOM 2559 N N . PHE A 1 325 ? 16.444 7.652 3.002 1.00 98.19 325 PHE A N 1
ATOM 2560 C CA . PHE A 1 325 ? 15.166 7.274 3.583 1.00 98.19 325 PHE A CA 1
ATOM 2561 C C . PHE A 1 325 ? 14.909 8.057 4.868 1.00 98.19 325 PHE A C 1
ATOM 2563 O O . PHE A 1 325 ? 15.829 8.258 5.668 1.00 98.19 325 PHE A O 1
ATOM 2570 N N . ASP A 1 326 ? 13.656 8.444 5.081 1.00 95.94 326 ASP A N 1
ATOM 2571 C CA . ASP A 1 326 ? 13.205 9.009 6.354 1.00 95.94 326 ASP A CA 1
ATOM 2572 C C . ASP A 1 326 ? 13.124 7.913 7.431 1.00 95.94 326 ASP A C 1
ATOM 2574 O O . ASP A 1 326 ? 13.403 8.155 8.611 1.00 95.94 326 ASP A O 1
ATOM 2578 N N . HIS A 1 327 ? 12.807 6.678 7.027 1.00 94.19 327 HIS A N 1
ATOM 2579 C CA . HIS A 1 327 ? 12.814 5.511 7.893 1.00 94.19 327 HIS A CA 1
ATOM 2580 C C . HIS A 1 327 ? 14.170 4.786 7.890 1.00 94.19 327 HIS A C 1
ATOM 2582 O O . HIS A 1 327 ? 14.764 4.476 6.857 1.00 94.19 327 HIS A O 1
ATOM 2588 N N . SER A 1 328 ? 14.645 4.418 9.083 1.00 91.19 328 SER A N 1
ATOM 2589 C CA . SER A 1 328 ? 15.801 3.529 9.237 1.00 91.19 328 SER A CA 1
ATOM 2590 C C . SER A 1 328 ? 15.368 2.066 9.157 1.00 91.19 328 SER A C 1
ATOM 2592 O O . SER A 1 328 ? 15.049 1.448 10.174 1.00 91.19 328 SER A O 1
ATOM 2594 N N . PHE A 1 329 ? 15.385 1.497 7.952 1.00 96.06 329 PHE A N 1
ATOM 2595 C CA . PHE A 1 329 ? 14.996 0.105 7.733 1.00 96.06 329 PHE A CA 1
ATOM 2596 C C . PHE A 1 329 ? 15.946 -0.877 8.443 1.00 96.06 329 PHE A C 1
ATOM 2598 O O . PHE A 1 329 ? 17.145 -0.638 8.622 1.00 96.06 329 PHE A O 1
ATOM 2605 N N . SER A 1 330 ? 15.420 -2.048 8.810 1.00 93.94 330 SER A N 1
ATOM 2606 C CA . SER A 1 330 ? 16.206 -3.118 9.457 1.00 93.94 330 SER A CA 1
ATOM 2607 C C . SER A 1 330 ? 17.161 -3.854 8.503 1.00 93.94 330 SER A C 1
ATOM 2609 O O . SER A 1 330 ? 18.061 -4.572 8.936 1.00 93.94 330 SER A O 1
ATOM 2611 N N . GLY A 1 331 ? 16.984 -3.660 7.197 1.00 95.06 331 GLY A N 1
ATOM 2612 C CA . GLY A 1 331 ? 17.813 -4.180 6.116 1.00 95.06 331 GLY A CA 1
ATOM 2613 C C . GLY A 1 331 ? 17.538 -3.388 4.839 1.00 95.06 331 GLY A C 1
ATOM 2614 O O . GLY A 1 331 ? 16.741 -2.457 4.858 1.00 95.06 331 GLY A O 1
ATOM 2615 N N . ILE A 1 332 ? 18.183 -3.743 3.727 1.00 95.81 332 ILE A N 1
ATOM 2616 C CA . ILE A 1 332 ? 17.932 -3.067 2.444 1.00 95.81 332 ILE A CA 1
ATOM 2617 C C . ILE A 1 332 ? 16.465 -3.315 2.044 1.00 95.81 332 ILE A C 1
ATOM 2619 O O . ILE A 1 332 ? 16.105 -4.487 1.872 1.00 95.81 332 ILE A O 1
ATOM 2623 N N . PRO A 1 333 ? 15.617 -2.278 1.912 1.00 97.56 333 PRO A N 1
ATOM 2624 C CA . PRO A 1 333 ? 14.213 -2.461 1.573 1.00 97.56 333 PRO A CA 1
ATOM 2625 C C . PRO A 1 333 ? 14.038 -2.884 0.109 1.00 97.56 333 PRO A C 1
ATOM 2627 O O . PRO A 1 333 ? 14.964 -2.856 -0.712 1.00 97.56 333 PRO A O 1
ATOM 2630 N N . ILE A 1 334 ? 12.821 -3.293 -0.229 1.00 98.12 334 ILE A N 1
ATOM 2631 C CA . ILE A 1 334 ? 12.391 -3.450 -1.622 1.00 98.12 334 ILE A CA 1
ATOM 2632 C C . ILE A 1 334 ? 12.194 -2.040 -2.176 1.00 98.12 334 ILE A C 1
ATOM 2634 O O . ILE A 1 334 ? 11.443 -1.286 -1.573 1.00 98.12 334 ILE A O 1
ATOM 2638 N N . ILE A 1 335 ? 12.872 -1.681 -3.271 1.00 98.31 335 ILE A N 1
ATOM 2639 C CA . ILE A 1 335 ? 12.892 -0.311 -3.809 1.00 98.31 335 ILE A CA 1
ATOM 2640 C C . ILE A 1 335 ? 12.334 -0.305 -5.232 1.00 98.31 335 ILE A C 1
ATOM 2642 O O . ILE A 1 335 ? 12.918 -0.921 -6.122 1.00 98.31 335 ILE A O 1
ATOM 2646 N N . ILE A 1 336 ? 11.232 0.398 -5.460 1.00 98.44 336 ILE A N 1
ATOM 2647 C CA . ILE A 1 336 ? 10.683 0.644 -6.797 1.00 98.44 336 ILE A CA 1
ATOM 2648 C C . ILE A 1 336 ? 10.878 2.122 -7.111 1.00 98.44 336 ILE A C 1
ATOM 2650 O O . ILE A 1 336 ? 10.572 2.967 -6.275 1.00 98.44 336 ILE A O 1
ATOM 2654 N N . THR A 1 337 ? 11.398 2.434 -8.294 1.00 98.31 337 THR A N 1
ATOM 2655 C CA . THR A 1 337 ? 11.595 3.808 -8.767 1.00 98.31 337 THR A CA 1
ATOM 2656 C C . THR A 1 337 ? 10.859 4.019 -10.077 1.00 98.31 337 THR A C 1
ATOM 2658 O O . THR A 1 337 ? 10.724 3.082 -10.859 1.00 98.31 337 THR A O 1
ATOM 2661 N N . TYR A 1 338 ? 10.354 5.227 -10.316 1.00 97.88 338 TYR A N 1
ATOM 2662 C CA . TYR A 1 338 ? 9.632 5.528 -11.549 1.00 97.88 338 TYR A CA 1
ATOM 2663 C C . TYR A 1 338 ? 9.617 7.033 -11.847 1.00 97.88 338 TYR A C 1
ATOM 2665 O O . TYR A 1 338 ? 9.434 7.847 -10.938 1.00 97.88 338 TYR A O 1
ATOM 2673 N N . ILE A 1 339 ? 9.788 7.411 -13.115 1.00 97.06 339 ILE A N 1
ATOM 2674 C CA . ILE A 1 339 ? 9.758 8.812 -13.566 1.00 97.06 339 ILE A CA 1
ATOM 2675 C C . ILE A 1 339 ? 8.306 9.322 -13.527 1.00 97.06 339 ILE A C 1
ATOM 2677 O O . ILE A 1 339 ? 7.420 8.719 -14.128 1.00 97.06 339 ILE A O 1
ATOM 2681 N N . ASN A 1 340 ? 8.045 10.400 -12.785 1.00 96.81 340 ASN A N 1
ATOM 2682 C CA . ASN A 1 340 ? 6.697 10.872 -12.427 1.00 96.81 340 ASN A CA 1
ATOM 2683 C C . ASN A 1 340 ? 6.278 12.199 -13.085 1.00 96.81 340 ASN A C 1
ATOM 2685 O O . ASN A 1 340 ? 5.222 12.750 -12.754 1.00 96.81 340 ASN A O 1
ATOM 2689 N N . ASN A 1 341 ? 7.089 12.701 -14.006 1.00 91.12 341 ASN A N 1
ATOM 2690 C CA . ASN A 1 341 ? 6.844 13.866 -14.846 1.00 91.12 341 ASN A CA 1
ATOM 2691 C C . ASN A 1 341 ? 7.545 13.686 -16.205 1.00 91.12 341 ASN A C 1
ATOM 2693 O O . ASN A 1 341 ? 8.171 12.660 -16.474 1.00 91.12 341 ASN A O 1
ATOM 2697 N N . TYR A 1 342 ? 7.330 14.656 -17.088 1.00 89.50 342 TYR A N 1
ATOM 2698 C CA . TYR A 1 342 ? 7.690 14.575 -18.497 1.00 89.50 342 TYR A CA 1
ATOM 2699 C C . TYR A 1 342 ? 8.339 15.890 -18.941 1.00 89.50 342 TYR A C 1
ATOM 2701 O O . TYR A 1 342 ? 7.827 16.595 -19.813 1.00 89.50 342 TYR A O 1
ATOM 2709 N N . ASN A 1 343 ? 9.407 16.291 -18.247 1.00 86.94 343 ASN A N 1
ATOM 2710 C CA . ASN A 1 343 ? 10.115 17.536 -18.543 1.00 86.94 343 ASN A CA 1
ATOM 2711 C C . ASN A 1 343 ? 10.998 17.403 -19.788 1.00 86.94 343 ASN A C 1
ATOM 2713 O O . ASN A 1 343 ? 11.178 18.385 -20.510 1.00 86.94 343 ASN A O 1
ATOM 2717 N N . GLU A 1 344 ? 11.522 16.205 -20.039 1.00 77.38 344 GLU A N 1
ATOM 2718 C CA . GLU A 1 344 ? 12.150 15.811 -21.293 1.00 77.38 344 GLU A CA 1
ATOM 2719 C C . GLU A 1 344 ? 11.575 14.474 -21.757 1.00 77.38 344 GLU A C 1
ATOM 2721 O O . GLU A 1 344 ? 11.511 13.467 -21.045 1.00 77.38 344 GLU A O 1
ATOM 2726 N N . GLY A 1 345 ? 11.066 14.505 -22.977 1.00 69.38 345 GLY A N 1
ATOM 2727 C CA . GLY A 1 345 ? 10.426 13.371 -23.594 1.00 69.38 345 GLY A CA 1
ATOM 2728 C C . GLY A 1 345 ? 9.971 13.730 -24.993 1.00 69.38 345 GLY A C 1
ATOM 2729 O O . GLY A 1 345 ? 9.722 14.898 -25.317 1.00 69.38 345 GLY A O 1
ATOM 2730 N N . GLY A 1 346 ? 9.852 12.716 -25.830 1.00 70.94 346 GLY A N 1
ATOM 2731 C CA . GLY A 1 346 ? 9.275 12.860 -27.146 1.00 70.94 346 GLY A CA 1
ATOM 2732 C C . GLY A 1 346 ? 8.485 11.624 -27.550 1.00 70.94 346 GLY A C 1
ATOM 2733 O O . GLY A 1 346 ? 8.422 10.615 -26.851 1.00 70.94 346 GLY A O 1
ATOM 2734 N N . PHE A 1 347 ? 7.810 11.722 -28.691 1.00 74.56 347 PHE A N 1
ATOM 2735 C CA . PHE A 1 347 ? 7.080 10.586 -29.249 1.00 74.56 347 PHE A CA 1
ATOM 2736 C C . PHE A 1 347 ? 8.052 9.455 -29.610 1.00 74.56 347 PHE A C 1
ATOM 2738 O O . PHE A 1 347 ? 9.211 9.739 -29.904 1.00 74.56 347 PHE A O 1
ATOM 2745 N N . SER A 1 348 ? 7.579 8.204 -29.629 1.00 78.06 348 SER A N 1
ATOM 2746 C CA . SER A 1 348 ? 8.362 7.047 -30.089 1.00 78.06 348 SER A CA 1
ATOM 2747 C C . SER A 1 348 ? 9.195 7.381 -31.334 1.00 78.06 348 SER A C 1
ATOM 2749 O O . SER A 1 348 ? 8.688 8.010 -32.270 1.00 78.06 348 SER A O 1
ATOM 2751 N N . GLY A 1 349 ? 10.480 7.025 -31.312 1.00 67.94 349 GLY A N 1
ATOM 2752 C CA . GLY A 1 349 ? 11.416 7.301 -32.408 1.00 67.94 349 GLY A CA 1
ATOM 2753 C C . GLY A 1 349 ? 12.039 8.711 -32.426 1.00 67.94 349 GLY A C 1
ATOM 2754 O O . GLY A 1 349 ? 12.851 9.010 -33.302 1.00 67.94 349 GLY A O 1
ATOM 2755 N N . THR A 1 350 ? 11.695 9.608 -31.493 1.00 78.25 350 THR A N 1
ATOM 2756 C CA . THR A 1 350 ? 12.375 10.918 -31.344 1.00 78.25 350 THR A CA 1
ATOM 2757 C C . THR A 1 350 ? 13.651 10.806 -30.492 1.00 78.25 350 THR A C 1
ATOM 2759 O O . THR A 1 350 ? 13.751 9.867 -29.708 1.00 78.25 350 THR A O 1
ATOM 2762 N N . PRO A 1 351 ? 14.635 11.726 -30.618 1.00 79.00 351 PRO A N 1
ATOM 2763 C CA . PRO A 1 351 ? 15.894 11.657 -29.861 1.00 79.00 351 PRO A CA 1
ATOM 2764 C C . PRO A 1 351 ? 15.726 11.633 -28.337 1.00 79.00 351 PRO A C 1
ATOM 2766 O O . PRO A 1 351 ? 16.547 11.033 -27.654 1.00 79.00 351 PRO A O 1
ATOM 2769 N N . GLU A 1 352 ? 14.665 12.261 -27.832 1.00 79.38 352 GLU A N 1
ATOM 2770 C CA . GLU A 1 352 ? 14.318 12.355 -26.411 1.00 79.38 352 GLU A CA 1
ATOM 2771 C C . GLU A 1 352 ? 13.325 11.254 -25.967 1.00 79.38 352 GLU A C 1
ATOM 2773 O O . GLU A 1 352 ? 12.771 11.299 -24.866 1.00 79.38 352 GLU A O 1
ATOM 2778 N N . ALA A 1 353 ? 13.017 10.283 -26.836 1.00 81.38 353 ALA A N 1
ATOM 2779 C CA . ALA A 1 353 ? 12.077 9.209 -26.530 1.00 81.38 353 ALA A CA 1
ATOM 2780 C C . ALA A 1 353 ? 12.707 8.122 -25.659 1.00 81.38 353 ALA A C 1
ATOM 2782 O O . ALA A 1 353 ? 13.859 7.730 -25.845 1.00 81.38 353 ALA A O 1
ATOM 2783 N N . GLY A 1 354 ? 11.895 7.566 -24.761 1.00 85.31 354 GLY A N 1
ATOM 2784 C CA . GLY A 1 354 ? 12.293 6.421 -23.957 1.00 85.31 354 GLY A CA 1
ATOM 2785 C C . GLY A 1 354 ? 13.301 6.790 -22.870 1.00 85.31 354 GLY A C 1
ATOM 2786 O O . GLY A 1 354 ? 14.512 6.818 -23.077 1.00 85.31 354 GLY A O 1
ATOM 2787 N N . ALA A 1 355 ? 12.795 6.992 -21.658 1.00 90.75 355 ALA A N 1
ATOM 2788 C CA . ALA A 1 355 ? 13.616 7.159 -20.470 1.00 90.75 355 ALA A CA 1
ATOM 2789 C C . ALA A 1 355 ? 13.127 6.242 -19.351 1.00 90.75 355 ALA A C 1
ATOM 2791 O O . ALA A 1 355 ? 11.933 5.968 -19.209 1.00 90.75 355 ALA A O 1
ATOM 2792 N N . HIS A 1 356 ? 14.058 5.774 -18.531 1.00 92.69 356 HIS A N 1
ATOM 2793 C CA . HIS A 1 356 ? 13.769 4.927 -17.382 1.00 92.69 356 HIS A CA 1
ATOM 2794 C C . HIS A 1 356 ? 14.703 5.261 -16.224 1.00 92.69 356 HIS A C 1
ATOM 2796 O O . HIS A 1 356 ? 15.683 5.984 -16.372 1.00 92.69 356 HIS A O 1
ATOM 2802 N N . THR A 1 357 ? 14.382 4.764 -15.033 1.00 94.62 357 THR A N 1
ATOM 2803 C CA . THR A 1 357 ? 15.245 4.943 -13.866 1.00 94.62 357 THR A CA 1
ATOM 2804 C C . THR A 1 357 ? 16.307 3.857 -13.783 1.00 94.62 357 THR A C 1
ATOM 2806 O O . THR A 1 357 ? 16.041 2.679 -14.047 1.00 94.62 357 THR A O 1
ATOM 2809 N N . ARG A 1 358 ? 17.480 4.251 -13.294 1.00 92.81 358 ARG A N 1
ATOM 2810 C CA . ARG A 1 358 ? 18.600 3.374 -12.962 1.00 92.81 358 ARG A CA 1
ATOM 2811 C C . ARG A 1 358 ? 19.010 3.585 -11.522 1.00 92.81 358 ARG A C 1
ATOM 2813 O O . ARG A 1 358 ? 19.119 4.730 -11.092 1.00 92.81 358 ARG A O 1
ATOM 2820 N N . GLN A 1 359 ? 19.261 2.511 -10.775 1.00 94.38 359 GLN A N 1
ATOM 2821 C CA . GLN A 1 359 ? 19.604 2.619 -9.357 1.00 94.38 359 GLN A CA 1
ATOM 2822 C C . GLN A 1 359 ? 20.744 1.702 -8.915 1.00 94.38 359 GLN A C 1
ATOM 2824 O O . GLN A 1 359 ? 20.926 0.600 -9.431 1.00 94.38 359 GLN A O 1
ATOM 2829 N N . ARG A 1 360 ? 21.475 2.148 -7.889 1.00 92.69 360 ARG A N 1
ATOM 2830 C CA . ARG A 1 360 ? 22.627 1.443 -7.310 1.00 92.69 360 ARG A CA 1
ATOM 2831 C C . ARG A 1 360 ? 22.826 1.761 -5.830 1.00 92.69 360 ARG A C 1
ATOM 2833 O O . ARG A 1 360 ? 22.091 2.564 -5.256 1.00 92.69 360 ARG A O 1
ATOM 2840 N N . ASP A 1 361 ? 23.832 1.120 -5.232 1.00 93.62 361 ASP A N 1
ATOM 2841 C CA . ASP A 1 361 ? 24.321 1.389 -3.871 1.00 93.62 361 ASP A CA 1
ATOM 2842 C C . ASP A 1 361 ? 23.221 1.421 -2.798 1.00 93.62 361 ASP A C 1
ATOM 2844 O O . ASP A 1 361 ? 23.252 2.216 -1.861 1.00 93.62 361 ASP A O 1
ATOM 2848 N N . ALA A 1 362 ? 22.227 0.539 -2.936 1.00 94.56 362 ALA A N 1
ATOM 2849 C CA . ALA A 1 362 ? 21.139 0.433 -1.977 1.00 94.56 362 ALA A CA 1
ATOM 2850 C C . ALA A 1 362 ? 21.649 -0.057 -0.613 1.00 94.56 362 ALA A C 1
ATOM 2852 O O . ALA A 1 362 ? 22.305 -1.097 -0.505 1.00 94.56 362 ALA A O 1
ATOM 2853 N N . SER A 1 363 ? 21.289 0.675 0.433 1.00 95.75 363 SER A N 1
ATOM 2854 C CA . SER A 1 363 ? 21.507 0.349 1.837 1.00 95.75 363 SER A CA 1
ATOM 2855 C C . SER A 1 363 ? 20.165 0.330 2.581 1.00 95.75 363 SER A C 1
ATOM 2857 O O . SER A 1 363 ? 19.094 0.437 1.985 1.00 95.75 363 SER A O 1
ATOM 2859 N N . ASN A 1 364 ? 20.203 0.174 3.901 1.00 96.50 364 ASN A N 1
ATOM 2860 C CA . ASN A 1 364 ? 19.018 0.298 4.746 1.00 96.50 364 ASN A CA 1
ATOM 2861 C C . ASN A 1 364 ? 18.640 1.758 5.077 1.00 96.50 364 ASN A C 1
ATOM 2863 O O . ASN A 1 364 ? 17.653 1.982 5.769 1.00 96.50 364 ASN A O 1
ATOM 2867 N N . THR A 1 365 ? 19.417 2.738 4.606 1.00 97.38 365 THR A N 1
ATOM 2868 C CA . THR A 1 365 ? 19.197 4.175 4.852 1.00 97.38 365 THR A CA 1
ATOM 2869 C C . THR A 1 365 ? 19.073 4.995 3.571 1.00 97.38 365 THR A C 1
ATOM 2871 O O . THR A 1 365 ? 18.856 6.199 3.643 1.00 97.38 365 THR A O 1
ATOM 2874 N N . GLY A 1 366 ? 19.259 4.390 2.398 1.00 97.25 366 GLY A N 1
ATOM 2875 C CA . GLY A 1 366 ? 19.164 5.106 1.135 1.00 97.25 366 GLY A CA 1
ATOM 2876 C C . GLY A 1 366 ? 19.635 4.295 -0.062 1.00 97.25 366 GLY A C 1
ATOM 2877 O O . GLY A 1 366 ? 19.950 3.110 0.044 1.00 97.25 366 GLY A O 1
ATOM 2878 N N . PHE A 1 367 ? 19.677 4.950 -1.215 1.00 97.62 367 PHE A N 1
ATOM 2879 C CA . PHE A 1 367 ? 20.185 4.412 -2.477 1.00 97.62 367 PHE A CA 1
ATOM 2880 C C . PHE A 1 367 ? 20.553 5.567 -3.418 1.00 97.62 367 PHE A C 1
ATOM 2882 O O . PHE A 1 367 ? 20.324 6.732 -3.094 1.00 97.62 367 PHE A O 1
ATOM 2889 N N . GLN A 1 368 ? 21.126 5.271 -4.583 1.00 97.94 368 GLN A N 1
ATOM 2890 C CA . GLN A 1 368 ? 21.339 6.266 -5.636 1.00 97.94 368 GLN A CA 1
ATOM 2891 C C . GLN A 1 368 ? 20.480 5.963 -6.856 1.00 97.94 368 GLN A C 1
ATOM 2893 O O . GLN A 1 368 ? 20.286 4.793 -7.188 1.00 97.94 368 GLN A O 1
ATOM 2898 N N . VAL A 1 369 ? 20.012 7.010 -7.536 1.00 97.44 369 VAL A N 1
ATOM 2899 C CA . VAL A 1 369 ? 19.191 6.900 -8.745 1.00 97.44 369 VAL A CA 1
ATOM 2900 C C . VAL A 1 369 ? 19.538 7.970 -9.779 1.00 97.44 369 VAL A C 1
ATOM 2902 O O . VAL A 1 369 ? 19.926 9.079 -9.410 1.00 97.44 369 VAL A O 1
ATOM 2905 N N . LYS A 1 370 ? 19.399 7.639 -11.061 1.00 94.94 370 LYS A N 1
ATOM 2906 C CA . LYS A 1 370 ? 19.446 8.572 -12.195 1.00 94.94 370 LYS A CA 1
ATOM 2907 C C . LYS A 1 370 ? 18.372 8.222 -13.229 1.00 94.94 370 LYS A C 1
ATOM 2909 O O . LYS A 1 370 ? 17.747 7.161 -13.139 1.00 94.94 370 LYS A O 1
ATOM 2914 N N . VAL A 1 371 ? 18.184 9.111 -14.194 1.00 93.69 371 VAL A N 1
ATOM 2915 C CA . VAL A 1 371 ? 17.450 8.858 -15.438 1.00 93.69 371 VAL A CA 1
ATOM 2916 C C . VAL A 1 371 ? 18.420 8.301 -16.483 1.00 93.69 371 VAL A C 1
ATOM 2918 O O . VAL A 1 371 ? 19.542 8.783 -16.584 1.00 93.69 371 VAL A O 1
ATOM 2921 N N . GLU A 1 372 ? 17.996 7.297 -17.245 1.00 89.12 372 GLU A N 1
ATOM 2922 C CA . GLU A 1 372 ? 18.728 6.740 -18.384 1.00 89.12 372 GLU A CA 1
ATOM 2923 C C . GLU A 1 372 ? 17.868 6.765 -19.652 1.00 89.12 372 GLU A C 1
ATOM 2925 O O . GLU A 1 372 ? 16.761 6.215 -19.686 1.00 89.12 372 GLU A O 1
ATOM 2930 N N . GLU A 1 373 ? 18.423 7.375 -20.698 1.00 84.38 373 GLU A N 1
ATOM 2931 C CA . GLU A 1 373 ? 17.927 7.346 -22.082 1.00 84.38 373 GLU A CA 1
ATOM 2932 C C . GLU A 1 373 ? 18.581 6.205 -22.873 1.00 84.38 373 GLU A C 1
ATOM 2934 O O . GLU A 1 373 ? 19.369 5.433 -22.326 1.00 84.38 373 GLU A O 1
ATOM 2939 N N . GLU A 1 374 ? 18.313 6.098 -24.178 1.00 79.62 374 GLU A N 1
ATOM 2940 C CA . GLU A 1 374 ? 18.886 5.043 -25.027 1.00 79.62 374 GLU A CA 1
ATOM 2941 C C . GLU A 1 374 ? 20.420 4.949 -24.926 1.00 79.62 374 GLU A C 1
ATOM 2943 O O . GLU A 1 374 ? 20.955 3.851 -24.769 1.00 79.62 374 GLU A O 1
ATOM 2948 N N . THR A 1 375 ? 21.111 6.095 -24.987 1.00 72.94 375 THR A N 1
ATOM 2949 C CA . THR A 1 375 ? 22.583 6.214 -25.035 1.00 72.94 375 THR A CA 1
ATOM 2950 C C . THR A 1 375 ? 23.197 6.918 -23.815 1.00 72.94 375 THR A C 1
ATOM 2952 O O . THR A 1 375 ? 24.290 7.470 -23.926 1.00 72.94 375 THR A O 1
ATOM 2955 N N . ASP A 1 376 ? 22.495 6.938 -22.673 1.00 74.62 376 ASP A N 1
ATOM 2956 C CA . ASP A 1 376 ? 22.921 7.601 -21.416 1.00 74.62 376 ASP A CA 1
ATOM 2957 C C . ASP A 1 376 ? 23.450 9.038 -21.624 1.00 74.62 376 ASP A C 1
ATOM 2959 O O . ASP A 1 376 ? 24.525 9.430 -21.162 1.00 74.62 376 ASP A O 1
ATOM 2963 N N . THR A 1 377 ? 22.711 9.816 -22.414 1.00 76.75 377 THR A N 1
ATOM 2964 C CA . THR A 1 377 ? 23.032 11.199 -22.767 1.00 76.75 377 THR A CA 1
ATOM 2965 C C . THR A 1 377 ? 22.602 12.191 -21.686 1.00 76.75 377 THR A C 1
ATOM 2967 O O . THR A 1 377 ? 22.095 11.833 -20.625 1.00 76.75 377 THR A O 1
ATOM 2970 N N . SER A 1 378 ? 22.887 13.476 -21.910 1.00 83.31 378 SER A N 1
ATOM 2971 C CA . SER A 1 378 ? 22.501 14.528 -20.972 1.00 83.31 378 SER A CA 1
ATOM 2972 C C . SER A 1 378 ? 20.980 14.662 -20.895 1.00 83.31 378 SER A C 1
ATOM 2974 O O . SER A 1 378 ? 20.406 15.253 -21.796 1.00 83.31 378 SER A O 1
ATOM 2976 N N . HIS A 1 379 ? 20.391 14.259 -19.772 1.00 85.38 379 HIS A N 1
ATOM 2977 C CA . HIS A 1 379 ? 18.968 14.459 -19.475 1.00 85.38 379 HIS A CA 1
ATOM 2978 C C . HIS A 1 379 ? 18.722 15.677 -18.557 1.00 85.38 379 HIS A C 1
ATOM 2980 O O . HIS A 1 379 ? 19.545 15.969 -17.677 1.00 85.38 379 HIS A O 1
ATOM 2986 N N . THR A 1 380 ? 17.587 16.358 -18.710 1.00 88.94 380 THR A N 1
ATOM 2987 C CA . THR A 1 380 ? 17.057 17.400 -17.819 1.00 88.94 380 THR A CA 1
ATOM 2988 C C . THR A 1 380 ? 16.580 16.813 -16.488 1.00 88.94 380 THR A C 1
ATOM 2990 O O . THR A 1 380 ? 16.613 15.601 -16.270 1.00 88.94 380 THR A O 1
ATOM 2993 N N . PHE A 1 381 ? 16.157 17.666 -15.555 1.00 92.00 381 PHE A N 1
ATOM 2994 C CA . PHE A 1 381 ? 15.606 17.196 -14.285 1.00 92.00 381 PHE A CA 1
ATOM 2995 C C . PHE A 1 381 ? 14.241 16.535 -14.464 1.00 92.00 381 PHE A C 1
ATOM 2997 O O . PHE A 1 381 ? 13.328 17.152 -15.003 1.00 92.00 381 PHE A O 1
ATOM 3004 N N . GLU A 1 382 ? 14.085 15.346 -13.893 1.00 93.88 382 GLU A N 1
ATOM 3005 C CA . GLU A 1 382 ? 12.801 14.681 -13.686 1.00 93.88 382 GLU A CA 1
ATOM 3006 C C . GLU A 1 382 ? 12.579 14.392 -12.200 1.00 93.88 382 GLU A C 1
ATOM 3008 O O . GLU A 1 382 ? 13.518 14.195 -11.423 1.00 93.88 382 GLU A O 1
ATOM 3013 N N . ASP A 1 383 ? 11.311 14.340 -11.815 1.00 96.62 383 ASP A N 1
ATOM 3014 C CA . ASP A 1 383 ? 10.837 13.881 -10.522 1.00 96.62 383 ASP A CA 1
ATOM 3015 C C . ASP A 1 383 ? 10.793 12.350 -10.559 1.00 96.62 383 ASP A C 1
ATOM 3017 O O . ASP A 1 383 ? 9.934 11.734 -11.192 1.00 96.62 383 ASP A O 1
ATOM 3021 N N . ILE A 1 384 ? 11.721 11.713 -9.855 1.00 98.06 384 ILE A N 1
ATOM 3022 C CA . ILE A 1 384 ? 11.737 10.269 -9.661 1.00 98.06 384 ILE A CA 1
ATOM 3023 C C . ILE A 1 384 ? 10.987 9.945 -8.374 1.00 98.06 384 ILE A C 1
ATOM 3025 O O . ILE A 1 384 ? 11.453 10.232 -7.270 1.00 98.06 384 ILE A O 1
ATOM 3029 N N . GLY A 1 385 ? 9.830 9.307 -8.522 1.00 98.44 385 GLY A N 1
ATOM 3030 C CA . GLY A 1 385 ? 9.123 8.679 -7.417 1.00 98.44 385 GLY A CA 1
ATOM 3031 C C . GLY A 1 385 ? 9.870 7.441 -6.934 1.00 98.44 385 GLY A C 1
ATOM 3032 O O . GLY A 1 385 ? 10.377 6.668 -7.752 1.00 98.44 385 GLY A O 1
ATOM 3033 N N . TYR A 1 386 ? 9.916 7.223 -5.621 1.00 98.75 386 TYR A N 1
ATOM 3034 C CA . TYR A 1 386 ? 10.421 5.990 -5.025 1.00 98.75 386 TYR A CA 1
ATOM 3035 C C . TYR A 1 386 ? 9.442 5.408 -4.004 1.00 98.75 386 TYR A C 1
ATOM 3037 O O . TYR A 1 386 ? 8.752 6.138 -3.294 1.00 98.75 386 TYR A O 1
ATOM 3045 N N . LEU A 1 387 ? 9.409 4.080 -3.937 1.00 98.81 387 LEU A N 1
ATOM 3046 C CA . LEU A 1 387 ? 8.682 3.283 -2.955 1.00 98.81 387 LEU A CA 1
ATOM 3047 C C . LEU A 1 387 ? 9.667 2.322 -2.289 1.00 98.81 387 LEU A C 1
ATOM 3049 O O . LEU A 1 387 ? 10.266 1.493 -2.975 1.00 98.81 387 LEU A O 1
ATOM 3053 N N . ALA A 1 388 ? 9.809 2.414 -0.969 1.00 98.62 388 ALA A N 1
ATOM 3054 C CA . ALA A 1 388 ? 10.612 1.513 -0.152 1.00 98.62 388 ALA A CA 1
ATOM 3055 C C . ALA A 1 388 ? 9.721 0.692 0.794 1.00 98.62 388 ALA A C 1
ATOM 3057 O O . ALA A 1 388 ? 8.966 1.254 1.584 1.00 98.62 388 ALA A O 1
ATOM 3058 N N . ILE A 1 389 ? 9.808 -0.641 0.724 1.00 98.50 389 ILE A N 1
ATOM 3059 C CA . ILE A 1 389 ? 8.991 -1.557 1.540 1.00 98.50 389 ILE A CA 1
ATOM 3060 C C . ILE A 1 389 ? 9.883 -2.425 2.428 1.00 98.50 389 ILE A C 1
ATOM 3062 O O . ILE A 1 389 ? 10.799 -3.107 1.949 1.00 98.50 389 ILE A O 1
ATOM 3066 N N . GLN A 1 390 ? 9.573 -2.451 3.726 1.00 97.19 390 GLN A N 1
ATOM 3067 C CA . GLN A 1 390 ? 10.224 -3.337 4.689 1.00 97.19 390 GLN A CA 1
ATOM 3068 C C . GLN A 1 390 ? 9.803 -4.797 4.442 1.00 97.19 390 GLN A C 1
ATOM 3070 O O . GLN A 1 390 ? 8.625 -5.155 4.505 1.00 97.19 390 GLN A O 1
ATOM 3075 N N . TRP A 1 391 ? 10.781 -5.670 4.201 1.00 96.75 391 TRP A N 1
ATOM 3076 C CA . TRP A 1 391 ? 10.566 -7.118 4.173 1.00 96.75 391 TRP A CA 1
ATOM 3077 C C . TRP A 1 391 ? 10.700 -7.718 5.576 1.00 96.75 391 TRP A C 1
ATOM 3079 O O . TRP A 1 391 ? 11.375 -7.160 6.441 1.00 96.75 391 TRP A O 1
ATOM 3089 N N . ASN A 1 392 ? 10.080 -8.874 5.807 1.00 96.44 392 ASN A N 1
ATOM 3090 C CA . ASN A 1 392 ? 10.167 -9.593 7.087 1.00 96.44 392 ASN A CA 1
ATOM 3091 C C . ASN A 1 392 ? 10.392 -11.104 6.931 1.00 96.44 392 ASN A C 1
ATOM 3093 O O . ASN A 1 392 ? 10.528 -11.821 7.923 1.00 96.44 392 ASN A O 1
ATOM 3097 N N . LYS A 1 393 ? 10.451 -11.599 5.692 1.00 97.12 393 LYS A N 1
ATOM 3098 C CA . LYS A 1 393 ? 10.734 -12.994 5.367 1.00 97.12 393 LYS A CA 1
ATOM 3099 C C . LYS A 1 393 ? 11.925 -13.081 4.424 1.00 97.12 393 LYS A C 1
ATOM 3101 O O . LYS A 1 393 ? 12.195 -12.184 3.631 1.00 97.12 393 LYS A O 1
ATOM 3106 N N . TYR A 1 394 ? 12.622 -14.204 4.513 1.00 96.81 394 TYR A N 1
ATOM 3107 C CA . TYR A 1 394 ? 13.757 -14.541 3.669 1.00 96.81 394 TYR A CA 1
ATOM 3108 C C . TYR A 1 394 ? 13.641 -15.996 3.229 1.00 96.81 394 TYR A C 1
ATOM 3110 O O . TYR A 1 394 ? 13.284 -16.870 4.026 1.00 96.81 394 TYR A O 1
ATOM 3118 N N . LYS A 1 395 ? 13.968 -16.265 1.968 1.00 96.12 395 LYS A N 1
ATOM 3119 C CA . LYS A 1 395 ? 14.062 -17.617 1.427 1.00 96.12 395 LYS A CA 1
ATOM 3120 C C . LYS A 1 395 ? 15.147 -17.671 0.363 1.00 96.12 395 LYS A C 1
ATOM 3122 O O . LYS A 1 395 ? 15.193 -16.830 -0.525 1.00 96.12 395 LYS A O 1
ATOM 3127 N N . ARG A 1 396 ? 15.986 -18.703 0.421 1.00 94.44 396 ARG A N 1
ATOM 3128 C CA . ARG A 1 396 ? 16.892 -19.038 -0.678 1.00 94.44 396 ARG A CA 1
ATOM 3129 C C . ARG A 1 396 ? 16.195 -19.981 -1.641 1.00 94.44 396 ARG A C 1
ATOM 3131 O O . ARG A 1 396 ? 15.832 -21.096 -1.267 1.00 94.44 396 ARG A O 1
ATOM 3138 N N . GLU A 1 397 ? 16.045 -19.547 -2.878 1.00 91.19 397 GLU A N 1
ATOM 3139 C CA . GLU A 1 397 ? 15.437 -20.320 -3.948 1.00 91.19 397 GLU A CA 1
ATOM 3140 C C . GLU A 1 397 ? 16.478 -20.858 -4.922 1.00 91.19 397 GLU A C 1
ATOM 3142 O O . GLU A 1 397 ? 17.575 -20.320 -5.060 1.00 91.19 397 GLU A O 1
ATOM 3147 N N . ARG A 1 398 ? 16.126 -21.954 -5.598 1.00 88.06 398 ARG A N 1
ATOM 3148 C CA . ARG A 1 398 ? 16.922 -22.542 -6.672 1.00 88.06 398 ARG A CA 1
ATOM 3149 C C . ARG A 1 398 ? 16.189 -22.305 -7.981 1.00 88.06 398 ARG A C 1
ATOM 3151 O O . ARG A 1 398 ? 15.150 -22.916 -8.215 1.00 88.06 398 ARG A O 1
ATOM 3158 N N . TRP A 1 399 ? 16.730 -21.439 -8.822 1.00 83.94 399 TRP A N 1
ATOM 3159 C CA . TRP A 1 399 ? 16.162 -21.136 -10.131 1.00 83.94 399 TRP A CA 1
ATOM 3160 C C . TRP A 1 399 ? 16.926 -21.866 -11.215 1.00 83.94 399 TRP A C 1
ATOM 3162 O O . TRP A 1 399 ? 18.148 -21.964 -11.153 1.00 83.94 399 TRP A O 1
ATOM 3172 N N . TRP A 1 400 ? 16.209 -22.382 -12.206 1.00 80.62 400 TRP A N 1
ATOM 3173 C CA . TRP A 1 400 ? 16.822 -23.024 -13.362 1.00 80.62 400 TRP A CA 1
ATOM 3174 C C . TRP A 1 400 ? 17.470 -21.987 -14.290 1.00 80.62 400 TRP A C 1
ATOM 3176 O O . TRP A 1 400 ? 16.940 -20.889 -14.473 1.00 80.62 400 TRP A O 1
ATOM 3186 N N . THR A 1 401 ? 18.599 -22.353 -14.894 1.00 70.62 401 THR A N 1
ATOM 3187 C CA . THR A 1 401 ? 19.277 -21.572 -15.933 1.00 70.62 401 THR A CA 1
ATOM 3188 C C . THR A 1 401 ? 19.571 -22.452 -17.153 1.00 70.62 401 THR A C 1
ATOM 3190 O O . THR A 1 401 ? 19.826 -23.645 -17.003 1.00 70.62 401 THR A O 1
ATOM 3193 N N . PRO A 1 402 ? 19.559 -21.896 -18.374 1.00 65.19 402 PRO A N 1
ATOM 3194 C CA . PRO A 1 402 ? 19.811 -22.672 -19.593 1.00 65.19 402 PRO A CA 1
ATOM 3195 C C . PRO A 1 402 ? 21.285 -23.046 -19.793 1.00 65.19 402 PRO A C 1
ATOM 3197 O O . PRO A 1 402 ? 21.581 -24.042 -20.447 1.00 65.19 402 PRO A O 1
ATOM 3200 N N . SER A 1 403 ? 22.211 -22.281 -19.214 1.00 66.12 403 SER A N 1
ATOM 3201 C CA . SER A 1 403 ? 23.656 -22.518 -19.266 1.00 66.12 403 SER A CA 1
ATOM 3202 C C . SER A 1 403 ? 24.198 -23.000 -17.917 1.00 66.12 403 SER A C 1
ATOM 3204 O O . SER A 1 403 ? 23.604 -22.739 -16.865 1.00 66.12 403 SER A O 1
ATOM 3206 N N . PHE A 1 404 ? 25.321 -23.731 -17.942 1.00 63.06 404 PHE A N 1
ATOM 3207 C CA . PHE A 1 404 ? 26.007 -24.230 -16.743 1.00 63.06 404 PHE A CA 1
ATOM 3208 C C . PHE A 1 404 ? 26.228 -23.089 -15.724 1.00 63.06 404 PHE A C 1
ATOM 3210 O O . PHE A 1 404 ? 26.723 -22.038 -16.129 1.00 63.06 404 PHE A O 1
ATOM 3217 N N . PRO A 1 405 ? 25.900 -23.263 -14.425 1.00 66.75 405 PRO A N 1
ATOM 3218 C CA . PRO A 1 405 ? 25.627 -24.528 -13.724 1.00 66.75 405 PRO A CA 1
ATOM 3219 C C . PRO A 1 405 ? 24.190 -25.093 -13.814 1.00 66.75 405 PRO A C 1
ATOM 3221 O O . PRO A 1 405 ? 23.843 -25.977 -13.036 1.00 66.75 405 PRO A O 1
ATOM 3224 N N . TYR A 1 406 ? 23.360 -24.653 -14.768 1.00 74.62 406 TYR A N 1
ATOM 3225 C CA . TYR A 1 406 ? 21.950 -25.049 -14.993 1.00 74.62 406 TYR A CA 1
ATOM 3226 C C . TYR A 1 406 ? 20.966 -24.664 -13.884 1.00 74.62 406 TYR A C 1
ATOM 3228 O O . TYR A 1 406 ? 19.752 -24.839 -14.011 1.00 74.62 406 TYR A O 1
ATOM 3236 N N . PHE A 1 407 ? 21.479 -24.164 -12.768 1.00 80.81 407 PHE A N 1
ATOM 3237 C CA . PHE A 1 407 ? 20.698 -23.578 -11.704 1.00 80.81 407 PHE A CA 1
ATOM 3238 C C . PHE A 1 407 ? 21.528 -22.545 -10.958 1.00 80.81 407 PHE A C 1
ATOM 3240 O O . PHE A 1 407 ? 22.726 -22.721 -10.758 1.00 80.81 407 PHE A O 1
ATOM 3247 N N . ILE A 1 408 ? 20.867 -21.505 -10.473 1.00 81.44 408 ILE A N 1
ATOM 3248 C CA . ILE A 1 408 ? 21.454 -20.500 -9.595 1.00 81.44 408 ILE A CA 1
ATOM 3249 C C . ILE A 1 408 ? 20.664 -20.441 -8.296 1.00 81.44 408 ILE A C 1
ATOM 3251 O O . ILE A 1 408 ? 19.470 -20.746 -8.257 1.00 81.44 408 ILE A O 1
ATOM 3255 N N . TYR A 1 409 ? 21.346 -20.057 -7.224 1.00 87.81 409 TYR A N 1
ATOM 3256 C CA . TYR A 1 409 ? 20.673 -19.689 -5.990 1.00 87.81 409 TYR A CA 1
ATOM 3257 C C . TYR A 1 409 ? 20.294 -18.217 -6.036 1.00 87.81 409 TYR A C 1
ATOM 3259 O O . TYR A 1 409 ? 21.104 -17.387 -6.457 1.00 87.81 409 TYR A O 1
ATOM 3267 N N . VAL A 1 410 ? 19.081 -17.917 -5.586 1.00 89.56 410 VAL A N 1
ATOM 3268 C CA . VAL A 1 410 ? 18.559 -16.559 -5.454 1.00 89.56 410 VAL A CA 1
ATOM 3269 C C . VAL A 1 410 ? 18.068 -16.367 -4.036 1.00 89.56 410 VAL A C 1
ATOM 3271 O O . VAL A 1 410 ? 17.208 -17.108 -3.567 1.00 89.56 410 VAL A O 1
ATOM 3274 N N . ASP A 1 411 ? 18.636 -15.392 -3.344 1.00 93.88 411 ASP A N 1
ATOM 3275 C CA . ASP A 1 411 ? 18.111 -14.940 -2.067 1.00 93.88 411 ASP A CA 1
ATOM 3276 C C . ASP A 1 411 ? 16.924 -14.018 -2.329 1.00 93.88 411 ASP A C 1
ATOM 3278 O O . ASP A 1 411 ? 17.028 -13.031 -3.054 1.00 93.88 411 ASP A O 1
ATOM 3282 N N . VAL A 1 412 ? 15.779 -14.377 -1.762 1.00 96.25 412 VAL A N 1
ATOM 3283 C CA . VAL A 1 412 ? 14.521 -13.656 -1.908 1.00 96.25 412 VAL A CA 1
ATOM 3284 C C . VAL A 1 412 ? 14.138 -13.107 -0.544 1.00 96.25 412 VAL A C 1
ATOM 3286 O O . VAL A 1 412 ? 13.832 -13.863 0.381 1.00 96.25 412 VAL A O 1
ATOM 3289 N N . TYR A 1 413 ? 14.171 -11.785 -0.424 1.00 97.31 413 TYR A N 1
ATOM 3290 C CA . TYR A 1 413 ? 13.725 -11.044 0.751 1.00 97.31 413 TYR A CA 1
ATOM 3291 C C . TYR A 1 413 ? 12.343 -10.491 0.449 1.00 97.31 413 TYR A C 1
ATOM 3293 O O . TYR A 1 413 ? 12.198 -9.723 -0.498 1.00 97.31 413 TYR A O 1
ATOM 3301 N N . TYR A 1 414 ? 11.323 -10.911 1.191 1.00 98.12 414 TYR A N 1
ATOM 3302 C CA . TYR A 1 414 ? 9.938 -10.658 0.806 1.00 98.12 414 TYR A CA 1
ATOM 3303 C C . TYR A 1 414 ? 9.026 -10.355 1.991 1.00 98.12 414 TYR A C 1
ATOM 3305 O O . TYR A 1 414 ? 9.345 -10.607 3.157 1.00 98.12 414 TYR A O 1
ATOM 3313 N N . VAL A 1 415 ? 7.863 -9.808 1.666 1.00 98.25 415 VAL A N 1
ATOM 3314 C CA . VAL A 1 415 ? 6.731 -9.612 2.567 1.00 98.25 415 VAL A CA 1
ATOM 3315 C C . VAL A 1 415 ? 5.455 -10.001 1.832 1.00 98.25 415 VAL A C 1
ATOM 3317 O O . VAL A 1 415 ? 5.322 -9.759 0.637 1.00 98.25 415 VAL A O 1
ATOM 3320 N N . ILE A 1 416 ? 4.531 -10.631 2.555 1.00 98.00 416 ILE A N 1
ATOM 3321 C CA . ILE A 1 416 ? 3.171 -10.918 2.089 1.00 98.00 416 ILE A CA 1
ATOM 3322 C C . ILE A 1 416 ? 2.242 -10.358 3.149 1.00 98.00 416 ILE A C 1
ATOM 3324 O O . ILE A 1 416 ? 2.453 -10.645 4.333 1.00 98.00 416 ILE A O 1
ATOM 3328 N N . GLY A 1 417 ? 1.225 -9.623 2.730 1.00 96.88 417 GLY A N 1
ATOM 3329 C CA . GLY A 1 417 ? 0.233 -9.062 3.632 1.00 96.88 417 GLY A CA 1
ATOM 3330 C C . GLY A 1 417 ? -1.110 -8.853 2.952 1.00 96.88 417 GLY A C 1
ATOM 3331 O O . GLY A 1 417 ? -1.288 -9.135 1.766 1.00 96.88 417 GLY A O 1
ATOM 3332 N N . GLU A 1 418 ? -2.052 -8.351 3.738 1.00 97.38 418 GLU A N 1
ATOM 3333 C CA . GLU A 1 418 ? -3.349 -7.873 3.275 1.00 97.38 418 GLU A CA 1
ATOM 3334 C C . GLU A 1 418 ? -3.521 -6.429 3.741 1.00 97.38 418 GLU A C 1
ATOM 3336 O O . GLU A 1 418 ? -3.215 -6.103 4.890 1.00 97.38 418 GLU A O 1
ATOM 3341 N N . THR A 1 419 ? -4.012 -5.549 2.873 1.00 97.19 419 THR A N 1
ATOM 3342 C CA . THR A 1 419 ? -4.399 -4.188 3.267 1.00 97.19 419 THR A CA 1
ATOM 3343 C C . THR A 1 419 ? -5.587 -4.222 4.239 1.00 97.19 419 THR A C 1
ATOM 3345 O O . THR A 1 419 ? -6.235 -5.256 4.437 1.00 97.19 419 THR A O 1
ATOM 3348 N N . LYS A 1 420 ? -5.941 -3.078 4.841 1.00 94.44 420 LYS A N 1
ATOM 3349 C CA . LYS A 1 420 ? -7.078 -3.020 5.783 1.00 94.44 420 LYS A CA 1
ATOM 3350 C C . LYS A 1 420 ? -8.419 -3.396 5.145 1.00 94.44 420 LYS A C 1
ATOM 3352 O O . LYS A 1 420 ? -9.263 -3.985 5.817 1.00 94.44 420 LYS A O 1
ATOM 3357 N N . ASN A 1 421 ? -8.565 -3.156 3.844 1.00 95.50 421 ASN A N 1
ATOM 3358 C CA . ASN A 1 421 ? -9.687 -3.598 3.014 1.00 95.50 421 ASN A CA 1
ATOM 3359 C C . ASN A 1 421 ? -9.440 -4.933 2.280 1.00 95.50 421 ASN A C 1
ATOM 3361 O O . ASN A 1 421 ? -10.144 -5.228 1.320 1.00 95.50 421 ASN A O 1
ATOM 3365 N N . LYS A 1 422 ? -8.484 -5.748 2.743 1.00 96.19 422 LYS A N 1
ATOM 3366 C CA . LYS A 1 422 ? -8.257 -7.136 2.301 1.00 96.19 422 LYS A CA 1
ATOM 3367 C C . LYS A 1 422 ? -7.726 -7.314 0.875 1.00 96.19 422 LYS A C 1
ATOM 3369 O O . LYS A 1 422 ? -7.876 -8.395 0.317 1.00 96.19 422 LYS A O 1
ATOM 3374 N N . LEU A 1 423 ? -7.050 -6.311 0.311 1.00 97.81 423 LEU A N 1
ATOM 3375 C CA . LEU A 1 423 ? -6.253 -6.517 -0.901 1.00 97.81 423 LEU A CA 1
ATOM 3376 C C . LEU A 1 423 ? -4.980 -7.260 -0.528 1.00 97.81 423 LEU A C 1
ATOM 3378 O O . LEU A 1 423 ? -4.184 -6.776 0.283 1.00 97.81 423 LEU A O 1
ATOM 3382 N N . LYS A 1 424 ? -4.768 -8.427 -1.122 1.00 98.44 424 LYS A N 1
ATOM 3383 C CA . LYS A 1 424 ? -3.528 -9.167 -0.941 1.00 98.44 424 LYS A CA 1
ATOM 3384 C C . LYS A 1 424 ? -2.383 -8.484 -1.683 1.00 98.44 424 LYS A C 1
ATOM 3386 O O . LYS A 1 424 ? -2.559 -8.011 -2.804 1.00 98.44 424 LYS A O 1
ATOM 3391 N N . PHE A 1 425 ? -1.192 -8.499 -1.089 1.00 98.56 425 PHE A N 1
ATOM 3392 C CA . PHE A 1 425 ? 0.043 -8.121 -1.769 1.00 98.56 425 PHE A CA 1
ATOM 3393 C C . PHE A 1 425 ? 1.210 -9.041 -1.414 1.00 98.56 425 PHE A C 1
ATOM 3395 O O . PHE A 1 425 ? 1.263 -9.641 -0.338 1.00 98.56 425 PHE A O 1
ATOM 3402 N N . GLU A 1 426 ? 2.171 -9.104 -2.325 1.00 98.69 426 GLU A N 1
ATOM 3403 C CA . GLU A 1 426 ? 3.501 -9.657 -2.124 1.00 98.69 426 GLU A CA 1
ATOM 3404 C C . GLU A 1 426 ? 4.518 -8.688 -2.725 1.00 98.69 426 GLU A C 1
ATOM 3406 O O . GLU A 1 426 ? 4.377 -8.264 -3.867 1.00 98.69 426 GLU A O 1
ATOM 3411 N N . ALA A 1 427 ? 5.548 -8.336 -1.967 1.00 98.44 427 ALA A N 1
ATOM 3412 C CA . ALA A 1 427 ? 6.659 -7.544 -2.473 1.00 98.44 427 ALA A CA 1
ATOM 3413 C C . ALA A 1 427 ? 7.962 -8.269 -2.158 1.00 98.44 427 ALA A C 1
ATOM 3415 O O . ALA A 1 427 ? 8.103 -8.847 -1.074 1.00 98.44 427 ALA A O 1
ATOM 3416 N N . ALA A 1 428 ? 8.913 -8.254 -3.090 1.00 97.94 428 ALA A N 1
ATOM 3417 C CA . ALA A 1 428 ? 10.176 -8.952 -2.903 1.00 97.94 428 ALA A CA 1
ATOM 3418 C C . ALA A 1 428 ? 11.359 -8.267 -3.583 1.00 97.94 428 ALA A C 1
ATOM 3420 O O . ALA A 1 428 ? 11.232 -7.652 -4.637 1.00 97.94 428 ALA A O 1
ATOM 3421 N N . ARG A 1 429 ? 12.531 -8.435 -2.973 1.00 95.38 429 ARG A N 1
ATOM 3422 C CA . ARG A 1 429 ? 13.851 -8.080 -3.490 1.00 95.38 429 ARG A CA 1
ATOM 3423 C C . ARG A 1 429 ? 14.601 -9.373 -3.776 1.00 95.38 429 ARG A C 1
ATOM 3425 O O . ARG A 1 429 ? 14.650 -10.271 -2.932 1.00 95.38 429 ARG A O 1
ATOM 3432 N N . LEU A 1 430 ? 15.153 -9.474 -4.976 1.00 93.25 430 LEU A N 1
ATOM 3433 C CA . LEU A 1 430 ? 15.749 -10.689 -5.522 1.00 93.25 430 LEU A CA 1
ATOM 3434 C C . LEU A 1 430 ? 17.263 -10.505 -5.576 1.00 93.25 430 LEU A C 1
ATOM 3436 O O . LEU A 1 430 ? 17.720 -9.487 -6.065 1.00 93.25 430 LEU A O 1
ATOM 3440 N N . TYR A 1 431 ? 18.054 -11.468 -5.108 1.00 88.88 431 TYR A N 1
ATOM 3441 C CA . TYR A 1 431 ? 19.516 -11.372 -5.100 1.00 88.88 431 TYR A CA 1
ATOM 3442 C C . TYR A 1 431 ? 20.169 -12.698 -5.533 1.00 88.88 431 TYR A C 1
ATOM 3444 O O . TYR A 1 431 ? 20.351 -13.608 -4.722 1.00 88.88 431 TYR A O 1
ATOM 3452 N N . PRO A 1 432 ? 20.509 -12.866 -6.820 1.00 80.38 432 PRO A N 1
ATOM 3453 C CA . PRO A 1 432 ? 21.142 -14.079 -7.322 1.00 80.38 432 PRO A CA 1
ATOM 3454 C C . PRO A 1 432 ? 22.655 -14.104 -7.096 1.00 80.38 432 PRO A C 1
ATOM 3456 O O . PRO A 1 432 ? 23.353 -13.097 -7.220 1.00 80.38 432 PRO A O 1
ATOM 3459 N N . TYR A 1 433 ? 23.171 -15.303 -6.817 1.00 68.62 433 TYR A N 1
ATOM 3460 C CA . TYR A 1 433 ? 24.576 -15.542 -6.457 1.00 68.62 433 TYR A CA 1
ATOM 3461 C C . TYR A 1 433 ? 25.550 -15.635 -7.630 1.00 68.62 433 TYR A C 1
ATOM 3463 O O . TYR A 1 433 ? 26.758 -15.566 -7.415 1.00 68.62 433 TYR A O 1
ATOM 3471 N N . TYR A 1 434 ? 25.059 -15.825 -8.852 1.00 63.91 434 TYR A N 1
ATOM 3472 C CA . TYR A 1 434 ? 25.906 -16.052 -10.018 1.00 63.91 434 TYR A CA 1
ATOM 3473 C C . TYR A 1 434 ? 25.610 -15.051 -11.122 1.00 63.91 434 TYR A C 1
ATOM 3475 O O . TYR A 1 434 ? 24.452 -14.740 -11.400 1.00 63.91 434 TYR A O 1
ATOM 3483 N N . TYR A 1 435 ? 26.686 -14.587 -11.755 1.00 57.22 435 TYR A N 1
ATOM 3484 C CA . TYR A 1 435 ? 26.631 -13.868 -13.016 1.00 57.22 435 TYR A CA 1
ATOM 3485 C C . TYR A 1 435 ? 26.129 -14.812 -14.100 1.00 57.22 435 TYR A C 1
ATOM 3487 O O . TYR A 1 435 ? 26.545 -15.969 -14.187 1.00 57.22 435 TYR A O 1
ATOM 3495 N N . TRP A 1 436 ? 25.235 -14.308 -14.926 1.00 53.06 436 TRP A N 1
ATOM 3496 C CA . TRP A 1 436 ? 24.790 -14.963 -16.136 1.00 53.06 436 TRP A CA 1
ATOM 3497 C C . TRP A 1 436 ? 24.524 -13.865 -17.158 1.00 53.06 436 TRP A C 1
ATOM 3499 O O . TRP A 1 436 ? 24.262 -12.723 -16.788 1.00 53.06 436 TRP A O 1
ATOM 3509 N N . TYR A 1 437 ? 24.712 -14.189 -18.426 1.00 57.03 437 TYR A N 1
ATOM 3510 C CA . TYR A 1 437 ? 24.710 -13.195 -19.487 1.00 57.03 437 TYR A CA 1
ATOM 3511 C C . TYR A 1 437 ? 23.330 -13.133 -20.118 1.00 57.03 437 TYR A C 1
ATOM 3513 O O . TYR A 1 437 ? 22.735 -14.183 -20.377 1.00 57.03 437 TYR A O 1
ATOM 3521 N N . ILE A 1 438 ? 22.835 -11.925 -20.358 1.00 60.28 438 ILE A N 1
ATOM 3522 C CA . ILE A 1 438 ? 21.716 -11.718 -21.276 1.00 60.28 438 ILE A CA 1
ATOM 3523 C C . ILE A 1 438 ? 22.325 -11.523 -22.660 1.00 60.28 438 ILE A C 1
ATOM 3525 O O . ILE A 1 438 ? 23.339 -10.849 -22.779 1.00 60.28 438 ILE A O 1
ATOM 3529 N N . ASN A 1 439 ? 21.767 -12.185 -23.670 1.00 57.62 439 ASN A N 1
ATOM 3530 C CA . ASN A 1 439 ? 22.103 -11.929 -25.070 1.00 57.62 439 ASN A CA 1
ATOM 3531 C C . ASN A 1 439 ? 20.818 -11.507 -25.770 1.00 57.62 439 ASN A C 1
ATOM 3533 O O . ASN A 1 439 ? 19.960 -12.363 -25.945 1.00 57.62 439 ASN A O 1
ATOM 3537 N N . ASN A 1 440 ? 20.624 -10.247 -26.125 1.00 61.25 440 ASN A N 1
ATOM 3538 C CA . ASN A 1 440 ? 19.400 -9.857 -26.827 1.00 61.25 440 ASN A CA 1
ATOM 3539 C C . ASN A 1 440 ? 19.498 -10.318 -28.294 1.00 61.25 440 ASN A C 1
ATOM 3541 O O . ASN A 1 440 ? 20.089 -9.642 -29.128 1.00 61.25 440 ASN A O 1
ATOM 3545 N N . ASP A 1 441 ? 18.984 -11.514 -28.607 1.00 55.28 441 ASP A N 1
ATOM 3546 C CA . ASP A 1 441 ? 18.976 -12.048 -29.976 1.00 55.28 441 ASP A CA 1
ATOM 3547 C C . ASP A 1 441 ? 17.837 -11.387 -30.760 1.00 55.28 441 ASP A C 1
ATOM 3549 O O . ASP A 1 441 ? 16.690 -11.825 -30.692 1.00 55.28 441 ASP A O 1
ATOM 3553 N N . GLY A 1 442 ? 18.141 -10.288 -31.454 1.00 53.22 442 GLY A N 1
ATOM 3554 C CA . GLY A 1 442 ? 17.161 -9.574 -32.274 1.00 53.22 442 GLY A CA 1
ATOM 3555 C C . GLY A 1 442 ? 16.100 -8.831 -31.460 1.00 53.22 442 GLY A C 1
ATOM 3556 O O . GLY A 1 442 ? 14.921 -8.918 -31.786 1.00 53.22 442 GLY A O 1
ATOM 3557 N N . TRP A 1 443 ? 16.538 -8.085 -30.441 1.00 59.28 443 TRP A N 1
ATOM 3558 C CA . TRP A 1 443 ? 15.753 -7.145 -29.625 1.00 59.28 443 TRP A CA 1
ATOM 3559 C C . TRP A 1 443 ? 14.937 -7.743 -28.477 1.00 59.28 443 TRP A C 1
ATOM 3561 O O . TRP A 1 443 ? 14.741 -7.033 -27.505 1.00 59.28 443 TRP A O 1
ATOM 3571 N N . GLU A 1 444 ? 14.542 -9.018 -28.468 1.00 67.31 444 GLU A N 1
ATOM 3572 C CA . GLU A 1 444 ? 13.821 -9.597 -27.315 1.00 67.31 444 GLU A CA 1
ATOM 3573 C C . GLU A 1 444 ? 14.752 -10.026 -26.159 1.00 67.31 444 GLU A C 1
ATOM 3575 O O . GLU A 1 444 ? 15.867 -10.506 -26.402 1.00 67.31 444 GLU A O 1
ATOM 3580 N N . PRO A 1 445 ? 14.278 -10.001 -24.891 1.00 70.38 445 PRO A N 1
ATOM 3581 C CA . PRO A 1 445 ? 14.973 -10.676 -23.800 1.00 70.38 445 PRO A CA 1
ATOM 3582 C C . PRO A 1 445 ? 15.114 -12.173 -24.101 1.00 70.38 445 PRO A C 1
ATOM 3584 O O . PRO A 1 445 ? 14.144 -12.935 -24.031 1.00 70.38 445 PRO A O 1
ATOM 3587 N N . SER A 1 446 ? 16.332 -12.645 -24.370 1.00 66.31 446 SER A N 1
ATOM 3588 C CA . SER A 1 446 ? 16.574 -14.079 -24.620 1.00 66.31 446 SER A CA 1
ATOM 3589 C C . SER A 1 446 ? 16.311 -14.965 -23.407 1.00 66.31 446 SER A C 1
ATOM 3591 O O . SER A 1 446 ? 16.155 -16.183 -23.542 1.00 66.31 446 SER A O 1
ATOM 3593 N N . TYR A 1 447 ? 16.246 -14.376 -22.209 1.00 77.31 447 TYR A N 1
ATOM 3594 C CA . TYR A 1 447 ? 16.063 -15.123 -20.977 1.00 77.31 447 TYR A CA 1
ATOM 3595 C C . TYR A 1 447 ? 14.990 -14.550 -20.063 1.00 77.31 447 TYR A C 1
ATOM 3597 O O . TYR A 1 447 ? 15.235 -13.711 -19.200 1.00 77.31 447 TYR A O 1
ATOM 3605 N N . TRP A 1 448 ? 13.817 -15.158 -20.163 1.00 85.25 448 TRP A N 1
ATOM 3606 C CA . TRP A 1 448 ? 12.720 -14.946 -19.235 1.00 85.25 448 TRP A CA 1
ATOM 3607 C C . TRP A 1 448 ? 12.880 -15.798 -17.975 1.00 85.25 448 TRP A C 1
ATOM 3609 O O . TRP A 1 448 ? 13.288 -16.967 -18.015 1.00 85.25 448 TRP A O 1
ATOM 3619 N N . ARG A 1 449 ? 12.546 -15.210 -16.830 1.00 85.88 449 ARG A N 1
ATOM 3620 C CA . ARG A 1 449 ? 12.585 -15.834 -15.511 1.00 85.88 449 ARG A CA 1
ATOM 3621 C C . ARG A 1 449 ? 11.201 -15.847 -14.911 1.00 85.88 449 ARG A C 1
ATOM 3623 O O . ARG A 1 449 ? 10.601 -14.801 -14.710 1.00 85.88 449 ARG A O 1
ATOM 3630 N N . ARG A 1 450 ? 10.735 -17.046 -14.577 1.00 91.25 450 ARG A N 1
ATOM 3631 C CA . ARG A 1 450 ? 9.484 -17.223 -13.853 1.00 91.25 450 ARG A CA 1
ATOM 3632 C C . ARG A 1 450 ? 9.700 -17.008 -12.368 1.00 91.25 450 ARG A C 1
ATOM 3634 O O . ARG A 1 450 ? 10.431 -17.776 -11.743 1.00 91.25 450 ARG A O 1
ATOM 3641 N N . TYR A 1 451 ? 9.020 -16.019 -11.812 1.00 93.81 451 TYR A N 1
ATOM 3642 C CA . TYR A 1 451 ? 8.833 -15.896 -10.378 1.00 93.81 451 TYR A CA 1
ATOM 3643 C C . TYR A 1 451 ? 7.568 -16.648 -9.955 1.00 93.81 451 TYR A C 1
ATOM 3645 O O . TYR A 1 451 ? 6.544 -16.582 -10.635 1.00 93.81 451 TYR A O 1
ATOM 3653 N N . TYR A 1 452 ? 7.641 -17.359 -8.831 1.00 96.19 452 TYR A N 1
ATOM 3654 C CA . TYR A 1 452 ? 6.497 -18.024 -8.212 1.00 96.19 452 TYR A CA 1
ATOM 3655 C C . TYR A 1 452 ? 6.143 -17.275 -6.938 1.00 96.19 452 TYR A C 1
ATOM 3657 O O . TYR A 1 452 ? 6.961 -17.216 -6.021 1.00 96.19 452 TYR A O 1
ATOM 3665 N N . PHE A 1 453 ? 4.930 -16.728 -6.874 1.00 97.44 453 PHE A N 1
ATOM 3666 C CA . PHE A 1 453 ? 4.452 -16.089 -5.655 1.00 97.44 453 PHE A CA 1
ATOM 3667 C C . PHE A 1 453 ? 4.461 -17.088 -4.503 1.00 97.44 453 PHE A C 1
ATOM 3669 O O . PHE A 1 453 ? 4.077 -18.253 -4.654 1.00 97.44 453 PHE A O 1
ATOM 3676 N N . HIS A 1 454 ? 4.874 -16.621 -3.329 1.00 96.38 454 HIS A N 1
ATOM 3677 C CA . HIS A 1 454 ? 4.882 -17.437 -2.122 1.00 96.38 454 HIS A CA 1
ATOM 3678 C C . HIS A 1 454 ? 3.463 -17.792 -1.670 1.00 96.38 454 HIS A C 1
ATOM 3680 O O . HIS A 1 454 ? 3.271 -18.792 -0.973 1.00 96.38 454 HIS A O 1
ATOM 3686 N N . ALA A 1 455 ? 2.468 -17.001 -2.076 1.00 93.56 455 ALA A N 1
ATOM 3687 C CA . ALA A 1 455 ? 1.065 -17.351 -1.945 1.00 93.56 455 ALA A CA 1
ATOM 3688 C C . ALA A 1 455 ? 0.250 -16.814 -3.133 1.00 93.56 455 ALA A C 1
ATOM 3690 O O . ALA A 1 455 ? 0.263 -15.617 -3.395 1.00 93.56 455 ALA A O 1
ATOM 3691 N N . SER A 1 456 ? -0.544 -17.670 -3.782 1.00 94.94 456 SER A N 1
ATOM 3692 C CA . SER A 1 456 ? -1.357 -17.295 -4.951 1.00 94.94 456 SER A CA 1
ATOM 3693 C C . SER A 1 456 ? -2.374 -16.194 -4.650 1.00 94.94 456 SER A C 1
ATOM 3695 O O . SER A 1 456 ? -3.008 -16.201 -3.590 1.00 94.94 456 SER A O 1
ATOM 3697 N N . PHE A 1 457 ? -2.579 -15.288 -5.593 1.00 98.19 457 PHE A N 1
ATOM 3698 C CA . PHE A 1 457 ? -3.592 -14.244 -5.521 1.00 98.19 457 PHE A CA 1
ATOM 3699 C C . PHE A 1 457 ? -4.992 -14.783 -5.874 1.00 98.19 457 PHE A C 1
ATOM 3701 O O . PHE A 1 457 ? -5.104 -15.682 -6.711 1.00 98.19 457 PHE A O 1
ATOM 3708 N N . PRO A 1 458 ? -6.064 -14.263 -5.248 1.00 96.50 458 PRO A N 1
ATOM 3709 C CA . PRO A 1 458 ? -7.438 -14.569 -5.647 1.00 96.50 458 PRO A CA 1
ATOM 3710 C C . PRO A 1 458 ? -7.756 -14.049 -7.054 1.00 96.50 458 PRO A C 1
ATOM 3712 O O . PRO A 1 458 ? -8.386 -14.747 -7.846 1.00 96.50 458 PRO A O 1
ATOM 3715 N N . ASN A 1 459 ? -7.289 -12.836 -7.358 1.00 96.25 459 ASN A N 1
ATOM 3716 C CA . ASN A 1 459 ? -7.460 -12.158 -8.638 1.00 96.25 459 ASN A CA 1
ATOM 3717 C C . ASN A 1 459 ? -6.103 -11.900 -9.301 1.00 96.25 459 ASN A C 1
ATOM 3719 O O . ASN A 1 459 ? -5.061 -12.020 -8.661 1.00 96.25 459 ASN A O 1
ATOM 3723 N N . LEU A 1 460 ? -6.102 -11.556 -10.591 1.00 98.00 460 LEU A N 1
ATOM 3724 C CA . LEU A 1 460 ? -4.877 -11.172 -11.292 1.00 98.00 460 LEU A CA 1
ATOM 3725 C C . LEU A 1 460 ? -4.263 -9.932 -10.607 1.00 98.00 460 LEU A C 1
ATOM 3727 O O . LEU A 1 460 ? -4.934 -8.898 -10.572 1.00 98.00 460 LEU A O 1
ATOM 3731 N N . PRO A 1 461 ? -3.042 -10.012 -10.046 1.00 98.56 461 PRO A N 1
ATOM 3732 C CA . PRO A 1 461 ? -2.427 -8.864 -9.396 1.00 98.56 461 PRO A CA 1
ATOM 3733 C C . PRO A 1 461 ? -1.878 -7.875 -10.426 1.00 98.56 461 PRO A C 1
ATOM 3735 O O . PRO A 1 461 ? -1.464 -8.255 -11.522 1.00 98.56 461 PRO A O 1
ATOM 3738 N N . VAL A 1 462 ? -1.800 -6.610 -10.026 1.00 98.56 462 VAL A N 1
ATOM 3739 C CA . VAL A 1 462 ? -0.915 -5.624 -10.645 1.00 98.56 462 VAL A CA 1
ATOM 3740 C C . VAL A 1 462 ? 0.508 -5.944 -10.216 1.00 98.56 462 VAL A C 1
ATOM 3742 O O . VAL A 1 462 ? 0.753 -6.062 -9.018 1.00 98.56 462 VAL A O 1
ATOM 3745 N N . VAL A 1 463 ? 1.438 -6.062 -11.163 1.00 98.75 463 VAL A N 1
ATOM 3746 C CA . VAL A 1 463 ? 2.864 -6.276 -10.892 1.00 98.75 463 VAL A CA 1
ATOM 3747 C C . VAL A 1 463 ? 3.658 -5.087 -11.412 1.00 98.75 463 VAL A C 1
ATOM 3749 O O . VAL A 1 463 ? 3.603 -4.779 -12.599 1.00 98.75 463 VAL A O 1
ATOM 3752 N N . VAL A 1 464 ? 4.421 -4.455 -10.522 1.00 98.56 464 VAL A N 1
ATOM 3753 C CA . VAL A 1 464 ? 5.423 -3.444 -10.869 1.00 98.56 464 VAL A CA 1
ATOM 3754 C C . VAL A 1 464 ? 6.788 -3.987 -10.486 1.00 98.56 464 VAL A C 1
ATOM 3756 O O . VAL A 1 464 ? 7.014 -4.331 -9.324 1.00 98.56 464 VAL A O 1
ATOM 3759 N N . PHE A 1 465 ? 7.687 -4.084 -11.458 1.00 97.50 465 PHE A N 1
ATOM 3760 C CA . PHE A 1 465 ? 9.043 -4.590 -11.283 1.00 97.50 465 PHE A CA 1
ATOM 3761 C C . PHE A 1 465 ? 10.041 -3.466 -11.524 1.00 97.50 465 PHE A C 1
ATOM 3763 O O . PHE A 1 465 ? 9.813 -2.594 -12.356 1.00 97.50 465 PHE A O 1
ATOM 3770 N N . LYS A 1 466 ? 11.161 -3.495 -10.807 1.00 95.62 466 LYS A N 1
ATOM 3771 C CA . LYS A 1 466 ? 12.262 -2.573 -11.040 1.00 95.62 466 LYS A CA 1
ATOM 3772 C C . LYS A 1 466 ? 13.604 -3.252 -10.853 1.00 95.62 466 LYS A C 1
ATOM 3774 O O . LYS A 1 466 ? 13.810 -3.967 -9.869 1.00 95.62 466 LYS A O 1
ATOM 3779 N N . ILE A 1 467 ? 14.534 -2.999 -11.768 1.00 91.88 467 ILE A N 1
ATOM 3780 C CA . ILE A 1 467 ? 15.953 -3.301 -11.565 1.00 91.88 467 ILE A CA 1
ATOM 3781 C C . ILE A 1 467 ? 16.497 -2.474 -10.390 1.00 91.88 467 ILE A C 1
ATOM 3783 O O . ILE A 1 467 ? 16.319 -1.264 -10.324 1.00 91.88 467 ILE A O 1
ATOM 3787 N N . GLN A 1 468 ? 17.179 -3.125 -9.449 1.00 89.50 468 GLN A N 1
ATOM 3788 C CA . GLN A 1 468 ? 17.641 -2.536 -8.189 1.00 89.50 468 GLN A CA 1
ATOM 3789 C C . GLN A 1 468 ? 19.170 -2.497 -8.044 1.00 89.50 468 GLN A C 1
ATOM 3791 O O . GLN A 1 468 ? 19.676 -2.312 -6.929 1.00 89.50 468 GLN A O 1
ATOM 3796 N N . SER A 1 469 ? 19.901 -2.688 -9.142 1.00 86.12 469 SER A N 1
ATOM 3797 C CA . SER A 1 469 ? 21.360 -2.745 -9.172 1.00 86.12 469 SER A CA 1
ATOM 3798 C C . SER A 1 469 ? 21.943 -2.236 -10.479 1.00 86.12 469 SER A C 1
ATOM 3800 O O . SER A 1 469 ? 21.316 -2.421 -11.510 1.00 86.12 469 SER A O 1
ATOM 3802 N N . GLU A 1 470 ? 23.193 -1.784 -10.432 1.00 85.12 470 GLU A N 1
ATOM 3803 C CA . GLU A 1 470 ? 24.030 -1.511 -11.602 1.00 85.12 470 GLU A CA 1
ATOM 3804 C C . GLU A 1 470 ? 25.238 -2.459 -11.548 1.00 85.12 470 GLU A C 1
ATOM 3806 O O . GLU A 1 470 ? 26.114 -2.320 -10.688 1.00 85.12 470 GLU A O 1
ATOM 3811 N N . ARG A 1 471 ? 25.248 -3.496 -12.392 1.00 79.25 471 ARG A N 1
ATOM 3812 C CA . ARG A 1 471 ? 26.393 -4.428 -12.505 1.00 79.25 471 ARG A CA 1
ATOM 3813 C C . ARG A 1 471 ? 27.016 -4.422 -13.895 1.00 79.25 471 ARG A C 1
ATOM 3815 O O . ARG A 1 471 ? 28.220 -4.660 -13.998 1.00 79.25 471 ARG A O 1
ATOM 3822 N N . GLY A 1 472 ? 26.212 -4.180 -14.926 1.00 72.94 472 GLY A N 1
ATOM 3823 C CA . GLY A 1 472 ? 26.669 -3.831 -16.267 1.00 72.94 472 GLY A CA 1
ATOM 3824 C C . GLY A 1 472 ? 26.716 -2.314 -16.445 1.00 72.94 472 GLY A C 1
ATOM 3825 O O . GLY A 1 472 ? 26.008 -1.588 -15.750 1.00 72.94 472 GLY A O 1
ATOM 3826 N N . GLY A 1 473 ? 27.582 -1.847 -17.346 1.00 73.00 473 GLY A N 1
ATOM 3827 C CA . GLY A 1 473 ? 27.626 -0.435 -17.744 1.00 73.00 473 GLY A CA 1
ATOM 3828 C C . GLY A 1 473 ? 26.684 -0.093 -18.900 1.00 73.00 473 GLY A C 1
ATOM 3829 O O . GLY A 1 473 ? 26.504 1.083 -19.179 1.00 73.00 473 GLY A O 1
ATOM 3830 N N . ASP A 1 474 ? 26.126 -1.104 -19.569 1.00 79.69 474 ASP A N 1
ATOM 3831 C CA . ASP A 1 474 ? 25.168 -0.926 -20.660 1.00 79.69 474 ASP A CA 1
ATOM 3832 C C . ASP A 1 474 ? 23.753 -0.670 -20.115 1.00 79.69 474 ASP A C 1
ATOM 3834 O O . ASP A 1 474 ? 23.375 -1.175 -19.054 1.00 79.69 474 ASP A O 1
ATOM 3838 N N . ASN A 1 475 ? 22.952 0.108 -20.837 1.00 80.69 475 ASN A N 1
ATOM 3839 C CA . ASN A 1 475 ? 21.613 0.466 -20.379 1.00 80.69 475 ASN A CA 1
ATOM 3840 C C . ASN A 1 475 ? 20.658 -0.710 -20.577 1.00 80.69 475 ASN A C 1
ATOM 3842 O O . ASN A 1 475 ? 20.594 -1.290 -21.663 1.00 80.69 475 ASN A O 1
ATOM 3846 N N . CYS A 1 476 ? 19.875 -1.042 -19.551 1.00 82.69 476 CYS A N 1
ATOM 3847 C CA . CYS A 1 476 ? 18.823 -2.043 -19.668 1.00 82.69 476 CYS A CA 1
ATOM 3848 C C . CYS A 1 476 ? 17.620 -1.744 -18.773 1.00 82.69 476 CYS A C 1
ATOM 3850 O O . CYS A 1 476 ? 17.746 -1.175 -17.688 1.00 82.69 476 CYS A O 1
ATOM 3852 N N . HIS A 1 477 ? 16.450 -2.184 -19.228 1.00 86.00 477 HIS A N 1
ATOM 3853 C CA . HIS A 1 477 ? 15.185 -2.049 -18.521 1.00 86.00 477 HIS A CA 1
ATOM 3854 C C . HIS A 1 477 ? 14.482 -3.402 -18.365 1.00 86.00 477 HIS A C 1
ATOM 3856 O O . HIS A 1 477 ? 14.853 -4.424 -18.950 1.00 86.00 477 HIS A O 1
ATOM 3862 N N . GLU A 1 478 ? 13.461 -3.410 -17.518 1.00 90.00 478 GLU A N 1
ATOM 3863 C CA . GLU A 1 478 ? 12.662 -4.589 -17.217 1.00 90.00 478 GLU A CA 1
ATOM 3864 C C . GLU A 1 478 ? 11.525 -4.818 -18.228 1.00 90.00 478 GLU A C 1
ATOM 3866 O O . GLU A 1 478 ? 10.809 -3.894 -18.601 1.00 90.00 478 GLU A O 1
ATOM 3871 N N . ARG A 1 479 ? 11.290 -6.079 -18.606 1.00 91.62 479 ARG A N 1
ATOM 3872 C CA . ARG A 1 479 ? 10.081 -6.518 -19.325 1.00 91.62 479 ARG A CA 1
ATOM 3873 C C . ARG A 1 479 ? 9.358 -7.589 -18.521 1.00 91.62 479 ARG A C 1
ATOM 3875 O O . ARG A 1 479 ? 10.003 -8.437 -17.898 1.00 91.62 479 ARG A O 1
ATOM 3882 N N . LEU A 1 480 ? 8.027 -7.591 -18.566 1.00 95.25 480 LEU A N 1
ATOM 3883 C CA . LEU A 1 480 ? 7.191 -8.613 -17.933 1.00 95.25 480 LEU A CA 1
ATOM 3884 C C . LEU A 1 480 ? 6.298 -9.299 -18.966 1.00 95.25 480 LEU A C 1
ATOM 3886 O O . LEU A 1 480 ? 5.918 -8.714 -19.973 1.00 95.25 480 LEU A O 1
ATOM 3890 N N . ARG A 1 481 ? 5.951 -10.558 -18.702 1.00 95.31 481 ARG A N 1
ATOM 3891 C CA . ARG A 1 481 ? 4.915 -11.290 -19.438 1.00 95.31 481 ARG A CA 1
ATOM 3892 C C . ARG A 1 481 ? 4.317 -12.388 -18.575 1.00 95.31 481 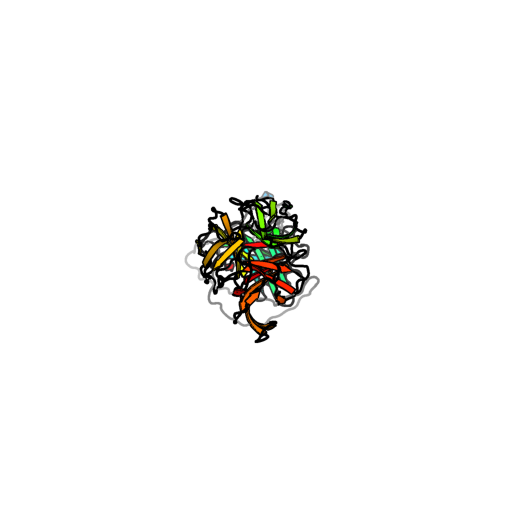ARG A C 1
ATOM 3894 O O . ARG A 1 481 ? 4.834 -12.707 -17.504 1.00 95.31 481 ARG A O 1
ATOM 3901 N N . ASN A 1 482 ? 3.262 -13.031 -19.073 1.00 96.69 482 ASN A N 1
ATOM 3902 C CA . ASN A 1 482 ? 2.623 -14.172 -18.409 1.00 96.69 482 ASN A CA 1
ATOM 3903 C C . ASN A 1 482 ? 2.270 -13.888 -16.935 1.00 96.69 482 ASN A C 1
ATOM 3905 O O . ASN A 1 482 ? 2.370 -14.786 -16.094 1.00 96.69 482 ASN A O 1
ATOM 3909 N N . VAL A 1 483 ? 1.892 -12.644 -16.611 1.00 98.31 483 VAL A N 1
ATOM 3910 C CA . VAL A 1 483 ? 1.403 -12.296 -15.274 1.00 98.31 483 VAL A CA 1
ATOM 3911 C C . VAL A 1 483 ? 0.120 -13.084 -15.031 1.00 98.31 483 VAL A C 1
ATOM 3913 O O . VAL A 1 483 ? -0.832 -13.023 -15.805 1.00 98.31 483 VAL A O 1
ATOM 3916 N N . GLY A 1 484 ? 0.125 -13.880 -13.971 1.00 98.31 484 GLY A N 1
ATOM 3917 C CA . GLY A 1 484 ? -0.988 -14.706 -13.535 1.00 98.31 484 GLY A CA 1
ATOM 3918 C C . GLY A 1 484 ? -1.133 -14.654 -12.019 1.00 98.31 484 GLY A C 1
ATOM 3919 O O . GLY A 1 484 ? -0.372 -13.997 -11.317 1.00 98.31 484 GLY A O 1
ATOM 3920 N N . THR A 1 485 ? -2.097 -15.393 -11.481 1.00 98.44 485 THR A N 1
ATOM 3921 C CA . THR A 1 485 ? -2.381 -15.384 -10.036 1.00 98.44 485 THR A CA 1
ATOM 3922 C C . THR A 1 485 ? -1.313 -16.069 -9.182 1.00 98.44 485 THR A C 1
ATOM 3924 O O . THR A 1 485 ? -1.251 -15.843 -7.978 1.00 98.44 485 THR A O 1
ATOM 3927 N N . SER A 1 486 ? -0.460 -16.904 -9.775 1.00 98.25 486 SER A N 1
ATOM 3928 C CA . SER A 1 486 ? 0.564 -17.673 -9.046 1.00 98.25 486 SER A CA 1
ATOM 3929 C C . SER A 1 486 ? 1.990 -17.359 -9.483 1.00 98.25 486 SER A C 1
ATOM 3931 O O . SER A 1 486 ? 2.935 -17.699 -8.773 1.00 98.25 486 SER A O 1
ATOM 3933 N N . THR A 1 487 ? 2.162 -16.754 -10.656 1.00 97.69 487 THR A N 1
ATOM 3934 C CA . THR A 1 487 ? 3.473 -16.545 -11.270 1.00 97.69 487 THR A CA 1
ATOM 3935 C C . THR A 1 487 ? 3.454 -15.335 -12.184 1.00 97.69 487 THR A C 1
ATOM 3937 O O . THR A 1 487 ? 2.403 -14.984 -12.712 1.00 97.69 487 THR A O 1
ATOM 3940 N N . PHE A 1 488 ? 4.628 -14.787 -12.465 1.00 97.62 488 PHE A N 1
ATOM 3941 C CA . PHE A 1 488 ? 4.867 -13.929 -13.622 1.00 97.62 488 PHE A CA 1
ATOM 3942 C C . PHE A 1 488 ? 6.253 -14.225 -14.191 1.00 97.62 488 PHE A C 1
ATOM 3944 O O . PHE A 1 488 ? 7.109 -14.764 -13.484 1.00 97.62 488 PHE A O 1
ATOM 3951 N N . ASP A 1 489 ? 6.471 -13.888 -15.458 1.00 94.50 489 ASP A N 1
ATOM 3952 C CA . ASP A 1 489 ? 7.785 -13.966 -16.083 1.00 94.50 489 ASP A CA 1
ATOM 3953 C C . ASP A 1 489 ? 8.373 -12.555 -16.212 1.00 94.50 489 ASP A C 1
ATOM 3955 O O . ASP A 1 489 ? 7.677 -11.634 -16.630 1.00 94.50 489 ASP A O 1
ATOM 3959 N N . PHE A 1 490 ? 9.653 -12.389 -15.885 1.00 91.25 490 PHE A N 1
ATOM 3960 C CA . PHE A 1 490 ? 10.394 -11.144 -16.089 1.00 91.25 490 PHE A CA 1
ATOM 3961 C C . PHE A 1 490 ? 11.681 -11.383 -16.878 1.00 91.25 490 PHE A C 1
ATOM 3963 O O . PHE A 1 490 ? 12.279 -12.459 -16.798 1.00 91.25 490 PHE A O 1
ATOM 3970 N N . GLY A 1 491 ? 12.105 -10.386 -17.640 1.00 86.88 491 GLY A N 1
ATOM 3971 C CA . GLY A 1 491 ? 13.354 -10.369 -18.392 1.00 86.88 491 GLY A CA 1
ATOM 3972 C C . GLY A 1 491 ? 14.000 -8.991 -18.313 1.00 86.88 491 GLY A C 1
ATOM 3973 O O . GLY A 1 491 ? 13.334 -8.013 -17.976 1.00 86.88 491 GLY A O 1
ATOM 3974 N N . LEU A 1 492 ? 15.297 -8.928 -18.601 1.00 83.12 492 LEU A N 1
ATOM 3975 C CA . LEU A 1 492 ? 16.009 -7.668 -18.803 1.00 83.12 492 LEU A CA 1
ATOM 3976 C C . LEU A 1 492 ? 16.258 -7.496 -20.299 1.00 83.12 492 LEU A C 1
ATOM 3978 O O . LEU A 1 492 ? 16.612 -8.471 -20.964 1.00 83.12 492 LEU A O 1
ATOM 3982 N N . GLN A 1 493 ? 16.070 -6.282 -20.797 1.00 81.31 493 GLN A N 1
ATOM 3983 C CA . GLN A 1 493 ? 16.246 -5.907 -22.196 1.00 81.31 493 GLN A CA 1
ATOM 3984 C C . GLN A 1 493 ? 17.229 -4.738 -22.252 1.00 81.31 493 GLN A C 1
ATOM 3986 O O . GLN A 1 493 ? 17.005 -3.736 -21.575 1.00 81.31 493 GLN A O 1
ATOM 3991 N N . GLU A 1 494 ? 18.322 -4.861 -23.009 1.00 78.50 494 GLU A N 1
ATOM 3992 C CA . GLU A 1 494 ? 19.203 -3.707 -23.241 1.00 78.50 494 GLU A CA 1
ATOM 3993 C C . GLU A 1 494 ? 18.511 -2.704 -24.161 1.00 78.50 494 GLU A C 1
ATOM 3995 O O . GLU A 1 494 ? 17.638 -3.069 -24.955 1.00 78.50 494 GLU A O 1
ATOM 4000 N N . THR A 1 495 ? 18.891 -1.433 -24.047 1.00 75.44 495 THR A N 1
ATOM 4001 C CA . THR A 1 495 ? 18.430 -0.421 -24.998 1.00 75.44 495 THR A CA 1
ATOM 4002 C C . THR A 1 495 ? 18.974 -0.725 -26.395 1.00 75.44 495 THR A C 1
ATOM 4004 O O . THR A 1 495 ? 20.027 -1.362 -26.529 1.00 75.44 495 THR A O 1
ATOM 4007 N N . PRO A 1 496 ? 18.316 -0.229 -27.457 1.00 72.19 496 PRO A N 1
ATOM 4008 C CA . PRO A 1 496 ? 18.763 -0.507 -28.814 1.00 72.19 496 PRO A CA 1
ATOM 4009 C C . PRO A 1 496 ? 20.190 -0.050 -29.172 1.00 72.19 496 PRO A C 1
ATOM 4011 O O . PRO A 1 496 ? 20.741 -0.440 -30.206 1.00 72.19 496 PRO A O 1
ATOM 4014 N N . ALA A 1 497 ? 20.802 0.789 -28.336 1.00 65.31 497 ALA A N 1
ATOM 4015 C CA . ALA A 1 497 ? 22.166 1.260 -28.506 1.00 65.31 497 ALA A CA 1
ATOM 4016 C C . ALA A 1 497 ? 23.254 0.291 -28.031 1.00 65.31 497 ALA A C 1
ATOM 4018 O O . ALA A 1 497 ? 24.400 0.442 -28.461 1.00 65.31 497 ALA A O 1
ATOM 4019 N N . HIS A 1 498 ? 22.910 -0.674 -27.179 1.00 65.00 498 HIS A N 1
ATOM 4020 C CA . HIS A 1 498 ? 23.864 -1.528 -26.477 1.00 65.00 498 HIS A CA 1
ATOM 4021 C C . HIS A 1 498 ? 23.571 -3.019 -26.693 1.00 65.00 498 HIS A C 1
ATOM 4023 O O . HIS A 1 498 ? 23.689 -3.812 -25.769 1.00 65.00 498 HIS A O 1
ATOM 4029 N N . ASP A 1 499 ? 23.188 -3.415 -27.910 1.00 62.66 499 ASP A N 1
ATOM 4030 C CA . ASP A 1 499 ? 22.816 -4.793 -28.227 1.00 62.66 499 ASP A CA 1
ATOM 4031 C C . ASP A 1 499 ? 23.975 -5.784 -28.007 1.00 62.66 499 ASP A C 1
ATOM 4033 O O . ASP A 1 499 ? 24.968 -5.818 -28.737 1.00 62.66 499 ASP A O 1
ATOM 4037 N N . GLY A 1 500 ? 23.873 -6.638 -26.985 1.00 63.06 500 GLY A N 1
ATOM 4038 C CA . GLY A 1 500 ? 24.886 -7.664 -26.799 1.00 63.06 500 GLY A CA 1
ATOM 4039 C C . GLY A 1 500 ? 24.827 -8.418 -25.482 1.00 63.06 500 GLY A C 1
ATOM 4040 O O . GLY A 1 500 ? 23.794 -8.934 -25.065 1.00 63.06 500 GLY A O 1
ATOM 4041 N N . TRP A 1 501 ? 26.017 -8.622 -24.912 1.00 63.72 501 TRP A N 1
ATOM 4042 C CA . TRP A 1 501 ? 26.221 -9.428 -23.714 1.00 63.72 501 TRP A CA 1
ATOM 4043 C C . TRP A 1 501 ? 26.101 -8.559 -22.463 1.00 63.72 501 TRP A C 1
ATOM 4045 O O . TRP A 1 501 ? 27.097 -7.983 -22.024 1.00 63.72 501 TRP A O 1
ATOM 4055 N N . HIS A 1 502 ? 24.933 -8.565 -21.822 1.00 68.56 502 HIS A N 1
ATOM 4056 C CA . HIS A 1 502 ? 24.730 -7.828 -20.577 1.00 68.56 502 HIS A CA 1
ATOM 4057 C C . HIS A 1 502 ? 25.181 -8.614 -19.344 1.00 68.56 502 HIS A C 1
ATOM 4059 O O . HIS A 1 502 ? 24.921 -9.819 -19.215 1.00 68.56 502 HIS A O 1
ATOM 4065 N N . THR A 1 503 ? 25.783 -7.923 -18.372 1.00 68.56 503 THR A N 1
ATOM 4066 C CA . THR A 1 503 ? 26.004 -8.499 -17.036 1.00 68.56 503 THR A CA 1
ATOM 4067 C C . THR A 1 503 ? 24.692 -8.493 -16.265 1.00 68.56 503 THR A C 1
ATOM 4069 O O . THR A 1 503 ? 24.067 -7.456 -16.138 1.00 68.56 503 THR A O 1
ATOM 4072 N N . TYR A 1 504 ? 24.282 -9.629 -15.699 1.00 71.62 504 TYR A N 1
ATOM 4073 C CA . TYR A 1 504 ? 23.009 -9.698 -14.984 1.00 71.62 504 TYR A CA 1
ATOM 4074 C C . TYR A 1 504 ? 22.837 -8.648 -13.878 1.00 71.62 504 TYR A C 1
ATOM 4076 O O . TYR A 1 504 ? 23.727 -8.421 -13.048 1.00 71.62 504 TYR A O 1
ATOM 4084 N N . GLU A 1 505 ? 21.604 -8.164 -13.787 1.00 79.69 505 GLU A N 1
ATOM 4085 C CA . GLU A 1 505 ? 21.154 -7.208 -12.793 1.00 79.69 505 GLU A CA 1
ATOM 4086 C C . GLU A 1 505 ? 19.983 -7.755 -12.015 1.00 79.69 505 GLU A C 1
ATOM 4088 O O . GLU A 1 505 ? 19.152 -8.508 -12.515 1.00 79.69 505 GLU A O 1
ATOM 4093 N N . TRP A 1 506 ? 19.922 -7.403 -10.749 1.00 82.88 506 TRP A N 1
ATOM 4094 C CA . TRP A 1 506 ? 18.911 -7.919 -9.861 1.00 82.88 506 TRP A CA 1
ATOM 4095 C C . TRP A 1 506 ? 17.918 -6.831 -9.511 1.00 82.88 506 TRP A C 1
ATOM 4097 O O . TRP A 1 506 ? 18.260 -5.656 -9.452 1.00 82.88 506 TRP A O 1
ATOM 4107 N N . GLY A 1 507 ? 16.674 -7.237 -9.297 1.00 90.94 507 GLY A N 1
ATOM 4108 C CA . GLY A 1 507 ? 15.563 -6.325 -9.108 1.00 90.94 507 GLY A CA 1
ATOM 4109 C C . GLY A 1 507 ? 14.679 -6.715 -7.944 1.00 90.94 507 GLY A C 1
ATOM 4110 O O . GLY A 1 507 ? 14.976 -7.616 -7.154 1.00 90.94 507 GLY A O 1
ATOM 4111 N N . GLY A 1 508 ? 13.557 -6.034 -7.864 1.00 95.50 508 GLY A N 1
ATOM 4112 C CA . GLY A 1 508 ? 12.471 -6.390 -6.982 1.00 95.50 508 GLY A CA 1
ATOM 4113 C C . GLY A 1 508 ? 11.153 -5.938 -7.567 1.00 95.50 508 GLY A C 1
ATOM 4114 O O . GLY A 1 508 ? 11.107 -5.246 -8.580 1.00 95.50 508 GLY A O 1
ATOM 4115 N N . PHE A 1 509 ? 10.077 -6.365 -6.933 1.00 98.38 509 PHE A N 1
ATOM 4116 C CA . PHE A 1 509 ? 8.736 -6.075 -7.396 1.00 98.38 509 PHE A CA 1
ATOM 4117 C C . PHE A 1 509 ? 7.794 -5.831 -6.229 1.00 98.38 509 PHE A C 1
ATOM 4119 O O . PHE A 1 509 ? 8.049 -6.249 -5.095 1.00 98.38 509 PHE A O 1
ATOM 4126 N N . ILE A 1 510 ? 6.668 -5.214 -6.560 1.00 98.62 510 ILE A N 1
ATOM 4127 C CA . ILE A 1 510 ? 5.431 -5.288 -5.799 1.00 98.62 510 ILE A CA 1
ATOM 4128 C C . ILE A 1 510 ? 4.352 -5.912 -6.685 1.00 98.62 510 ILE A C 1
ATOM 4130 O O . ILE A 1 510 ? 4.194 -5.540 -7.845 1.00 98.62 510 ILE A O 1
ATOM 4134 N N . ALA A 1 511 ? 3.630 -6.878 -6.130 1.00 98.81 511 ALA A N 1
ATOM 4135 C CA . ALA A 1 511 ? 2.430 -7.469 -6.691 1.00 98.81 511 ALA A CA 1
ATOM 4136 C C . ALA A 1 511 ? 1.269 -7.216 -5.723 1.00 98.81 511 ALA A C 1
ATOM 4138 O O . ALA A 1 511 ? 1.366 -7.593 -4.557 1.00 98.81 511 ALA A O 1
ATOM 4139 N N . ILE A 1 512 ? 0.187 -6.582 -6.168 1.00 98.75 512 ILE A N 1
ATOM 4140 C CA . ILE A 1 512 ? -0.971 -6.245 -5.323 1.00 98.75 512 ILE A CA 1
ATOM 4141 C C . ILE A 1 512 ? -2.276 -6.426 -6.096 1.00 98.75 512 ILE A C 1
ATOM 4143 O O . ILE A 1 512 ? -2.330 -6.179 -7.300 1.00 98.75 512 ILE A O 1
ATOM 4147 N N . GLU A 1 513 ? -3.334 -6.885 -5.430 1.00 98.75 513 GLU A N 1
ATOM 4148 C CA . GLU A 1 513 ? -4.660 -6.941 -6.053 1.00 98.75 513 GLU A CA 1
ATOM 4149 C C . GLU A 1 513 ? -5.161 -5.540 -6.448 1.00 98.75 513 GLU A C 1
ATOM 4151 O O . GLU A 1 513 ? -4.932 -4.582 -5.706 1.00 98.75 513 GLU A O 1
ATOM 4156 N N . PRO A 1 514 ? -5.873 -5.401 -7.583 1.00 98.44 514 PRO A N 1
ATOM 4157 C CA . PRO A 1 514 ? -6.467 -4.128 -7.971 1.00 98.44 514 PRO A CA 1
ATOM 4158 C C . PRO A 1 514 ? -7.463 -3.606 -6.926 1.00 98.44 514 PRO A C 1
ATOM 4160 O O . PRO A 1 514 ? -8.284 -4.363 -6.406 1.00 98.44 514 PRO A O 1
ATOM 4163 N N . GLY A 1 515 ? -7.441 -2.299 -6.668 1.00 98.44 515 GLY A N 1
ATOM 4164 C CA . GLY A 1 515 ? -8.371 -1.624 -5.764 1.00 98.44 515 GLY A CA 1
ATOM 4165 C C . GLY A 1 515 ? -7.747 -0.467 -4.984 1.00 98.44 515 GLY A C 1
ATOM 4166 O O . GLY A 1 515 ? -6.572 -0.140 -5.144 1.00 98.44 515 GLY A O 1
ATOM 4167 N N . LEU A 1 516 ? -8.555 0.150 -4.118 1.00 98.62 516 LEU A N 1
ATOM 4168 C CA . LEU A 1 516 ? -8.123 1.211 -3.205 1.00 98.62 516 LEU A CA 1
ATOM 4169 C C . LEU A 1 516 ? -7.273 0.640 -2.065 1.00 98.62 516 LEU A C 1
ATOM 4171 O O . LEU A 1 516 ? -7.624 -0.371 -1.466 1.00 98.62 516 LEU A O 1
ATOM 4175 N N . ILE A 1 517 ? -6.181 1.307 -1.720 1.00 98.69 517 ILE A N 1
ATOM 4176 C CA . ILE A 1 517 ? -5.221 0.882 -0.703 1.00 98.69 517 ILE A CA 1
ATOM 4177 C C . ILE A 1 517 ? -5.432 1.730 0.551 1.00 98.69 517 ILE A C 1
ATOM 4179 O O . ILE A 1 517 ? -5.194 2.941 0.546 1.00 98.69 517 ILE A O 1
ATOM 4183 N N . TYR A 1 518 ? -5.853 1.081 1.638 1.00 98.25 518 TYR A N 1
ATOM 4184 C CA . TYR A 1 518 ? -6.043 1.718 2.942 1.00 98.25 518 TYR A CA 1
ATOM 4185 C C . TYR A 1 518 ? -4.949 1.333 3.936 1.00 98.25 518 TYR A C 1
ATOM 4187 O O . TYR A 1 518 ? -4.596 0.157 4.079 1.00 98.25 518 TYR A O 1
ATOM 4195 N N . GLY A 1 519 ? -4.470 2.337 4.665 1.00 97.69 519 GLY A N 1
ATOM 4196 C CA . GLY A 1 519 ? -3.433 2.222 5.684 1.00 97.69 519 GLY A CA 1
ATOM 4197 C C . GLY A 1 519 ? -3.519 3.357 6.700 1.00 97.69 519 GLY A C 1
ATOM 4198 O O . GLY A 1 519 ? -4.533 4.050 6.808 1.00 97.69 519 GLY A O 1
ATOM 4199 N N . TYR A 1 520 ? -2.461 3.545 7.472 1.00 97.50 520 TYR A N 1
ATOM 4200 C CA . TYR A 1 520 ? -2.356 4.648 8.425 1.00 97.50 520 TYR A CA 1
ATOM 4201 C C . TYR A 1 520 ? -0.926 5.156 8.498 1.00 97.50 520 TYR A C 1
ATOM 4203 O O . TYR A 1 520 ? 0.002 4.449 8.116 1.00 97.50 520 TYR A O 1
ATOM 4211 N N . GLU A 1 521 ? -0.759 6.400 8.927 1.00 96.62 521 GLU A N 1
ATOM 4212 C CA . GLU A 1 521 ? 0.555 7.026 9.045 1.00 96.62 521 GLU A CA 1
ATOM 4213 C C . GLU A 1 521 ? 1.440 6.243 10.024 1.00 96.62 521 GLU A C 1
ATOM 4215 O O . GLU A 1 521 ? 0.979 5.790 11.074 1.00 96.62 521 GLU A O 1
ATOM 4220 N N . TYR A 1 522 ? 2.709 6.053 9.672 1.00 96.50 522 TYR A N 1
ATOM 4221 C CA . TYR A 1 522 ? 3.675 5.425 10.562 1.00 96.50 522 TYR A CA 1
ATOM 4222 C C . TYR A 1 522 ? 4.128 6.408 11.647 1.00 96.50 522 TYR A C 1
ATOM 4224 O O . TYR A 1 522 ? 4.592 7.506 11.352 1.00 96.50 522 TYR A O 1
ATOM 4232 N N . VAL A 1 523 ? 4.029 5.981 12.909 1.00 94.31 523 VAL A N 1
ATOM 4233 C CA . VAL A 1 523 ? 4.442 6.752 14.087 1.00 94.31 523 VAL A CA 1
ATOM 4234 C C . VAL A 1 523 ? 5.185 5.838 15.059 1.00 94.31 523 VAL A C 1
ATOM 4236 O O . VAL A 1 523 ? 4.694 4.750 15.391 1.00 94.31 523 VAL A O 1
ATOM 4239 N N . ASP A 1 524 ? 6.345 6.296 15.537 1.00 92.44 524 ASP A N 1
ATOM 4240 C CA . ASP A 1 524 ? 7.218 5.552 16.447 1.00 92.44 524 ASP A CA 1
ATOM 4241 C C . ASP A 1 524 ? 7.632 6.381 17.682 1.00 92.44 524 ASP A C 1
ATOM 4243 O O . ASP A 1 524 ? 8.178 7.475 17.523 1.00 92.44 524 ASP A O 1
ATOM 4247 N N . PRO A 1 525 ? 7.414 5.880 18.915 1.00 93.12 525 PRO A N 1
ATOM 4248 C CA . PRO A 1 525 ? 6.585 4.723 19.250 1.00 93.12 525 PRO A CA 1
ATOM 4249 C C . PRO A 1 525 ? 5.110 4.971 18.933 1.00 93.12 525 PRO A C 1
ATOM 4251 O O . PRO A 1 525 ? 4.602 6.078 19.102 1.00 93.12 525 PRO A O 1
ATOM 4254 N N . SER A 1 526 ? 4.397 3.924 18.523 1.00 92.31 526 SER A N 1
ATOM 4255 C CA . SER A 1 526 ? 2.957 4.026 18.280 1.00 92.31 526 SER A CA 1
ATOM 4256 C C . SER A 1 526 ? 2.175 4.360 19.565 1.00 92.31 526 SER A C 1
ATOM 4258 O O . SER A 1 526 ? 2.613 4.000 20.668 1.00 92.31 526 SER A O 1
ATOM 4260 N N . PRO A 1 527 ? 0.986 4.988 19.452 1.00 94.56 527 PRO A N 1
ATOM 4261 C CA . PRO A 1 527 ? 0.130 5.255 20.601 1.00 94.56 527 PRO A CA 1
ATOM 4262 C C . PRO A 1 527 ? -0.188 3.997 21.419 1.00 94.56 527 PRO A C 1
ATOM 4264 O O . PRO A 1 527 ? -0.435 2.918 20.882 1.00 94.56 527 PRO A O 1
ATOM 4267 N N . THR A 1 528 ? -0.228 4.155 22.740 1.00 94.88 528 THR A N 1
ATOM 4268 C CA . THR A 1 528 ? -0.559 3.083 23.698 1.00 94.88 528 THR A CA 1
ATOM 4269 C C . THR A 1 528 ? -1.928 3.321 24.320 1.00 94.88 528 THR A C 1
ATOM 4271 O O . THR A 1 528 ? -2.384 4.460 24.344 1.00 94.88 528 THR A O 1
ATOM 4274 N N . TYR A 1 529 ? -2.567 2.295 24.879 1.00 93.88 529 TYR A N 1
ATOM 4275 C CA . TYR A 1 529 ? -3.829 2.454 25.605 1.00 93.88 529 TYR A CA 1
ATOM 4276 C C . TYR A 1 529 ? -3.823 1.706 26.945 1.00 93.88 529 TYR A C 1
ATOM 4278 O O . TYR A 1 529 ? -3.079 0.736 27.112 1.00 93.88 529 TYR A O 1
ATOM 4286 N N . SER A 1 530 ? -4.646 2.161 27.896 1.00 88.44 530 SER A N 1
ATOM 4287 C CA . SER A 1 530 ? -4.916 1.472 29.169 1.00 88.44 530 SER A CA 1
ATOM 4288 C C . SER A 1 530 ? -6.393 1.443 29.544 1.00 88.44 530 SER A C 1
ATOM 4290 O O . SER A 1 530 ? -7.143 2.342 29.086 1.00 88.44 530 SER A O 1
#

Sequence (530 aa):
MYTEGRNPVSISFSTSSATAIASSSATQYRPLLANVTQPVVNYEVKYIPTTIPEGAVTTLGYSTYSRKGTPVTVETFKGSYIGGDLESIKKNDSDYYVVESSKIPRTDWLTGWNYRRPIVIRERSGNSLENYPVRIELNSSNFDFSKAKSDGSDIRFTLDDGVSEIPFYIEEWDKVSERAIVWVKINKLPGDGEVKIYMYYGNPAASLPDYATVENVFALVGEANTVNTDENIAKVLFQGNYSEPPIVFASIMTFNEGDTVVSRVVERTNTYFEVRLEEYPRNDGPHAVETVGWVALKPGMWVIGDTIWEVGVVQATHVYTTVNFDHSFSGIPIIITYINNYNEGGFSGTPEAGAHTRQRDASNTGFQVKVEEETDTSHTFEDIGYLAIQWNKYKRERWWTPSFPYFIYVDVYYVIGETKNKLKFEAARLYPYYYWYINNDGWEPSYWRRYYFHASFPNLPVVVFKIQSERGGDNCHERLRNVGTSTFDFGLQETPAHDGWHTYEWGGFIAIEPGLIYGYEYVDPSPTYS

Radius of gyration: 36.64 Å; chains: 1; bounding box: 88×47×121 Å

Secondary structure (DSSP, 8-state):
----S---S--------TT-------PPP----S--PPPP------PPP----S------------------------PPP----GGGEEEE-SS-EEE-------TTS-TT--EEEEEEEE--SS--EEEEEEEEEEETTT--GGGS-TT-TTEEEE-TTS--B--EEEEEEETTTTEEEEEEEEEEE-TT-EEEEEEEE--TTPPPPTT-SHHHHSEEEEEEEEEEESSSPEEEE-SS--SSPPEEEEEE---SS-S-EEEEEEEE-SSEEEEEEEE-TT--SPPPPEEEEEEEE-SEEEEETTEEEEEEEEEE-SS-EEEEPSS--SSPPEEEEEE---SS--STTSTT---EEEEE---SSEEEEEEE-TT------EEEEEEEE---EEEEEEEE-SSTTSEEEEEEEEEEEE-TT--EEEEEEEEESS--EEE-BTTB-S--EEEE-SS--SSPPEEEEEE----SSS-EEEEEE---SSEEEEEEEE-TTS-SEEEP--EEEEEE-SEEEEEEE--SSPPEE-